Protein 6YXQ (pdb70)

Secondary structure (DSSP, 8-state):
--TTS--HHHHHHHHH-HHHHGGG--SHHHHHHHHHHTTTT----SS-HHHHHHHHHHHS-HHHHHHHHHHHHHHHHHHHHHH-SSS-HHHHHHHHHHHHHHHTT-SS--HHHHHHHHHHHSS--HHHHHHHHHHHHHHHTT--HHHHHHHHHHHHHHHHH---TTTTS---------------PPP-/----GGG-EEEEE-SSTT-EEEEESS-GGGS-----PPP-PPPSS--HHHHHHHHHHHHHHHHHHHHHHHS-HHHHHHHHHH-HHHHHHHHHHHHHSPPTTS------HHHH--HHHHHHHHHHHH---SBSSSSSB--HHHHHHHHHHTTSS-HHHHHHHHHHHTTTSHHHHH--HHHHHH-THHHHHHHHHHHHHHHHHHHHHHHHT------PPPTT--HHHHHHHHHHHHHHHHHHHHHHHH-GGGHHHHHTTTHHHHHHHHHHHHTT--HHHHHGGGT-HHHHHHHHHHHHHHHHH--HHHHHHIIIIIHHHHS--SS--HHHHHHHHHHHHTTTT-HHHHHHHHHHS-HHHHHHHHHHH-SS--THHHHHHHHHHHHHHHTS--

Sequence (578 aa):
EFMALPRLTGALRSFSNVTKQDNYNEEVADLKIKRSKLHEQVLDLGLTWKKIIKFLNEKLEKSKMQSINEDLKDILHAAKQIVGTDNGREAIESGAAFLFMTFHLKDSVGHKETKAIKQMFGPFPSSSATAACNATNRIISHFSQDDLTALVQMTEKEHGDRVFFGKNLAFSFDMHDLDHFDELPINGPALPLDQLQITHKDPKTGKLRTSPALHPEQKADRYFVLYKPPPKDNIPALVEEYLERATFVANDLDWLLALPHDKFWCQVIFDETLQKCLDSYLRYVPRKFDEGVASAPEVVDQKRLHRSVFLTFLRSTHKESKDHFISPSAFGEILYNNFLFDIPKILDLCVLFGKGNSPLLQKIGNIFTQQPSYYSDLDETLPTILQVFSNILQHCGLQEERGRLTPSDPLLELKDIVLYLCDTCTTLWAFLDIFPLACQTFQKHDFCYRLASFYEAAIPEESAIKKRRLEDSKLLGDLWQRLSHSRKKLEIFHIILNQICLLPILESSCDNIQGFIEEFLQIFSSLLQEKRFLRDYDALFPVAEDISLLQQASSVLDETRTAYILQAVESAWEGVDR

Foldseek 3Di:
DVVPDDDPVVVVCCVPPVVCPCVPVDDCVVVVVVLVPLLCVDPAALAFLVRVVVLLPVQDDPVCVVVLVVLLVLLLVLLCQQNPPPVHDRSSRRSSVVLLVLQLPPQADDPVSLVVSCVRRNDGDCVSSRSSNNSSVVSSVRDDPVSVVVVVVSSVVSVVPDDDPCPPPDDDPDDDDDDDDDDDDDDD/DADEQQADWDWDDDPDPPDIDIDHLQDQVLADPQAADAAAEQDQAPPPVRRVVNVVNVVSHLVVLVVLVVDDLSRSLSHLQRPLRNLNRLVRCLVHPDAPLPDHDDYDVSSVCSVSVLVSSLVSLLNLAQPPDDNYGHDLQVVLCSCVPSPNDAVSSLLSSQLSCCPPPQVSNLNVVSSCVSHVCVLVNLLVCLVVLLVLLQVLCVQQVFRVPPDHHHLLPDDVVLVVSLVSLLVSLSSLLSSCVRPVVSLVSNVVVVNLLSLLVSCLRRLPSVVNLVVCCVVDVVSSVSSVVSSVSSLVSSPSNVSSLCVQAVVVLVPPLPPPRVVSVVVNLVSLVSCLVSLQSLQVVCVVVNPVVSVVSVVVSHPDDDCVSCVSSVVSNVVSVVVDDD

Radius of gyration: 29.72 Å; Cα contacts (8 Å, |Δi|>4): 660; chains: 2; bounding box: 88×78×50 Å

InterPro domains:
  IPR001650 Helicase, C-terminal domain-like [PF00271] (778-856)
  IPR001650 Helicase, C-terminal domain-like [PF00271] (1610-1693)
  IPR001650 Helicase, C-terminal domain-like [PS51194] (696-914)
  IPR001650 Helicase, C-terminal domain-like [PS51194] (1544-1739)
  IPR001650 Helicase, C-terminal domain-like [SM00490] (769-857)
  IPR001650 Helicase, C-terminal domain-like [SM00490] (1604-1694)
  IPR003593 AAA+ ATPase domain [SM00382] (491-685)
  IPR003593 AAA+ ATPase domain [SM00382] (1341-1491)
  IPR004179 Sec63 domain [PF02889] (978-1284)
  IPR004179 Sec63 domain [PF02889] (1812-2175)
  IPR004179 Sec63 domain [SM00973] (978-1287)
  IPR004179 Sec63 domain [SM00973] (1812-2177)
  IPR011545 DEAD/DEAH-box helicase domain [PF00270] (478-653)
  IPR011545 DEAD/DEAH-box helicase domain [PF00270] (1328-1496)
  IPR014001 Helicase superfamily 1/2, ATP-binding domain [PS51192] (486-669)
  IPR014001 Helicase superfamily 1/2, ATP-binding domain [PS51192] (1336-1511)
  IPR014001 Helicase superfamily 1/2, ATP-binding domain [SM00487] (473-685)
  IPR014001 Helicase superfamily 1/2, ATP-binding domain [SM00487] (1323-1527)
  IPR014756 Immunoglobulin E-set [SSF81296] (2070-2180)
  IPR027417 P-loop containing nucleoside triphosphate hydrolase [G3DSA:3.40.50.300] (465-678)

Solvent-accessible surface area: 28189 Å² total

Organism: Homo sapiens (NCBI:txid9606)

B-factor: mean 96.04, std 37.26, range [41.16, 267.5]

Nearest PDB structures (foldseek):
  6yxq-assembly1_A  TM=1.005E+00  e=3.045E-27  Homo sapiens
  8tno-assembly1_A  TM=3.177E-01  e=7.608E+00  synthetic construct
  6yxq-assembly1_B  TM=1.003E+00  e=5.733E-52  Homo sapiens
  6xns-assembly1_B  TM=2.566E-01  e=1.720E-01  synthetic construct

GO terms:
  GO:0022626 cytosolic ribosome (C, IDA)
  GO:0005634 nucleus (C, IDA)
  GO:0016887 ATP hydrolysis activity (F, IDA)
  GO:0043138 3'-5' DNA helicase activity (F, IDA)
  GO:0180022 RQC-trigger complex (C, IDA)
  GO:0032790 ribosome disassembly (P, IDA)
  GO:0006307 DNA alkylation repair (P, IDA)
  GO:0072344 rescue of stalled cytosolic ribosome (P, IDA)
  GO:0005634 nucleus (C, EXP)
  GO:0016607 nuclear speck (C, EXP)
  GO:0005634 nucleus (C, TAS)
  GO:0005515 protein binding (F, IPI)
  GO:0005654 nucleoplasm (C, TAS)
  GO:0016887 ATP hydrolysis activity (F, TAS)
  GO:0005829 cytosol (C, TAS)
  GO:0072344 rescue of stalled cytosolic ribosome (P, TAS)
  GO:0005829 cytosol (C, IDA)
  GO:0016020 membrane (C, HDA)
  GO:0003723 RNA binding (F, HDA)
  GO:1990116 ribosome-associated ubiquitin-dependent protein catabolic process (P, IMP)

Structure (mmCIF, N/CA/C/O backbone):
data_6YXQ
#
_entry.id   6YXQ
#
_cell.length_a   158.108
_cell.length_b   158.108
_cell.length_c   69.365
_cell.angle_alpha   90.000
_cell.angle_beta   90.000
_cell.angle_gamma   90.000
#
_symmetry.space_group_name_H-M   'I 4'
#
loop_
_entity.id
_entity.type
_entity.pdbx_description
1 polymer 'Activating signal cointegrator 1 complex subunit 3'
2 polymer 'Activating signal cointegrator 1 complex subunit 2'
3 water water
#
loop_
_atom_site.group_PDB
_atom_site.id
_atom_site.type_symbol
_atom_site.label_atom_id
_atom_site.label_alt_id
_atom_site.label_comp_id
_atom_site.label_asym_id
_atom_site.label_entity_id
_atom_site.label_seq_id
_atom_site.pdbx_PDB_ins_code
_atom_site.Cartn_x
_atom_site.Cartn_y
_atom_site.Cartn_z
_atom_site.occupancy
_atom_site.B_iso_or_equiv
_atom_site.auth_seq_id
_atom_site.auth_comp_id
_atom_site.auth_asym_id
_atom_site.auth_atom_id
_atom_site.pdbx_PDB_model_num
ATOM 1 N N . GLU A 1 3 ? 121.48152 39.22898 66.59345 1.000 183.16728 -1 GLU A N 1
ATOM 2 C CA . GLU A 1 3 ? 120.23833 39.98060 66.71219 1.000 186.46823 -1 GLU A CA 1
ATOM 3 C C . GLU A 1 3 ? 120.16957 41.03810 65.62561 1.000 192.68553 -1 GLU A C 1
ATOM 4 O O . GLU A 1 3 ? 121.03103 41.91358 65.55069 1.000 177.92696 -1 GLU A O 1
ATOM 10 N N . PHE A 1 4 ? 119.13457 40.95470 64.78803 1.000 208.21056 0 PHE A N 1
ATOM 11 C CA . PHE A 1 4 ? 119.04712 41.85106 63.64144 1.000 208.62007 0 PHE A CA 1
ATOM 12 C C . PHE A 1 4 ? 118.31578 43.13947 63.99071 1.000 196.02381 0 PHE A C 1
ATOM 13 O O . PHE A 1 4 ? 118.54150 44.17235 63.34888 1.000 184.34543 0 PHE A O 1
ATOM 21 N N . MET A 1 5 ? 117.46628 43.10270 65.01812 1.000 183.35289 1 MET A N 1
ATOM 22 C CA . MET A 1 5 ? 116.98082 44.32789 65.64018 1.000 166.97402 1 MET A CA 1
ATOM 23 C C . MET A 1 5 ? 118.12087 45.16349 66.21154 1.000 148.30269 1 MET A C 1
ATOM 24 O O . MET A 1 5 ? 117.92571 46.34956 66.50136 1.000 144.36199 1 MET A O 1
ATOM 29 N N . ALA A 1 6 ? 119.30384 44.56857 66.38518 1.000 131.18863 2 ALA A N 1
ATOM 30 C CA . ALA A 1 6 ? 120.44396 45.30412 66.91229 1.000 120.99046 2 ALA A CA 1
ATOM 31 C C . ALA A 1 6 ? 121.23466 46.01206 65.81847 1.000 115.95799 2 ALA A C 1
ATOM 32 O O . ALA A 1 6 ? 121.90762 47.00979 66.10503 1.000 116.33872 2 ALA A O 1
ATOM 34 N N . LEU A 1 7 ? 121.15567 45.53497 64.57362 1.000 100.95430 3 LEU A N 1
ATOM 35 C CA . LEU A 1 7 ? 122.09756 45.98210 63.55481 1.000 91.88181 3 LEU A CA 1
ATOM 36 C C . LEU A 1 7 ? 121.96387 47.48283 63.31286 1.000 85.03811 3 LEU A C 1
ATOM 37 O O . LEU A 1 7 ? 120.84670 48.00382 63.20466 1.000 78.48441 3 LEU A O 1
ATOM 42 N N . PRO A 1 8 ? 123.08296 48.19791 63.19259 1.000 81.34532 4 PRO A N 1
ATOM 43 C CA . PRO A 1 8 ? 123.05797 49.66301 63.09577 1.000 75.12862 4 PRO A CA 1
ATOM 44 C C . PRO A 1 8 ? 122.62172 50.10922 61.70798 1.000 80.79567 4 PRO A C 1
ATOM 45 O O . PRO A 1 8 ? 123.28585 49.81551 60.71141 1.000 86.45495 4 PRO A O 1
ATOM 49 N N . ARG A 1 9 ? 121.49968 50.82684 61.64629 1.000 81.40928 5 ARG A N 1
ATOM 50 C CA . ARG A 1 9 ? 120.92569 51.26832 60.38284 1.000 84.21881 5 ARG A CA 1
ATOM 51 C C . ARG A 1 9 ? 120.65420 52.76610 60.41108 1.000 86.33019 5 ARG A C 1
ATOM 52 O O . ARG A 1 9 ? 120.21377 53.31959 61.42605 1.000 92.70702 5 ARG A O 1
ATOM 60 N N . LEU A 1 10 ? 120.91940 53.40867 59.27370 1.000 81.59190 6 LEU A N 1
ATOM 61 C CA . LEU A 1 10 ? 120.74854 54.85178 59.16016 1.000 74.88137 6 LEU A CA 1
ATOM 62 C C . LEU A 1 10 ? 119.31786 55.26389 59.46618 1.000 78.77500 6 LEU A C 1
ATOM 63 O O . LEU A 1 10 ? 119.08491 56.21757 60.21287 1.000 88.56308 6 LEU A O 1
ATOM 68 N N . THR A 1 11 ? 118.34236 54.56793 58.88089 1.000 71.57653 7 THR A N 1
ATOM 69 C CA . THR A 1 11 ? 116.95038 54.90070 59.15705 1.000 71.23219 7 THR A CA 1
ATOM 70 C C . THR A 1 11 ? 116.57901 54.57988 60.59742 1.000 81.73183 7 THR A C 1
ATOM 71 O O . THR A 1 11 ? 115.64436 55.17707 61.14709 1.000 84.79144 7 THR A O 1
ATOM 75 N N . GLY A 1 12 ? 117.30045 53.65186 61.22526 1.000 70.74358 8 GLY A N 1
ATOM 76 C CA . GLY A 1 12 ? 117.11552 53.44014 62.64858 1.000 64.58429 8 GLY A CA 1
ATOM 77 C C . GLY A 1 12 ? 117.53939 54.65027 63.45232 1.000 76.93737 8 GLY A C 1
ATOM 78 O O . GLY A 1 12 ? 116.81281 55.11670 64.33395 1.000 84.95780 8 GLY A O 1
ATOM 79 N N . ALA A 1 13 ? 118.72248 55.18508 63.14394 1.000 82.95617 9 ALA A N 1
ATOM 80 C CA . ALA A 1 13 ? 119.16870 56.40851 63.80218 1.000 79.35924 9 ALA A CA 1
ATOM 81 C C . ALA A 1 13 ? 118.21763 57.56269 63.51350 1.000 81.04038 9 ALA A C 1
ATOM 82 O O . ALA A 1 13 ? 117.90755 58.36113 64.40349 1.000 86.81171 9 ALA A O 1
ATOM 84 N N . LEU A 1 14 ? 117.73591 57.65493 62.27363 1.000 74.95824 10 LEU A N 1
ATOM 85 C CA . LEU A 1 14 ? 116.82061 58.72699 61.89959 1.000 68.42776 10 LEU A CA 1
ATOM 86 C C . LEU A 1 14 ? 115.53000 58.64286 62.69624 1.000 76.46121 10 LEU A C 1
ATOM 87 O O . LEU A 1 14 ? 115.00639 59.66440 63.15621 1.000 97.42263 10 LEU A O 1
ATOM 92 N N . ARG A 1 15 ? 115.00413 57.42957 62.87291 1.000 79.51703 11 ARG A N 1
ATOM 93 C CA . ARG A 1 15 ? 113.77762 57.26308 63.64233 1.000 85.88361 11 ARG A CA 1
ATOM 94 C C . ARG A 1 15 ? 114.00838 57.56891 65.11424 1.000 90.06102 11 ARG A C 1
ATOM 95 O O . ARG A 1 15 ? 113.16591 58.19904 65.76283 1.000 92.37711 11 ARG A O 1
ATOM 103 N N . SER A 1 16 ? 115.15072 57.14140 65.65427 1.000 87.52692 12 SER A N 1
ATOM 104 C CA . SER A 1 16 ? 115.43126 57.37546 67.06576 1.000 92.51388 12 SER A CA 1
ATOM 105 C C . SER A 1 16 ? 115.51312 58.86405 67.37405 1.000 102.47030 12 SER A C 1
ATOM 106 O O . SER A 1 16 ? 115.05381 59.31123 68.43076 1.000 119.31495 12 SER A O 1
ATOM 109 N N . PHE A 1 17 ? 116.08143 59.64868 66.45608 1.000 98.31594 13 PHE A N 1
ATOM 110 C CA . PHE A 1 17 ? 116.33682 61.05517 66.74300 1.000 111.01228 13 PHE A CA 1
ATOM 111 C C . PHE A 1 17 ? 115.04009 61.83026 66.94403 1.000 118.65627 13 PHE A C 1
ATOM 112 O O . PHE A 1 17 ? 114.92824 62.62602 67.88760 1.000 129.09776 13 PHE A O 1
ATOM 120 N N . SER A 1 18 ? 114.04942 61.62332 66.06897 1.000 117.93112 14 SER A N 1
ATOM 121 C CA . SER A 1 18 ? 112.79222 62.35345 66.17498 1.000 136.64333 14 SER A CA 1
ATOM 122 C C . SER A 1 18 ? 111.65325 61.51987 66.75843 1.000 151.50533 14 SER A C 1
ATOM 123 O O . SER A 1 18 ? 110.56831 62.06216 66.98626 1.000 141.91192 14 SER A O 1
ATOM 126 N N . ASN A 1 19 ? 111.87269 60.23387 67.04115 1.000 177.30323 15 ASN A N 1
ATOM 127 C CA . ASN A 1 19 ? 110.85529 59.39067 67.66385 1.000 186.50892 15 ASN A CA 1
ATOM 128 C C . ASN A 1 19 ? 111.46784 58.58831 68.81908 1.000 185.51661 15 ASN A C 1
ATOM 129 O O . ASN A 1 19 ? 111.49491 57.35419 68.82316 1.000 183.13086 15 ASN A O 1
ATOM 134 N N . VAL A 1 20 ? 111.99195 59.31390 69.81315 1.000 182.51219 16 VAL A N 1
ATOM 135 C CA . VAL A 1 20 ? 112.25123 58.70466 71.11407 1.000 180.32017 16 VAL A CA 1
ATOM 136 C C . VAL A 1 20 ? 110.98211 58.04748 71.64006 1.000 191.42058 16 VAL A C 1
ATOM 137 O O . VAL A 1 20 ? 110.95874 56.85575 71.96415 1.000 194.70865 16 VAL A O 1
ATOM 141 N N . THR A 1 21 ? 109.91171 58.83118 71.73414 1.000 193.75566 17 THR A N 1
ATOM 142 C CA . THR A 1 21 ? 108.54729 58.41720 72.02912 1.000 196.40315 17 THR A CA 1
ATOM 143 C C . THR A 1 21 ? 108.22083 56.99779 71.58770 1.000 210.00237 17 THR A C 1
ATOM 144 O O . THR A 1 21 ? 107.81734 56.15901 72.40073 1.000 208.86378 17 THR A O 1
ATOM 148 N N . LYS A 1 22 ? 108.41307 56.72118 70.29705 1.000 221.70595 18 LYS A N 1
ATOM 149 C CA . LYS A 1 22 ? 107.84647 55.53596 69.67697 1.000 223.99835 18 LYS A CA 1
ATOM 150 C C . LYS A 1 22 ? 108.69973 54.28213 69.81646 1.000 217.93179 18 LYS A C 1
ATOM 151 O O . LYS A 1 22 ? 108.17218 53.18069 69.62023 1.000 220.80111 18 LYS A O 1
ATOM 157 N N . GLN A 1 23 ? 109.98621 54.38856 70.15867 1.000 210.05673 19 GLN A N 1
ATOM 158 C CA . GLN A 1 23 ? 110.78211 53.16528 70.18153 1.000 201.44386 19 GLN A CA 1
ATOM 159 C C . GLN A 1 23 ? 110.39823 52.27094 71.35598 1.000 206.28507 19 GLN A C 1
ATOM 160 O O . GLN A 1 23 ? 110.19497 51.06497 71.17725 1.000 199.93583 19 GLN A O 1
ATOM 166 N N . ASP A 1 24 ? 110.29013 52.81990 72.56649 1.000 214.36529 20 ASP A N 1
ATOM 167 C CA . ASP A 1 24 ? 109.66645 52.01640 73.60777 1.000 220.92268 20 ASP A CA 1
ATOM 168 C C . ASP A 1 24 ? 108.14962 52.20163 73.64444 1.000 234.42553 20 ASP A C 1
ATOM 169 O O . ASP A 1 24 ? 107.50870 51.73251 74.58614 1.000 233.91336 20 ASP A O 1
ATOM 174 N N . ASN A 1 25 ? 107.56123 52.85009 72.62663 1.000 240.60247 21 ASN A N 1
ATOM 175 C CA . ASN A 1 25 ? 106.11954 52.75021 72.40462 1.000 246.97501 21 ASN A CA 1
ATOM 176 C C . ASN A 1 25 ? 105.70168 51.33115 72.06815 1.000 248.72089 21 ASN A C 1
ATOM 177 O O . ASN A 1 25 ? 104.53121 50.97347 72.26559 1.000 247.13594 21 ASN A O 1
ATOM 182 N N . TYR A 1 26 ? 106.61849 50.53834 71.50883 1.000 253.90116 22 TYR A N 1
ATOM 183 C CA . TYR A 1 26 ? 106.33499 49.17041 71.10504 1.000 257.25933 22 TYR A CA 1
ATOM 184 C C . TYR A 1 26 ? 106.89583 48.17231 72.11929 1.000 252.57729 22 TYR A C 1
ATOM 185 O O . TYR A 1 26 ? 107.20456 47.02616 71.76952 1.000 249.80494 22 TYR A O 1
ATOM 194 N N . ASN A 1 27 ? 107.01581 48.61356 73.37740 1.000 247.16273 23 ASN A N 1
ATOM 195 C CA . ASN A 1 27 ? 107.20605 47.80397 74.57621 1.000 235.96415 23 ASN A CA 1
ATOM 196 C C . ASN A 1 27 ? 106.03456 46.85540 74.77043 1.000 222.51031 23 ASN A C 1
ATOM 197 O O . ASN A 1 27 ? 105.42133 46.80804 75.84197 1.000 220.74312 23 ASN A O 1
ATOM 202 N N . GLU A 1 28 ? 105.70659 46.09709 73.73731 1.000 213.37872 24 GLU A N 1
ATOM 203 C CA . GLU A 1 28 ? 104.51082 45.27322 73.72597 1.000 202.66263 24 GLU A CA 1
ATOM 204 C C . GLU A 1 28 ? 104.92476 43.92950 73.15993 1.000 212.20874 24 GLU A C 1
ATOM 205 O O . GLU A 1 28 ? 105.48652 43.87800 72.06231 1.000 207.14203 24 GLU A O 1
ATOM 211 N N . GLU A 1 29 ? 104.69790 42.84817 73.90028 1.000 218.36005 25 GLU A N 1
ATOM 212 C CA . GLU A 1 29 ? 104.88450 41.56309 73.23581 1.000 220.62064 25 GLU A CA 1
ATOM 213 C C . GLU A 1 29 ? 103.60008 40.73570 73.31446 1.000 225.30337 25 GLU A C 1
ATOM 214 O O . GLU A 1 29 ? 102.75501 40.90911 72.43900 1.000 225.78346 25 GLU A O 1
ATOM 220 N N . VAL A 1 30 ? 103.37917 39.84334 74.28609 1.000 234.48836 26 VAL A N 1
ATOM 221 C CA . VAL A 1 30 ? 102.20475 38.99075 74.06249 1.000 236.95979 26 VAL A CA 1
ATOM 222 C C . VAL A 1 30 ? 100.89742 39.68904 74.43461 1.000 235.89295 26 VAL A C 1
ATOM 223 O O . VAL A 1 30 ? 99.82594 39.14134 74.17018 1.000 244.21292 26 VAL A O 1
ATOM 227 N N . ALA A 1 31 ? 100.92870 40.89316 75.00554 1.000 215.59268 27 ALA A N 1
ATOM 228 C CA . ALA A 1 31 ? 99.72979 41.71282 74.89981 1.000 197.69264 27 ALA A CA 1
ATOM 229 C C . ALA A 1 31 ? 99.42435 41.94741 73.42311 1.000 193.09835 27 ALA A C 1
ATOM 230 O O . ALA A 1 31 ? 98.30483 41.69424 72.94466 1.000 186.24249 27 ALA A O 1
ATOM 232 N N . ASP A 1 32 ? 100.46540 42.33939 72.67736 1.000 190.56075 28 ASP A N 1
ATOM 233 C CA . ASP A 1 32 ? 100.38334 42.60460 71.24270 1.000 184.03724 28 ASP A CA 1
ATOM 234 C C . ASP A 1 32 ? 99.77712 41.43354 70.47118 1.000 167.31412 28 ASP A C 1
ATOM 235 O O . ASP A 1 32 ? 98.77760 41.59523 69.76182 1.000 168.82914 28 ASP A O 1
ATOM 240 N N . LEU A 1 33 ? 100.37615 40.24282 70.58595 1.000 147.46420 29 LEU A N 1
ATOM 241 C CA . LEU A 1 33 ? 99.94062 39.10519 69.77654 1.000 128.58568 29 LEU A CA 1
ATOM 242 C C . LEU A 1 33 ? 98.68471 38.48077 70.32773 1.000 133.89900 29 LEU A C 1
ATOM 243 O O . LEU A 1 33 ? 97.89916 37.87014 69.58336 1.000 109.86277 29 LEU A O 1
ATOM 248 N N . LYS A 1 34 ? 98.52695 38.53954 71.64565 1.000 156.39768 30 LYS A N 1
ATOM 249 C CA . LYS A 1 34 ? 97.32898 37.96810 72.21340 1.000 159.77083 30 LYS A CA 1
ATOM 250 C C . LYS A 1 34 ? 96.06769 38.62836 71.73603 1.000 157.95931 30 LYS A C 1
ATOM 251 O O . LYS A 1 34 ? 95.06010 37.95150 71.50436 1.000 168.95533 30 LYS A O 1
ATOM 257 N N . ILE A 1 35 ? 96.04461 39.95914 71.71995 1.000 137.49108 31 ILE A N 1
ATOM 258 C CA . ILE A 1 35 ? 94.79798 40.53786 71.24220 1.000 135.28820 31 ILE A CA 1
ATOM 259 C C . ILE A 1 35 ? 94.53997 40.10111 69.79681 1.000 130.12106 31 ILE A C 1
ATOM 260 O O . ILE A 1 35 ? 93.38290 39.93317 69.39133 1.000 122.72253 31 ILE A O 1
ATOM 265 N N . LYS A 1 36 ? 95.59716 39.84851 69.01623 1.000 125.15866 32 LYS A N 1
ATOM 266 C CA . LYS A 1 36 ? 95.41059 39.28250 67.67986 1.000 121.26541 32 LYS A CA 1
ATOM 267 C C . LYS A 1 36 ? 94.72281 37.92819 67.75312 1.000 124.59228 32 LYS A C 1
ATOM 268 O O . LYS A 1 36 ? 93.77685 37.65058 67.00455 1.000 129.67128 32 LYS A O 1
ATOM 274 N N . ARG A 1 37 ? 95.21090 37.06260 68.64142 1.000 121.53768 33 ARG A N 1
ATOM 275 C CA . ARG A 1 37 ? 94.57458 35.76357 68.83918 1.000 117.87977 33 ARG A CA 1
ATOM 276 C C . ARG A 1 37 ? 93.12331 35.92363 69.28104 1.000 125.49117 33 ARG A C 1
ATOM 277 O O . ARG A 1 37 ? 92.25018 35.14158 68.88478 1.000 118.66358 33 ARG A O 1
ATOM 285 N N . SER A 1 38 ? 92.85163 36.94930 70.08875 1.000 138.88701 34 SER A N 1
ATOM 286 C CA . SER A 1 38 ? 91.50656 37.21090 70.58569 1.000 140.74659 34 SER A CA 1
ATOM 287 C C . SER A 1 38 ? 90.52343 37.44235 69.44688 1.000 140.79253 34 SER A C 1
ATOM 288 O O . SER A 1 38 ? 89.36284 37.02473 69.52317 1.000 138.97929 34 SER A O 1
ATOM 291 N N . LYS A 1 39 ? 90.96423 38.09874 68.37835 1.000 145.22240 35 LYS A N 1
ATOM 292 C CA . LYS A 1 39 ? 90.06273 38.45238 67.29421 1.000 143.63475 35 LYS A CA 1
ATOM 293 C C . LYS A 1 39 ? 90.29163 37.64964 66.02201 1.000 135.63976 35 LYS A C 1
ATOM 294 O O . LYS A 1 39 ? 89.63868 37.92969 65.01265 1.000 133.22242 35 LYS A O 1
ATOM 300 N N . LEU A 1 40 ? 91.17895 36.65582 66.03265 1.000 130.14160 36 LEU A N 1
ATOM 301 C CA . LEU A 1 40 ? 91.40831 35.89188 64.81136 1.000 133.05982 36 LEU A CA 1
ATOM 302 C C . LEU A 1 40 ? 90.31368 34.87076 64.53019 1.000 138.68637 36 LEU A C 1
ATOM 303 O O . LEU A 1 40 ? 90.42252 34.13667 63.54132 1.000 143.01724 36 LEU A O 1
ATOM 308 N N . HIS A 1 41 ? 89.26448 34.80444 65.35564 1.000 144.71344 37 HIS A N 1
ATOM 309 C CA . HIS A 1 41 ? 88.29082 33.72632 65.20224 1.000 132.88876 37 HIS A CA 1
ATOM 310 C C . HIS A 1 41 ? 87.48190 33.87907 63.91786 1.000 131.01127 37 HIS A C 1
ATOM 311 O O . HIS A 1 41 ? 87.26500 32.89826 63.19793 1.000 127.36054 37 HIS A O 1
ATOM 318 N N . GLU A 1 42 ? 87.05069 35.09747 63.59762 1.000 141.19737 38 GLU A N 1
ATOM 319 C CA . GLU A 1 42 ? 86.27434 35.35967 62.39166 1.000 144.73237 38 GLU A CA 1
ATOM 320 C C . GLU A 1 42 ? 87.11121 35.98035 61.27841 1.000 137.26140 38 GLU A C 1
ATOM 321 O O . GLU A 1 42 ? 86.56106 36.35943 60.23783 1.000 122.93719 38 GLU A O 1
ATOM 327 N N . GLN A 1 43 ? 88.42901 36.08362 61.46558 1.000 141.17021 39 GLN A N 1
ATOM 328 C CA . GLN A 1 43 ? 89.25432 36.77690 60.48416 1.000 150.72214 39 GLN A CA 1
ATOM 329 C C . GLN A 1 43 ? 89.41557 35.97276 59.20052 1.000 161.75246 39 GLN A C 1
ATOM 330 O O . GLN A 1 43 ? 89.59313 36.56136 58.12739 1.000 172.47686 39 GLN A O 1
ATOM 336 N N . VAL A 1 44 ? 89.35638 34.64583 59.27249 1.000 166.37073 40 VAL A N 1
ATOM 337 C CA . VAL A 1 44 ? 89.45118 33.82444 58.07069 1.000 164.60154 40 VAL A CA 1
ATOM 338 C C . VAL A 1 44 ? 88.03180 33.58491 57.55179 1.000 174.65230 40 VAL A C 1
ATOM 339 O O . VAL A 1 44 ? 87.20340 32.93378 58.19394 1.000 167.23011 40 VAL A O 1
ATOM 343 N N . LEU A 1 45 ? 87.72665 34.20990 56.41517 1.000 192.75762 41 LEU A N 1
ATOM 344 C CA . LEU A 1 45 ? 86.43024 34.03985 55.76808 1.000 200.73895 41 LEU A CA 1
ATOM 345 C C . LEU A 1 45 ? 86.26399 32.61929 55.25534 1.000 200.62424 41 LEU A C 1
ATOM 346 O O . LEU A 1 45 ? 85.22433 31.97967 55.46099 1.000 196.98659 41 LEU A O 1
ATOM 351 N N . ASP A 1 46 ? 87.30291 32.11244 54.60697 1.000 207.63073 42 ASP A N 1
ATOM 352 C CA . ASP A 1 46 ? 87.28052 30.91597 53.78957 1.000 210.33336 42 ASP A CA 1
ATOM 353 C C . ASP A 1 46 ? 88.72556 30.59205 53.45171 1.000 203.30888 42 ASP A C 1
ATOM 354 O O . ASP A 1 46 ? 89.61615 31.43250 53.60430 1.000 200.00611 42 ASP A O 1
ATOM 359 N N . LEU A 1 47 ? 88.95442 29.36449 53.00793 1.000 182.35348 43 LEU A N 1
ATOM 360 C CA . LEU A 1 47 ? 90.23213 29.05615 52.38833 1.000 164.63148 43 LEU A CA 1
ATOM 361 C C . LEU A 1 47 ? 89.92818 28.74449 50.93153 1.000 156.92834 43 LEU A C 1
ATOM 362 O O . LEU A 1 47 ? 88.82692 29.05402 50.46015 1.000 140.33069 43 LEU A O 1
ATOM 367 N N . GLY A 1 48 ? 90.89244 28.16477 50.21728 1.000 178.83821 44 GLY A N 1
ATOM 368 C CA . GLY A 1 48 ? 90.75034 27.77724 48.82614 1.000 190.78420 44 GLY A CA 1
ATOM 369 C C . GLY A 1 48 ? 89.36197 27.32085 48.43624 1.000 174.61159 44 GLY A C 1
ATOM 370 O O . GLY A 1 48 ? 88.72657 27.92824 47.57277 1.000 196.64718 44 GLY A O 1
ATOM 371 N N . LEU A 1 49 ? 88.85530 26.27963 49.08309 1.000 122.71780 45 LEU A N 1
ATOM 372 C CA . LEU A 1 49 ? 87.54946 25.74285 48.73513 1.000 108.10011 45 LEU A CA 1
ATOM 373 C C . LEU A 1 49 ? 86.67745 25.66025 49.97534 1.000 87.83906 45 LEU A C 1
ATOM 374 O O . LEU A 1 49 ? 87.09354 25.11167 50.99905 1.000 92.05578 45 LEU A O 1
ATOM 379 N N . THR A 1 50 ? 85.46774 26.19489 49.87055 1.000 85.24512 46 THR A N 1
ATOM 380 C CA . THR A 1 50 ? 84.50624 26.15789 50.95423 1.000 77.13001 46 THR A CA 1
ATOM 381 C C . THR A 1 50 ? 83.84750 24.78386 51.04145 1.000 80.92770 46 THR A C 1
ATOM 382 O O . THR A 1 50 ? 83.98209 23.93933 50.15405 1.000 99.33285 46 THR A O 1
ATOM 386 N N . TRP A 1 51 ? 83.10697 24.58139 52.13341 1.000 77.24864 47 TRP A N 1
ATOM 387 C CA . TRP A 1 51 ? 82.47113 23.29409 52.40423 1.000 65.68927 47 TRP A CA 1
ATOM 388 C C . TRP A 1 51 ? 81.45703 22.92015 51.32194 1.000 78.68635 47 TRP A C 1
ATOM 389 O O . TRP A 1 51 ? 81.39097 21.75902 50.88635 1.000 79.52952 47 TRP A O 1
ATOM 400 N N . LYS A 1 52 ? 80.64397 23.88830 50.88893 1.000 81.33394 48 LYS A N 1
ATOM 401 C CA . LYS A 1 52 ? 79.67079 23.62977 49.83076 1.000 74.75488 48 LYS A CA 1
ATOM 402 C C . LYS A 1 52 ? 80.36139 23.25718 48.52025 1.000 66.71286 48 LYS A C 1
ATOM 403 O O . LYS A 1 52 ? 79.92694 22.33463 47.81959 1.000 61.18905 48 LYS A O 1
ATOM 409 N N . LYS A 1 53 ? 81.43944 23.96597 48.17222 1.000 61.86728 49 LYS A N 1
ATOM 410 C CA . LYS A 1 53 ? 82.21615 23.59920 46.99340 1.000 53.67211 49 LYS A CA 1
ATOM 411 C C . LYS A 1 53 ? 82.77267 22.18735 47.12110 1.000 59.45685 49 LYS A C 1
ATOM 412 O O . LYS A 1 53 ? 82.79983 21.43289 46.14080 1.000 69.62059 49 LYS A O 1
ATOM 418 N N . ILE A 1 54 ? 83.19853 21.80529 48.32895 1.000 58.96214 50 ILE A N 1
ATOM 419 C CA . ILE A 1 54 ? 83.78983 20.48537 48.53198 1.000 57.31504 50 ILE A CA 1
ATOM 420 C C . ILE A 1 54 ? 82.75037 19.39247 48.32615 1.000 58.53683 50 ILE A C 1
ATOM 421 O O . ILE A 1 54 ? 83.01880 18.37638 47.66982 1.000 63.09489 50 ILE A O 1
ATOM 426 N N . ILE A 1 55 ? 81.54512 19.57260 48.86778 1.000 72.15884 51 ILE A N 1
ATOM 427 C CA . ILE A 1 55 ? 80.57510 18.49424 48.67561 1.000 81.03585 51 ILE A CA 1
ATOM 428 C C . ILE A 1 55 ? 80.00425 18.52797 47.25735 1.000 78.86011 51 ILE A C 1
ATOM 429 O O . ILE A 1 55 ? 79.62465 17.48056 46.71654 1.000 79.72510 51 ILE A O 1
ATOM 434 N N . LYS A 1 56 ? 79.99157 19.69613 46.60066 1.000 74.37423 52 LYS A N 1
ATOM 435 C CA . LYS A 1 56 ? 79.66191 19.71853 45.17861 1.000 58.53924 52 LYS A CA 1
ATOM 436 C C . LYS A 1 56 ? 80.65287 18.87994 44.38355 1.000 71.37104 52 LYS A C 1
ATOM 437 O O . LYS A 1 56 ? 80.25751 18.02662 43.58135 1.000 70.94044 52 LYS A O 1
ATOM 443 N N . PHE A 1 57 ? 81.95159 19.11193 44.59717 1.000 78.73455 53 PHE A N 1
ATOM 444 C CA . PHE A 1 57 ? 82.97390 18.31102 43.92941 1.000 70.42420 53 PHE A CA 1
ATOM 445 C C . PHE A 1 57 ? 82.76932 16.82734 44.20263 1.000 75.46131 53 PHE A C 1
ATOM 446 O O . PHE A 1 57 ? 82.72127 16.01441 43.27326 1.000 83.16657 53 PHE A O 1
ATOM 454 N N . LEU A 1 58 ? 82.64866 16.45694 45.47919 1.000 76.24481 5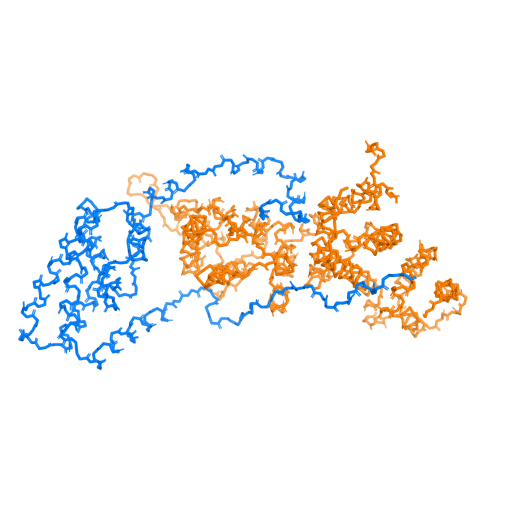4 LEU A N 1
ATOM 455 C CA . LEU A 1 58 ? 82.52730 15.04619 45.83427 1.000 70.69177 54 LEU A CA 1
ATOM 456 C C . LEU A 1 58 ? 81.33506 14.39148 45.14291 1.000 76.56277 54 LEU A C 1
ATOM 457 O O . LEU A 1 58 ? 81.44661 13.26882 44.63635 1.000 76.46830 54 LEU A O 1
ATOM 462 N N . ASN A 1 59 ? 80.18536 15.07871 45.10402 1.000 74.66261 55 ASN A N 1
ATOM 463 C CA . ASN A 1 59 ? 78.99733 14.49791 44.48207 1.000 68.79993 55 ASN A CA 1
ATOM 464 C C . ASN A 1 59 ? 79.11826 14.46471 42.96656 1.000 74.32154 55 ASN A C 1
ATOM 465 O O . ASN A 1 59 ? 78.54545 13.58548 42.31101 1.000 87.18345 55 ASN A O 1
ATOM 470 N N . GLU A 1 60 ? 79.85339 15.41266 42.39941 1.000 76.67111 56 GLU A N 1
ATOM 471 C CA . GLU A 1 60 ? 80.00382 15.51732 40.95841 1.000 69.33171 56 GLU A CA 1
ATOM 472 C C . GLU A 1 60 ? 80.96034 14.47353 40.39499 1.000 69.76910 56 GLU A C 1
ATOM 473 O O . GLU A 1 60 ? 80.84841 14.12812 39.21525 1.000 83.63678 56 GLU A O 1
ATOM 479 N N . LYS A 1 61 ? 81.87763 13.94687 41.21265 1.000 65.84990 57 LYS A N 1
ATOM 480 C CA . LYS A 1 61 ? 82.94666 13.08112 40.73242 1.000 54.95691 57 LYS A CA 1
ATOM 481 C C . LYS A 1 61 ? 82.78795 11.62529 41.12767 1.000 65.54941 57 LYS A C 1
ATOM 482 O O . LYS A 1 61 ? 83.47926 10.77381 40.55917 1.000 82.56904 57 LYS A O 1
ATOM 488 N N . LEU A 1 62 ? 81.92363 11.31568 42.08831 1.000 67.10786 58 LEU A N 1
ATOM 489 C CA . LEU A 1 62 ? 81.83785 9.98174 42.65873 1.000 56.68837 58 LEU A CA 1
ATOM 490 C C . LEU A 1 62 ? 80.42155 9.43108 42.53613 1.000 74.06519 58 LEU A C 1
ATOM 491 O O . LEU A 1 62 ? 79.44172 10.18390 42.50905 1.000 83.37065 58 LEU A O 1
ATOM 496 N N . GLU A 1 63 ? 80.31993 8.10624 42.45941 1.000 77.72930 59 GLU A N 1
ATOM 497 C CA . GLU A 1 63 ? 79.02240 7.46584 42.31350 1.000 84.96560 59 GLU A CA 1
ATOM 498 C C . GLU A 1 63 ? 78.28547 7.39982 43.64741 1.000 84.49105 59 GLU A C 1
ATOM 499 O O . GLU A 1 63 ? 78.89187 7.42057 44.72721 1.000 104.47465 59 GLU A O 1
ATOM 505 N N . LYS A 1 64 ? 76.95254 7.32799 43.55129 1.000 73.79021 60 LYS A N 1
ATOM 506 C CA . LYS A 1 64 ? 76.09491 7.27354 44.73308 1.000 77.27454 60 LYS A CA 1
ATOM 507 C C . LYS A 1 64 ? 76.52005 6.14654 45.66760 1.000 93.07793 60 LYS A C 1
ATOM 508 O O . LYS A 1 64 ? 76.46369 6.28187 46.90464 1.000 99.01920 60 LYS A O 1
ATOM 514 N N . SER A 1 65 ? 76.95959 5.03110 45.07399 1.000 103.22250 61 SER A N 1
ATOM 515 C CA . SER A 1 65 ? 77.53727 3.89127 45.77410 1.000 106.19098 61 SER A CA 1
ATOM 516 C C . SER A 1 65 ? 78.45233 4.32819 46.91169 1.000 96.45432 61 SER A C 1
ATOM 517 O O . SER A 1 65 ? 78.23538 3.98237 48.07986 1.000 94.67984 61 SER A O 1
ATOM 520 N N . LYS A 1 66 ? 79.46937 5.11793 46.57566 1.000 86.23638 62 LYS A N 1
ATOM 521 C CA . LYS A 1 66 ? 80.47440 5.53057 47.53938 1.000 91.69168 62 LYS A CA 1
ATOM 522 C C . LYS A 1 66 ? 80.11868 6.83099 48.24780 1.000 92.60033 62 LYS A C 1
ATOM 523 O O . LYS A 1 66 ? 80.62490 7.07699 49.35248 1.000 101.83036 62 LYS A O 1
ATOM 529 N N . MET A 1 67 ? 79.24605 7.65382 47.65559 1.000 85.38291 63 MET A N 1
ATOM 530 C CA . MET A 1 67 ? 78.73193 8.81148 48.38217 1.000 75.76750 63 MET A CA 1
ATOM 531 C C . MET A 1 67 ? 78.02566 8.39439 49.66696 1.000 94.84780 63 MET A C 1
ATOM 532 O O . MET A 1 67 ? 78.05904 9.13194 50.66355 1.000 101.57205 63 MET A O 1
ATOM 537 N N . GLN A 1 68 ? 77.39152 7.21634 49.66776 1.000 97.94454 64 GLN A N 1
ATOM 538 C CA . GLN A 1 68 ? 76.73910 6.72700 50.88577 1.000 100.24165 64 GLN A CA 1
ATOM 539 C C . GLN A 1 68 ? 77.69133 6.71236 52.08394 1.000 94.36582 64 GLN A C 1
ATOM 540 O O . GLN A 1 68 ? 77.35366 7.20648 53.16689 1.000 87.29978 64 GLN A O 1
ATOM 546 N N . SER A 1 69 ? 78.88584 6.14213 51.90822 1.000 102.83833 65 SER A N 1
ATOM 547 C CA . SER A 1 69 ? 79.88096 6.11861 52.98000 1.000 109.27855 65 SER A CA 1
ATOM 548 C C . SER A 1 69 ? 80.56881 7.47183 53.16996 1.000 113.05909 65 SER A C 1
ATOM 549 O O . SER A 1 69 ? 80.94211 7.84792 54.30137 1.000 122.51714 65 SER A O 1
ATOM 552 N N . ILE A 1 70 ? 80.75582 8.20964 52.07605 1.000 88.99939 66 ILE A N 1
ATOM 553 C CA . ILE A 1 70 ? 81.46086 9.47852 52.16140 1.000 61.74314 66 ILE A CA 1
ATOM 554 C C . ILE A 1 70 ? 80.66544 10.48626 52.97855 1.000 77.18901 66 ILE A C 1
ATOM 555 O O . ILE A 1 70 ? 81.24473 11.38037 53.60163 1.000 89.82451 66 ILE A O 1
ATOM 560 N N . ASN A 1 71 ? 79.33873 10.34640 53.03076 1.000 91.03234 67 ASN A N 1
ATOM 561 C CA . ASN A 1 71 ? 78.55438 11.25894 53.86272 1.000 94.36208 67 ASN A CA 1
ATOM 562 C C . ASN A 1 71 ? 78.81853 11.03012 55.35120 1.000 88.85803 67 ASN A C 1
ATOM 563 O O . ASN A 1 71 ? 78.89953 11.99006 56.12893 1.000 77.12323 67 ASN A O 1
ATOM 568 N N . GLU A 1 72 ? 78.98389 9.77224 55.76795 1.000 93.52350 68 GLU A N 1
ATOM 569 C CA . GLU A 1 72 ? 79.37522 9.51568 57.15130 1.000 87.82964 68 GLU A CA 1
ATOM 570 C C . GLU A 1 72 ? 80.77505 10.04980 57.43080 1.000 88.87849 68 GLU A C 1
ATOM 571 O O . GLU A 1 72 ? 81.03936 10.59092 58.51463 1.000 85.02567 68 GLU A O 1
ATOM 577 N N . ASP A 1 73 ? 81.68466 9.91820 56.46170 1.000 81.02420 69 ASP A N 1
ATOM 578 C CA . ASP A 1 73 ? 83.01514 10.50056 56.64969 1.000 70.80942 69 ASP A CA 1
ATOM 579 C C . ASP A 1 73 ? 82.93694 12.01565 56.83327 1.000 66.36669 69 ASP A C 1
ATOM 580 O O . ASP A 1 73 ? 83.58752 12.58381 57.72340 1.000 80.34753 69 ASP A O 1
ATOM 585 N N . LEU A 1 74 ? 82.13395 12.68465 56.00335 1.000 66.59319 70 LEU A N 1
ATOM 586 C CA . LEU A 1 74 ? 81.96136 14.12896 56.12200 1.000 57.31584 70 LEU A CA 1
ATOM 587 C C . LEU A 1 74 ? 81.31830 14.51141 57.44351 1.000 63.84919 70 LEU A C 1
ATOM 588 O O . LEU A 1 74 ? 81.59922 15.58758 57.97838 1.000 67.66667 70 LEU A O 1
ATOM 593 N N . LYS A 1 75 ? 80.43753 13.66094 57.97568 1.000 71.94287 71 LYS A N 1
ATOM 594 C CA . LYS A 1 75 ? 79.87505 13.93454 59.29540 1.000 70.21374 71 LYS A CA 1
ATOM 595 C C . LYS A 1 75 ? 80.94309 13.81692 60.37628 1.000 73.80369 71 LYS A C 1
ATOM 596 O O . LYS A 1 75 ? 80.94240 14.58612 61.34492 1.000 68.59918 71 LYS A O 1
ATOM 602 N N . ASP A 1 76 ? 81.86445 12.86014 60.22354 1.000 76.53791 72 ASP A N 1
ATOM 603 C CA . ASP A 1 76 ? 83.00019 12.78194 61.13974 1.000 65.22403 72 ASP A CA 1
ATOM 604 C C . ASP A 1 76 ? 83.81248 14.07144 61.10827 1.000 69.66770 72 ASP A C 1
ATOM 605 O O . ASP A 1 76 ? 84.21718 14.59542 62.15866 1.000 73.16660 72 ASP A O 1
ATOM 610 N N . ILE A 1 77 ? 84.05164 14.60109 59.90573 1.000 73.90946 73 ILE A N 1
ATOM 611 C CA . ILE A 1 77 ? 84.80567 15.85140 59.78145 1.000 75.74456 73 ILE A CA 1
ATOM 612 C C . ILE A 1 77 ? 84.03401 17.01535 60.40251 1.000 74.51331 73 ILE A C 1
ATOM 613 O O . ILE A 1 77 ? 84.61844 17.89105 61.05388 1.000 62.71756 73 ILE A O 1
ATOM 618 N N . LEU A 1 78 ? 82.71529 17.05587 60.19446 1.000 68.41294 74 LEU A N 1
ATOM 619 C CA . LEU A 1 78 ? 81.90150 18.11175 60.79055 1.000 72.67882 74 LEU A CA 1
ATOM 620 C C . LEU A 1 78 ? 81.95717 18.05638 62.30910 1.000 76.59568 74 LEU A C 1
ATOM 621 O O . LEU A 1 78 ? 82.03077 19.09567 62.97572 1.000 79.16790 74 LEU A O 1
ATOM 626 N N . HIS A 1 79 ? 81.91373 16.84901 62.87329 1.000 60.08515 75 HIS A N 1
ATOM 627 C CA . HIS A 1 79 ? 82.02515 16.70259 64.32021 1.000 65.13973 75 HIS A CA 1
ATOM 628 C C . HIS A 1 79 ? 83.38619 17.18768 64.81829 1.000 65.93319 75 HIS A C 1
ATOM 629 O O . HIS A 1 79 ? 83.47371 17.89783 65.83393 1.000 65.53226 75 HIS A O 1
ATOM 636 N N . ALA A 1 80 ? 84.46006 16.82449 64.10711 1.000 51.84567 76 ALA A N 1
ATOM 637 C CA . ALA A 1 80 ? 85.78918 17.29201 64.49616 1.000 62.98797 76 ALA A CA 1
ATOM 638 C C . ALA A 1 80 ? 85.86986 18.81147 64.46226 1.000 65.99587 76 ALA A C 1
ATOM 639 O O . ALA A 1 80 ? 86.45378 19.43429 65.35982 1.000 70.18586 76 ALA A O 1
ATOM 641 N N . ALA A 1 81 ? 85.29211 19.42902 63.43142 1.000 70.02384 77 ALA A N 1
ATOM 642 C CA . ALA A 1 81 ? 85.30566 20.88559 63.36832 1.000 70.51911 77 ALA A CA 1
ATOM 643 C C . ALA A 1 81 ? 84.48237 21.48374 64.50051 1.000 66.32725 77 ALA A C 1
ATOM 644 O O . ALA A 1 81 ? 84.88887 22.47701 65.10985 1.000 75.26017 77 ALA A O 1
ATOM 646 N N . LYS A 1 82 ? 83.33640 20.87782 64.81821 1.000 62.51985 78 LYS A N 1
ATOM 647 C CA . LYS A 1 82 ? 82.54679 21.34993 65.95134 1.000 70.63441 78 LYS A CA 1
ATOM 648 C C . LYS A 1 82 ? 83.39096 21.38753 67.21727 1.000 72.26408 78 LYS A C 1
ATOM 649 O O . LYS A 1 82 ? 83.39598 22.38292 67.94790 1.000 73.89560 78 LYS A O 1
ATOM 655 N N . GLN A 1 83 ? 84.13589 20.31351 67.47610 1.000 78.45710 79 GLN A N 1
ATOM 656 C CA . GLN A 1 83 ? 85.01528 20.29957 68.64316 1.000 66.01873 79 GLN A CA 1
ATOM 657 C C . GLN A 1 83 ? 86.07912 21.39335 68.55313 1.000 76.10419 79 GLN A C 1
ATOM 658 O O . GLN A 1 83 ? 86.32629 22.11180 69.52872 1.000 77.10776 79 GLN A O 1
ATOM 664 N N . ILE A 1 84 ? 86.71208 21.54795 67.38475 1.000 81.19877 80 ILE A N 1
ATOM 665 C CA . ILE A 1 84 ? 87.80211 22.51939 67.25920 1.000 74.39228 80 ILE A CA 1
ATOM 666 C C . ILE A 1 84 ? 87.26958 23.94641 67.28050 1.000 82.12636 80 ILE A C 1
ATOM 667 O O . ILE A 1 84 ? 87.76783 24.79896 68.02542 1.000 77.37073 80 ILE A O 1
ATOM 672 N N . VAL A 1 85 ? 86.27879 24.23819 66.43219 1.000 95.69617 81 VAL A N 1
ATOM 673 C CA . VAL A 1 85 ? 85.80108 25.61121 66.28699 1.000 89.58184 81 VAL A CA 1
ATOM 674 C C . VAL A 1 85 ? 84.97842 26.02985 67.50177 1.000 83.39126 81 VAL A C 1
ATOM 675 O O . VAL A 1 85 ? 85.07918 27.17042 67.96944 1.000 84.93168 81 VAL A O 1
ATOM 679 N N . GLY A 1 86 ? 84.18283 25.11903 68.04721 1.000 79.39080 82 GLY A N 1
ATOM 680 C CA . GLY A 1 86 ? 83.21476 25.47741 69.07560 1.000 67.55466 82 GLY A CA 1
ATOM 681 C C . GLY A 1 86 ? 81.88197 25.86689 68.47129 1.000 105.41211 82 GLY A C 1
ATOM 682 O O . GLY A 1 86 ? 81.79308 26.34335 67.34063 1.000 129.19329 82 GLY A O 1
ATOM 683 N N . THR A 1 87 ? 80.81362 25.64997 69.23989 1.000 115.79753 83 THR A N 1
ATOM 684 C CA . THR A 1 87 ? 79.46805 25.82916 68.70438 1.000 127.96644 83 THR A CA 1
ATOM 685 C C . THR A 1 87 ? 78.91858 27.24124 68.85434 1.000 142.27352 83 THR A C 1
ATOM 686 O O . THR A 1 87 ? 77.83800 27.52112 68.32013 1.000 138.59920 83 THR A O 1
ATOM 690 N N . ASP A 1 88 ? 79.61125 28.13208 69.56416 1.000 157.80167 84 ASP A N 1
ATOM 691 C CA . ASP A 1 88 ? 79.02453 29.44252 69.82814 1.000 169.02594 84 ASP A CA 1
ATOM 692 C C . ASP A 1 88 ? 79.22651 30.41023 68.67143 1.000 168.48779 84 ASP A C 1
ATOM 693 O O . ASP A 1 88 ? 78.45231 31.36082 68.53407 1.000 171.88364 84 ASP A O 1
ATOM 698 N N . ASN A 1 89 ? 80.23291 30.18591 67.82201 1.000 162.40242 85 ASN A N 1
ATOM 699 C CA . ASN A 1 89 ? 80.37142 31.01069 66.62532 1.000 151.95795 85 ASN A CA 1
ATOM 700 C C . ASN A 1 89 ? 79.34647 30.64773 65.55405 1.000 131.52073 85 ASN A C 1
ATOM 701 O O . ASN A 1 89 ? 79.01804 31.49038 64.71180 1.000 130.10675 85 ASN A O 1
ATOM 706 N N . GLY A 1 90 ? 78.84276 29.42066 65.55625 1.000 111.51188 86 GLY A N 1
ATOM 707 C CA . GLY A 1 90 ? 77.66980 29.07100 64.78333 1.000 98.05867 86 GLY A CA 1
ATOM 708 C C . GLY A 1 90 ? 77.93656 27.97925 63.76519 1.000 120.06768 86 GLY A C 1
ATOM 709 O O . GLY A 1 90 ? 79.04497 27.46223 63.63056 1.000 131.99835 86 GLY A O 1
ATOM 710 N N . ARG A 1 91 ? 76.87229 27.65338 63.02367 1.000 118.15340 87 ARG A N 1
ATOM 711 C CA . ARG A 1 91 ? 76.90326 26.53421 62.08438 1.000 114.53720 87 ARG A CA 1
ATOM 712 C C . ARG A 1 91 ? 77.86577 26.79430 60.93081 1.000 114.38400 87 ARG A C 1
ATOM 713 O O . ARG A 1 91 ? 78.68017 25.93090 60.58071 1.000 126.08217 87 ARG A O 1
ATOM 721 N N . GLU A 1 92 ? 77.76219 27.96659 60.30277 1.000 106.11712 88 GLU A N 1
ATOM 722 C CA . GLU A 1 92 ? 78.59699 28.25958 59.14286 1.000 101.00166 88 GLU A CA 1
ATOM 723 C C . GLU A 1 92 ? 80.06779 28.30902 59.51893 1.000 96.63213 88 GLU A C 1
ATOM 724 O O . GLU A 1 92 ? 80.93149 27.93701 58.71370 1.000 86.97020 88 GLU A O 1
ATOM 730 N N . ALA A 1 93 ? 80.36698 28.74014 60.74480 1.000 99.70455 89 ALA A N 1
ATOM 731 C CA . ALA A 1 93 ? 81.74759 28.76822 61.20810 1.000 94.97214 89 ALA A CA 1
ATOM 732 C C . ALA A 1 93 ? 82.32138 27.36157 61.33197 1.000 91.71734 89 ALA A C 1
ATOM 733 O O . ALA A 1 93 ? 83.45847 27.11085 60.91140 1.000 100.68976 89 ALA A O 1
ATOM 735 N N . ILE A 1 94 ? 81.55120 26.42049 61.88631 1.000 79.49941 90 ILE A N 1
ATOM 736 C CA . ILE A 1 94 ? 82.08054 25.06514 61.99689 1.000 77.68760 90 ILE A CA 1
ATOM 737 C C . ILE A 1 94 ? 82.10146 24.38047 60.63494 1.000 89.39355 90 ILE A C 1
ATOM 738 O O . ILE A 1 94 ? 82.94614 23.51711 60.38830 1.000 101.53430 90 ILE A O 1
ATOM 743 N N . GLU A 1 95 ? 81.22480 24.77579 59.70960 1.000 88.85614 91 GLU A N 1
ATOM 744 C CA . GLU A 1 95 ? 81.31336 24.21937 58.36149 1.000 74.58163 91 GLU A CA 1
ATOM 745 C C . GLU A 1 95 ? 82.56581 24.70796 57.63618 1.000 83.23486 91 GLU A C 1
ATOM 746 O O . GLU A 1 95 ? 83.23176 23.92495 56.94651 1.000 92.80034 91 GLU A O 1
ATOM 752 N N . SER A 1 96 ? 82.91196 25.99546 57.77631 1.000 88.96808 92 SER A N 1
ATOM 753 C CA . SER A 1 96 ? 84.16245 26.47231 57.18115 1.000 91.73684 92 SER A CA 1
ATOM 754 C C . SER A 1 96 ? 85.37462 25.87502 57.88129 1.000 91.42860 92 SER A C 1
ATOM 755 O O . SER A 1 96 ? 86.40971 25.64833 57.24148 1.000 77.05110 92 SER A O 1
ATOM 758 N N . GLY A 1 97 ? 85.25957 25.58894 59.18035 1.000 96.68912 93 GLY A N 1
ATOM 759 C CA . GLY A 1 97 ? 86.31412 24.85162 59.85518 1.000 83.57206 93 GLY A CA 1
ATOM 760 C C . GLY A 1 97 ? 86.45535 23.43356 59.33440 1.000 79.86094 93 GLY A C 1
ATOM 761 O O . GLY A 1 97 ? 87.56579 22.91673 59.20891 1.000 66.70710 93 GLY A O 1
ATOM 762 N N . ALA A 1 98 ? 85.33059 22.78616 59.01907 1.000 76.52104 94 ALA A N 1
ATOM 763 C CA . ALA A 1 98 ? 85.38201 21.45517 58.42045 1.000 60.12178 94 ALA A CA 1
ATOM 764 C C . ALA A 1 98 ? 86.02120 21.49697 57.03956 1.000 64.36893 94 ALA A C 1
ATOM 765 O O . ALA A 1 98 ? 86.79330 20.60158 56.67594 1.000 64.67474 94 ALA A O 1
ATOM 767 N N . ALA A 1 99 ? 85.70026 22.52331 56.24907 1.000 71.30466 95 ALA A N 1
ATOM 768 C CA . ALA A 1 99 ? 86.35050 22.67907 54.94983 1.000 64.64413 95 ALA A CA 1
ATOM 769 C C . ALA A 1 99 ? 87.84712 22.89018 55.11775 1.000 63.11391 95 ALA A C 1
ATOM 770 O O . ALA A 1 99 ? 88.65476 22.31935 54.37476 1.000 71.69532 95 ALA A O 1
ATOM 772 N N . PHE A 1 100 ? 88.23121 23.69835 56.10574 1.000 73.21605 96 PHE A N 1
ATOM 773 C CA . PHE A 1 100 ? 89.64187 23.91026 56.40358 1.000 70.75071 96 PHE A CA 1
ATOM 774 C C . PHE A 1 100 ? 90.32637 22.61361 56.81814 1.000 74.07449 96 PHE A C 1
ATOM 775 O O . PHE A 1 100 ? 91.46691 22.35105 56.42256 1.000 83.60862 96 PHE A O 1
ATOM 783 N N . LEU A 1 101 ? 89.64987 21.79485 57.62358 1.000 76.58385 97 LEU A N 1
ATOM 784 C CA . LEU A 1 101 ? 90.21703 20.51174 58.02544 1.000 72.40517 97 LEU A CA 1
ATOM 785 C C . LEU A 1 101 ? 90.41094 19.60318 56.82006 1.000 77.69641 97 LEU A C 1
ATOM 786 O O . LEU A 1 101 ? 91.50204 19.05656 56.61099 1.000 56.28195 97 LEU A O 1
ATOM 791 N N . PHE A 1 102 ? 89.35669 19.43516 56.01455 1.000 85.48714 98 PHE A N 1
ATOM 792 C CA . PHE A 1 102 ? 89.44826 18.58915 54.82976 1.000 79.89486 98 PHE A CA 1
ATOM 793 C C . PHE A 1 102 ? 90.60334 19.02497 53.94450 1.000 68.20769 98 PHE A C 1
ATOM 794 O O . PHE A 1 102 ? 91.41948 18.19897 53.52182 1.000 64.07221 98 PHE A O 1
ATOM 802 N N . MET A 1 103 ? 90.69965 20.32974 53.67057 1.000 73.50770 99 MET A N 1
ATOM 803 C CA . MET A 1 103 ? 91.77316 20.82376 52.81519 1.000 76.34626 99 MET A CA 1
ATOM 804 C C . MET A 1 103 ? 93.13513 20.67787 53.47908 1.000 78.05110 99 MET A C 1
ATOM 805 O O . MET A 1 103 ? 94.15278 20.56611 52.78628 1.000 80.96379 99 MET A O 1
ATOM 810 N N . THR A 1 104 ? 93.17813 20.67203 54.81115 1.000 61.03836 100 THR A N 1
ATOM 811 C CA . THR A 1 104 ? 94.44922 20.47605 55.48760 1.000 47.22320 100 THR A CA 1
ATOM 812 C C . THR A 1 104 ? 94.98194 19.06649 55.27250 1.000 63.96276 100 THR A C 1
ATOM 813 O O . THR A 1 104 ? 96.19491 18.88379 55.12559 1.000 79.05839 100 THR A O 1
ATOM 817 N N . PHE A 1 105 ? 94.10044 18.06830 55.19912 1.000 71.31038 101 PHE A N 1
ATOM 818 C CA . PHE A 1 105 ? 94.51483 16.67101 55.16602 1.000 65.29682 101 PHE A CA 1
ATOM 819 C C . PHE A 1 105 ? 94.22218 15.97931 53.84145 1.000 63.25534 101 PHE A C 1
ATOM 820 O O . PHE A 1 105 ? 94.45038 14.77123 53.73143 1.000 71.96530 101 PHE A O 1
ATOM 828 N N . HIS A 1 106 ? 93.72894 16.69912 52.83024 1.000 62.19523 102 HIS A N 1
ATOM 829 C CA . HIS A 1 106 ? 93.32035 16.01369 51.60470 1.000 64.79569 102 HIS A CA 1
ATOM 830 C C . HIS A 1 106 ? 94.50262 15.45688 50.81922 1.000 76.41917 102 HIS A C 1
ATOM 831 O O . HIS A 1 106 ? 94.30348 14.57070 49.97979 1.000 74.36523 102 HIS A O 1
ATOM 838 N N . LEU A 1 107 ? 95.72329 15.92624 51.09394 1.000 74.36823 103 LEU A N 1
ATOM 839 C CA . LEU A 1 107 ? 96.92991 15.42308 50.44269 1.000 77.38953 103 LEU A CA 1
ATOM 840 C C . LEU A 1 107 ? 97.91603 14.80429 51.42569 1.000 81.96071 103 LEU A C 1
ATOM 841 O O . LEU A 1 107 ? 99.05165 14.50033 51.03902 1.000 75.64783 103 LEU A O 1
ATOM 846 N N . LYS A 1 108 ? 97.51964 14.61845 52.68382 1.000 81.85922 104 LYS A N 1
ATOM 847 C CA . LYS A 1 108 ? 98.38592 14.07992 53.72272 1.000 66.01987 104 LYS A CA 1
ATOM 848 C C . LYS A 1 108 ? 97.64840 12.96639 54.44966 1.000 59.58632 104 LYS A C 1
ATOM 849 O O . LYS A 1 108 ? 96.45432 13.09085 54.72991 1.000 78.87648 104 LYS A O 1
ATOM 855 N N . ASP A 1 109 ? 98.35219 11.87404 54.74663 1.000 68.91793 105 ASP A N 1
ATOM 856 C CA . ASP A 1 109 ? 97.72742 10.69785 55.34187 1.000 70.47701 105 ASP A CA 1
ATOM 857 C C . ASP A 1 109 ? 98.01767 10.55088 56.82873 1.000 66.55272 105 ASP A C 1
ATOM 858 O O . ASP A 1 109 ? 97.78939 9.47481 57.38972 1.000 78.37032 105 ASP A O 1
ATOM 863 N N . SER A 1 110 ? 98.50036 11.60120 57.48178 1.000 69.66526 106 SER A N 1
ATOM 864 C CA . SER A 1 110 ? 98.78449 11.53675 58.90848 1.000 78.02333 106 SER A CA 1
ATOM 865 C C . SER A 1 110 ? 98.77676 12.94954 59.47425 1.000 79.36228 106 SER A C 1
ATOM 866 O O . SER A 1 110 ? 98.71269 13.93835 58.74084 1.000 75.22851 106 SER A O 1
ATOM 869 N N . VAL A 1 111 ? 98.83772 13.02599 60.79720 1.000 80.34354 107 VAL A N 1
ATOM 870 C CA . VAL A 1 111 ? 98.86643 14.29662 61.50925 1.000 69.12229 107 VAL A CA 1
ATOM 871 C C . VAL A 1 111 ? 100.32255 14.66514 61.75611 1.000 69.82960 107 VAL A C 1
ATOM 872 O O . VAL A 1 111 ? 101.04608 13.93730 62.44157 1.000 80.61662 107 VAL A O 1
ATOM 876 N N . GLY A 1 112 ? 100.75982 15.79465 61.19490 1.000 68.41925 108 GLY A N 1
ATOM 877 C CA . GLY A 1 112 ? 102.12357 16.24702 61.33666 1.000 68.27068 108 GLY A CA 1
ATOM 878 C C . GLY A 1 112 ? 102.21104 17.59958 62.03006 1.000 67.45770 108 GLY A C 1
ATOM 879 O O . GLY A 1 112 ? 101.19966 18.28861 62.25599 1.000 61.76105 108 GLY A O 1
ATOM 880 N N . HIS A 1 113 ? 103.45326 17.97038 62.36914 1.000 59.98538 109 HIS A N 1
ATOM 881 C CA . HIS A 1 113 ? 103.70634 19.24870 63.02805 1.000 65.91753 109 HIS A CA 1
ATOM 882 C C . HIS A 1 113 ? 103.13622 20.40715 62.22123 1.000 70.37207 109 HIS A C 1
ATOM 883 O O . HIS A 1 113 ? 102.56741 21.34910 62.78979 1.000 70.43599 109 HIS A O 1
ATOM 890 N N . LYS A 1 114 ? 103.25030 20.33382 60.89029 1.000 64.77127 110 LYS A N 1
ATOM 891 C CA . LYS A 1 114 ? 102.72892 21.39149 60.02993 1.000 75.53452 110 LYS A CA 1
ATOM 892 C C . LYS A 1 114 ? 101.22363 21.55892 60.20422 1.000 79.59141 110 LYS A C 1
ATOM 893 O O . LYS A 1 114 ? 100.72814 22.68358 60.34921 1.000 85.64038 110 LYS A O 1
ATOM 899 N N . GLU A 1 115 ? 100.48402 20.44827 60.23406 1.000 69.31774 111 GLU A N 1
ATOM 900 C CA . GLU A 1 115 ? 99.02837 20.52227 60.26391 1.000 62.40606 111 GLU A CA 1
ATOM 901 C C . GLU A 1 115 ? 98.51365 20.89608 61.64692 1.000 69.63686 111 GLU A C 1
ATOM 902 O O . GLU A 1 115 ? 97.55525 21.67330 61.76623 1.000 76.60683 111 GLU A O 1
ATOM 908 N N . THR A 1 116 ? 99.13301 20.36540 62.70398 1.000 58.95202 112 THR A N 1
ATOM 909 C CA . THR A 1 116 ? 98.75404 20.79870 64.04606 1.000 70.32209 112 THR A CA 1
ATOM 910 C C . THR A 1 116 ? 99.01118 22.28922 64.22616 1.000 81.31728 112 THR A C 1
ATOM 911 O O . THR A 1 116 ? 98.16293 23.01713 64.76031 1.000 84.92886 112 THR A O 1
ATOM 915 N N . LYS A 1 117 ? 100.17723 22.76870 63.77055 1.000 79.78535 113 LYS A N 1
ATOM 916 C CA . LYS A 1 117 ? 100.48359 24.18621 63.91279 1.000 77.87401 113 LYS A CA 1
ATOM 917 C C . LYS A 1 117 ? 99.53636 25.03648 63.08157 1.000 75.20658 113 LYS A C 1
ATOM 918 O O . LYS A 1 117 ? 99.14190 26.12582 63.50790 1.000 82.86946 113 LYS A O 1
ATOM 924 N N . ALA A 1 118 ? 99.14295 24.55187 61.90315 1.000 65.43230 114 ALA A N 1
ATOM 925 C CA . ALA A 1 118 ? 98.21701 25.31371 61.07191 1.000 60.33865 114 ALA A CA 1
ATOM 926 C C . ALA A 1 118 ? 96.85626 25.43431 61.74170 1.000 64.38298 114 ALA A C 1
ATOM 927 O O . ALA A 1 118 ? 96.27122 26.52633 61.80711 1.000 86.48103 114 ALA A O 1
ATOM 929 N N . ILE A 1 119 ? 96.33576 24.31840 62.25368 1.000 66.20949 115 ILE A N 1
ATOM 930 C CA . ILE A 1 119 ? 95.05073 24.37419 62.94220 1.000 71.66904 115 ILE A CA 1
ATOM 931 C C . ILE A 1 119 ? 95.13830 25.29346 64.15116 1.000 62.88364 115 ILE A C 1
ATOM 932 O O . ILE A 1 119 ? 94.20735 26.05583 64.43174 1.000 73.71639 115 ILE A O 1
ATOM 937 N N . LYS A 1 120 ? 96.26360 25.25537 64.87514 1.000 68.94752 116 LYS A N 1
ATOM 938 C CA . LYS A 1 120 ? 96.40257 26.12531 66.03985 1.000 77.09055 116 LYS A CA 1
ATOM 939 C C . LYS A 1 120 ? 96.43115 27.58977 65.62899 1.000 76.29463 116 LYS A C 1
ATOM 940 O O . LYS A 1 120 ? 95.78289 28.43079 66.25969 1.000 80.14643 116 LYS A O 1
ATOM 946 N N . GLN A 1 121 ? 97.17187 27.90630 64.56732 1.000 76.28402 117 GLN A N 1
ATOM 947 C CA . GLN A 1 121 ? 97.19256 29.26206 64.03119 1.000 68.62373 117 GLN A CA 1
ATOM 948 C C . GLN A 1 121 ? 95.79349 29.73779 63.66957 1.000 81.39513 117 GLN A C 1
ATOM 949 O O . GLN A 1 121 ? 95.45788 30.91068 63.86875 1.000 88.32185 117 GLN A O 1
ATOM 955 N N . MET A 1 122 ? 94.95769 28.84088 63.14365 1.000 82.46887 118 MET A N 1
ATOM 956 C CA . MET A 1 122 ? 93.63746 29.26690 62.69440 1.000 84.81524 118 MET A CA 1
ATOM 957 C C . MET A 1 122 ? 92.61809 29.37783 63.82951 1.000 73.74718 118 MET A C 1
ATOM 958 O O . MET A 1 122 ? 91.75911 30.26573 63.78348 1.000 82.83599 118 MET A O 1
ATOM 963 N N . PHE A 1 123 ? 92.66881 28.49601 64.83970 1.000 54.16497 119 PHE A N 1
ATOM 964 C CA . PHE A 1 123 ? 91.63628 28.46941 65.87382 1.000 57.92521 119 PHE A CA 1
ATOM 965 C C . PHE A 1 123 ? 92.18075 28.43037 67.29428 1.000 78.68434 119 PHE A C 1
ATOM 966 O O . PHE A 1 123 ? 91.40568 28.18274 68.22863 1.000 79.12672 119 PHE A O 1
ATOM 974 N N . GLY A 1 124 ? 93.47521 28.65706 67.48952 1.000 91.96873 120 GLY A N 1
ATOM 975 C CA . GLY A 1 124 ? 94.05491 28.59262 68.80857 1.000 96.71071 120 GLY A CA 1
ATOM 976 C C . GLY A 1 124 ? 94.30141 27.15603 69.21383 1.000 96.68499 120 GLY A C 1
ATOM 977 O O . GLY A 1 124 ? 94.31601 26.25039 68.37577 1.000 84.52550 120 GLY A O 1
ATOM 978 N N . PRO A 1 125 ? 94.49675 26.91566 70.50880 1.000 90.28586 121 PRO A N 1
ATOM 979 C CA . PRO A 1 125 ? 94.75113 25.54740 70.96837 1.000 73.77558 121 PRO A CA 1
ATOM 980 C C . PRO A 1 125 ? 93.49509 24.69538 70.89256 1.000 84.23820 121 PRO A C 1
ATOM 981 O O . PRO A 1 125 ? 92.37859 25.17120 71.11638 1.000 91.65909 121 PRO A O 1
ATOM 985 N N . PHE A 1 126 ? 93.69580 23.41725 70.57856 1.000 86.77617 122 PHE A N 1
ATOM 986 C CA . PHE A 1 126 ? 92.61099 22.50339 70.24781 1.000 78.19770 122 PHE A CA 1
ATOM 987 C C . PHE A 1 126 ? 93.00863 21.09176 70.64877 1.000 71.24717 122 PHE A C 1
ATOM 988 O O . PHE A 1 126 ? 94.19895 20.79861 70.80818 1.000 79.52897 122 PHE A O 1
ATOM 996 N N . PRO A 1 127 ? 92.03719 20.19186 70.81484 1.000 67.29570 123 PRO A N 1
ATOM 997 C CA . PRO A 1 127 ? 92.36680 18.77626 71.04542 1.000 68.21817 123 PRO A CA 1
ATOM 998 C C . PRO A 1 127 ? 92.86699 18.10484 69.77447 1.000 70.22881 123 PRO A C 1
ATOM 999 O O . PRO A 1 127 ? 92.18976 18.11175 68.74523 1.000 87.91971 123 PRO A O 1
ATOM 1003 N N . SER A 1 128 ? 94.04981 17.49258 69.86443 1.000 66.24729 124 SER A N 1
ATOM 1004 C CA . SER A 1 128 ? 94.63907 16.82069 68.71133 1.000 55.41811 124 SER A CA 1
ATOM 1005 C C . SER A 1 128 ? 93.90411 15.53520 68.33267 1.000 73.42940 124 SER A C 1
ATOM 1006 O O . SER A 1 128 ? 94.03483 15.07683 67.18829 1.000 82.55961 124 SER A O 1
ATOM 1009 N N . SER A 1 129 ? 93.15246 14.93607 69.26263 1.000 51.41431 125 SER A N 1
ATOM 1010 C CA . SER A 1 129 ? 92.32753 13.78374 68.91488 1.000 57.02653 125 SER A CA 1
ATOM 1011 C C . SER A 1 129 ? 91.39132 14.10406 67.74625 1.000 66.65677 125 SER A C 1
ATOM 1012 O O . SER A 1 129 ? 91.14978 13.25689 66.87327 1.000 72.11021 125 SER A O 1
ATOM 1015 N N . SER A 1 130 ? 90.88433 15.34064 67.69251 1.000 62.74438 126 SER A N 1
ATOM 1016 C CA . SER A 1 130 ? 89.96545 15.73272 66.62620 1.000 66.52578 126 SER A CA 1
ATOM 1017 C C . SER A 1 130 ? 90.69183 15.93027 65.30920 1.000 62.99794 126 SER A C 1
ATOM 1018 O O . SER A 1 130 ? 90.13562 15.65547 64.23797 1.000 73.50091 126 SER A O 1
ATOM 1021 N N . ALA A 1 131 ? 91.92168 16.43462 65.36912 1.000 59.40543 127 ALA A N 1
ATOM 1022 C CA . ALA A 1 131 ? 92.75887 16.46132 64.17902 1.000 55.34532 127 ALA A CA 1
ATOM 1023 C C . ALA A 1 131 ? 92.95199 15.05534 63.62457 1.000 67.11801 127 ALA A C 1
ATOM 1024 O O . ALA A 1 131 ? 92.86303 14.84091 62.40838 1.000 76.89637 127 ALA A O 1
ATOM 1026 N N . THR A 1 132 ? 93.20442 14.07998 64.50510 1.000 69.08989 128 THR A N 1
ATOM 1027 C CA . THR A 1 132 ? 93.32701 12.69390 64.05022 1.000 55.31325 128 THR A CA 1
ATOM 1028 C C . THR A 1 132 ? 92.03284 12.21682 63.40172 1.000 60.10241 128 THR A C 1
ATOM 1029 O O . THR A 1 132 ? 92.05097 11.59223 62.33448 1.000 74.68786 128 THR A O 1
ATOM 1033 N N . ALA A 1 133 ? 90.89652 12.49428 64.04372 1.000 58.10007 129 ALA A N 1
ATOM 1034 C CA . ALA A 1 133 ? 89.61321 12.04478 63.50986 1.000 53.74193 129 ALA A CA 1
ATOM 1035 C C . ALA A 1 133 ? 89.35625 12.62906 62.12640 1.000 69.21965 129 ALA A C 1
ATOM 1036 O O . ALA A 1 133 ? 88.95412 11.91333 61.19529 1.000 73.72424 129 ALA A O 1
ATOM 1038 N N . ALA A 1 134 ? 89.58348 13.93903 61.98010 1.000 67.45267 130 ALA A N 1
ATOM 1039 C CA . ALA A 1 134 ? 89.36436 14.61379 60.70497 1.000 69.84521 130 ALA A CA 1
ATOM 1040 C C . ALA A 1 134 ? 90.31435 14.10409 59.62951 1.000 67.01616 130 ALA A C 1
ATOM 1041 O O . ALA A 1 134 ? 89.91223 13.93258 58.47336 1.000 61.57398 130 ALA A O 1
ATOM 1043 N N . CYS A 1 135 ? 91.57603 13.85058 59.98636 1.000 67.62522 131 CYS A N 1
ATOM 1044 C CA . CYS A 1 135 ? 92.51288 13.30575 59.01031 1.000 63.23403 131 CYS A CA 1
ATOM 1045 C C . CYS A 1 135 ? 92.10528 11.90228 58.56932 1.000 65.17385 131 CYS A C 1
ATOM 1046 O O . CYS A 1 135 ? 92.18387 11.57116 57.37963 1.000 69.78350 131 CYS A O 1
ATOM 1049 N N . ASN A 1 136 ? 91.65904 11.06347 59.51049 1.000 61.76404 132 ASN A N 1
ATOM 1050 C CA . ASN A 1 136 ? 91.21178 9.72251 59.14414 1.000 68.70204 132 ASN A CA 1
ATOM 1051 C C . ASN A 1 136 ? 90.01338 9.78060 58.20516 1.000 63.49766 132 ASN A C 1
ATOM 1052 O O . ASN A 1 136 ? 89.97196 9.06637 57.19601 1.000 73.15358 132 ASN A O 1
ATOM 1057 N N . ALA A 1 137 ? 89.03197 10.63188 58.51476 1.000 58.83837 133 ALA A N 1
ATOM 1058 C CA . ALA A 1 137 ? 87.86324 10.74618 57.64648 1.000 52.70632 133 ALA A CA 1
ATOM 1059 C C . ALA A 1 137 ? 88.24548 11.25975 56.26162 1.000 55.40172 133 ALA A C 1
ATOM 1060 O O . ALA A 1 137 ? 87.75389 10.75661 55.24026 1.000 66.11026 133 ALA A O 1
ATOM 1062 N N . THR A 1 138 ? 89.13282 12.25294 56.20527 1.000 54.45377 134 THR A N 1
ATOM 1063 C CA . THR A 1 138 ? 89.55164 12.79675 54.91988 1.000 50.61798 134 THR A CA 1
ATOM 1064 C C . THR A 1 138 ? 90.25746 11.74890 54.07493 1.000 59.15985 134 THR A C 1
ATOM 1065 O O . THR A 1 138 ? 90.03308 11.66550 52.86107 1.000 64.13789 134 THR A O 1
ATOM 1069 N N . ASN A 1 139 ? 91.12447 10.94560 54.69394 1.000 65.73027 135 ASN A N 1
ATOM 1070 C CA . ASN A 1 139 ? 91.83431 9.93345 53.92194 1.000 65.94167 135 ASN A CA 1
ATOM 1071 C C . ASN A 1 139 ? 90.90428 8.80652 53.50180 1.000 66.94495 135 ASN A C 1
ATOM 1072 O O . ASN A 1 139 ? 91.07598 8.23205 52.41898 1.000 65.75186 135 ASN A O 1
ATOM 1077 N N . ARG A 1 140 ? 89.91167 8.48742 54.33471 1.000 69.05537 136 ARG A N 1
ATOM 1078 C CA . ARG A 1 140 ? 88.86939 7.56660 53.90772 1.000 61.91605 136 ARG A CA 1
ATOM 1079 C C . ARG A 1 140 ? 88.19059 8.07786 52.64862 1.000 61.29255 136 ARG A C 1
ATOM 1080 O O . ARG A 1 140 ? 87.99090 7.31947 51.69367 1.000 61.71122 136 ARG A O 1
ATOM 1088 N N . ILE A 1 141 ? 87.85175 9.37055 52.61926 1.000 57.15937 137 ILE A N 1
ATOM 1089 C CA . ILE A 1 141 ? 87.18607 9.93620 51.44413 1.000 56.74859 137 ILE A CA 1
ATOM 1090 C C . ILE A 1 141 ? 88.09856 9.86675 50.22152 1.000 72.96813 137 ILE A C 1
ATOM 1091 O O . ILE A 1 141 ? 87.69148 9.41190 49.14570 1.000 77.98007 137 ILE A O 1
ATOM 1096 N N . ILE A 1 142 ? 89.34674 10.32024 50.36799 1.000 66.80853 138 ILE A N 1
ATOM 1097 C CA . ILE A 1 142 ? 90.25228 10.38504 49.22128 1.000 58.75460 138 ILE A CA 1
ATOM 1098 C C . ILE A 1 142 ? 90.57195 8.98989 48.69709 1.000 75.44782 138 ILE A C 1
ATOM 1099 O O . ILE A 1 142 ? 90.88729 8.81790 47.51097 1.000 73.58631 138 ILE A O 1
ATOM 1104 N N . SER A 1 143 ? 90.48257 7.96920 49.55232 1.000 83.66237 139 SER A N 1
ATOM 1105 C CA . SER A 1 143 ? 90.71355 6.60670 49.09053 1.000 63.58845 139 SER A CA 1
ATOM 1106 C C . SER A 1 143 ? 89.72844 6.17804 48.00958 1.000 72.18038 139 SER A C 1
ATOM 1107 O O . SER A 1 143 ? 89.95526 5.14947 47.36264 1.000 83.47382 139 SER A O 1
ATOM 1110 N N . HIS A 1 144 ? 88.65170 6.93553 47.79457 1.000 70.98454 140 HIS A N 1
ATOM 1111 C CA . HIS A 1 144 ? 87.71874 6.67940 46.70687 1.000 69.42345 140 HIS A CA 1
ATOM 1112 C C . HIS A 1 144 ? 88.01881 7.50690 45.46098 1.000 73.95538 140 HIS A C 1
ATOM 1113 O O . HIS A 1 144 ? 87.41704 7.25979 44.40987 1.000 70.07468 140 HIS A O 1
ATOM 1120 N N . PHE A 1 145 ? 88.92093 8.48042 45.54630 1.000 74.04044 141 PHE A N 1
ATOM 1121 C CA . PHE A 1 145 ? 89.25605 9.26577 44.36835 1.000 73.72319 141 PHE A CA 1
ATOM 1122 C C . PHE A 1 145 ? 90.06349 8.41014 43.41022 1.000 79.84623 141 PHE A C 1
ATOM 1123 O O . PHE A 1 145 ? 90.92135 7.62467 43.82363 1.000 91.42097 141 PHE A O 1
ATOM 1131 N N . SER A 1 146 ? 89.75852 8.53804 42.12813 1.000 87.12361 142 SER A N 1
ATOM 1132 C CA . SER A 1 146 ? 90.75212 8.19348 41.13408 1.000 73.73435 142 SER A CA 1
ATOM 1133 C C . SER A 1 146 ? 91.75234 9.33191 41.02530 1.000 85.00913 142 SER A C 1
ATOM 1134 O O . SER A 1 146 ? 91.51517 10.45336 41.49189 1.000 103.72715 142 SER A O 1
ATOM 1137 N N . GLN A 1 147 ? 92.88760 9.02885 40.39861 1.000 88.40285 143 GLN A N 1
ATOM 1138 C CA . GLN A 1 147 ? 93.97311 9.99726 40.38215 1.000 108.43478 143 GLN A CA 1
ATOM 1139 C C . GLN A 1 147 ? 93.68222 11.15746 39.43135 1.000 104.98566 143 GLN A C 1
ATOM 1140 O O . GLN A 1 147 ? 94.11335 12.29519 39.68300 1.000 115.09888 143 GLN A O 1
ATOM 1146 N N . ASP A 1 148 ? 92.90320 10.90372 38.37815 1.000 102.74349 144 ASP A N 1
ATOM 1147 C CA . ASP A 1 148 ? 92.33755 11.99057 37.58822 1.000 90.36737 144 ASP A CA 1
ATOM 1148 C C . ASP A 1 148 ? 91.44392 12.88454 38.44583 1.000 85.92571 144 ASP A C 1
ATOM 1149 O O . ASP A 1 148 ? 91.51382 14.11969 38.36104 1.000 92.50522 144 ASP A O 1
ATOM 1154 N N . ASP A 1 149 ? 90.60652 12.27550 39.28932 1.000 95.99127 145 ASP A N 1
ATOM 1155 C CA . ASP A 1 149 ? 89.78276 13.04507 40.21981 1.000 91.73059 145 ASP A CA 1
ATOM 1156 C C . ASP A 1 149 ? 90.64233 13.88567 41.15909 1.000 91.51112 145 ASP A C 1
ATOM 1157 O O . ASP A 1 149 ? 90.33364 15.05510 41.42606 1.000 86.16668 145 ASP A O 1
ATOM 1162 N N . LEU A 1 150 ? 91.71893 13.30026 41.68124 1.000 85.77718 146 LEU A N 1
ATOM 1163 C CA . LEU A 1 150 ? 92.57249 14.02648 42.61085 1.000 75.70585 146 LEU A CA 1
ATOM 1164 C C . LEU A 1 150 ? 93.21287 15.22882 41.93220 1.000 74.69738 146 LEU A C 1
ATOM 1165 O O . LEU A 1 150 ? 93.27361 16.31594 42.51664 1.000 83.12291 146 LEU A O 1
ATOM 1170 N N . THR A 1 151 ? 93.69919 15.05901 40.69661 1.000 83.55739 147 THR A N 1
ATOM 1171 C CA . THR A 1 151 ? 94.27060 16.20585 39.98915 1.000 88.28853 147 THR A CA 1
ATOM 1172 C C . THR A 1 151 ? 93.20574 17.24414 39.68474 1.000 84.76895 147 THR A C 1
ATOM 1173 O O . THR A 1 151 ? 93.49391 18.44375 39.66019 1.000 84.78957 147 THR A O 1
ATOM 1177 N N . ALA A 1 152 ? 91.97255 16.80325 39.42846 1.000 72.66909 148 ALA A N 1
ATOM 1178 C CA . ALA A 1 152 ? 90.88716 17.76185 39.26343 1.000 69.60875 148 ALA A CA 1
ATOM 1179 C C . ALA A 1 152 ? 90.69848 18.59483 40.52627 1.000 72.35390 148 ALA A C 1
ATOM 1180 O O . ALA A 1 152 ? 90.52157 19.81857 40.46065 1.000 70.87820 148 ALA A O 1
ATOM 1182 N N . LEU A 1 153 ? 90.73820 17.94647 41.68839 1.000 75.55791 149 LEU A N 1
ATOM 1183 C CA . LEU A 1 153 ? 90.62166 18.68770 42.93983 1.000 75.57656 149 LEU A CA 1
ATOM 1184 C C . LEU A 1 153 ? 91.78811 19.65116 43.11307 1.000 70.51417 149 LEU A C 1
ATOM 1185 O O . LEU A 1 153 ? 91.59710 20.81080 43.49797 1.000 65.13812 149 LEU A O 1
ATOM 1190 N N . VAL A 1 154 ? 93.00451 19.18833 42.83446 1.000 68.47770 150 VAL A N 1
ATOM 1191 C CA . VAL A 1 154 ? 94.17330 20.04861 42.99734 1.000 77.06657 150 VAL A CA 1
ATOM 1192 C C . VAL A 1 154 ? 94.07664 21.25140 42.06858 1.000 73.56585 150 VAL A C 1
ATOM 1193 O O . VAL A 1 154 ? 94.33168 22.39102 42.47445 1.000 65.63386 150 VAL A O 1
ATOM 1197 N N . GLN A 1 155 ? 93.71282 21.00986 40.80371 1.000 65.08621 151 GLN A N 1
ATOM 1198 C CA . GLN A 1 155 ? 93.54258 22.09352 39.84288 1.000 62.88853 151 GLN A CA 1
ATOM 1199 C C . GLN A 1 155 ? 92.46968 23.06554 40.29934 1.000 67.79462 151 GLN A C 1
ATOM 1200 O O . GLN A 1 155 ? 92.59492 24.27414 40.09308 1.000 71.39992 151 GLN A O 1
ATOM 1206 N N . MET A 1 156 ? 91.39579 22.55359 40.90531 1.000 83.80522 152 MET A N 1
ATOM 1207 C CA . MET A 1 156 ? 90.33099 23.42615 41.38918 1.000 71.35305 152 MET A CA 1
ATOM 1208 C C . MET A 1 156 ? 90.80896 24.31168 42.53056 1.000 69.08217 152 MET A C 1
ATOM 1209 O O . MET A 1 156 ? 90.48123 25.50391 42.57248 1.000 72.54842 152 MET A O 1
ATOM 1214 N N . THR A 1 157 ? 91.56414 23.74238 43.47717 1.000 74.99599 153 THR A N 1
ATOM 1215 C CA . THR A 1 157 ? 92.14095 24.56725 44.53770 1.000 82.66544 153 THR A CA 1
ATOM 1216 C C . THR A 1 157 ? 93.08964 25.60573 43.95852 1.000 76.47470 153 THR A C 1
ATOM 1217 O O . THR A 1 157 ? 93.07216 26.77219 44.36684 1.000 87.76263 153 THR A O 1
ATOM 1221 N N . GLU A 1 158 ? 93.92335 25.19811 43.00082 1.000 74.42868 154 GLU A N 1
ATOM 1222 C CA . GLU A 1 158 ? 94.90630 26.11062 42.42952 1.000 75.15179 154 GLU A CA 1
ATOM 1223 C C . GLU A 1 158 ? 94.22613 27.23971 41.67217 1.000 85.31895 154 GLU A C 1
ATOM 1224 O O . GLU A 1 158 ? 94.63544 28.40335 41.76711 1.000 81.42903 154 GLU A O 1
ATOM 1230 N N . LYS A 1 159 ? 93.16794 26.91109 40.93475 1.000 87.06214 155 LYS A N 1
ATOM 1231 C CA . LYS A 1 159 ? 92.46786 27.89726 40.12849 1.000 74.23376 155 LYS A CA 1
ATOM 1232 C C . LYS A 1 159 ? 91.83602 28.97097 41.00380 1.000 77.00736 155 LYS A C 1
ATOM 1233 O O . LYS A 1 159 ? 91.99546 30.17112 40.74589 1.000 79.86209 155 LYS A O 1
ATOM 1239 N N . GLU A 1 160 ? 91.11536 28.56399 42.04971 1.000 63.52758 156 GLU A N 1
ATOM 1240 C CA . GLU A 1 160 ? 90.43614 29.56496 42.85947 1.000 75.87750 156 GLU A CA 1
ATOM 1241 C C . GLU A 1 160 ? 91.44050 30.43927 43.59508 1.000 87.20832 156 GLU A C 1
ATOM 1242 O O . GLU A 1 160 ? 91.22519 31.64882 43.74155 1.000 96.55807 156 GLU A O 1
ATOM 1248 N N . HIS A 1 161 ? 92.54983 29.85437 44.05523 1.000 79.14773 157 HIS A N 1
ATOM 1249 C CA . HIS A 1 161 ? 93.61215 30.68485 44.60555 1.000 77.30733 157 HIS A CA 1
ATOM 1250 C C . HIS A 1 161 ? 94.15334 31.63260 43.54477 1.000 97.05845 157 HIS A C 1
ATOM 1251 O O . HIS A 1 161 ? 94.49558 32.78411 43.84215 1.000 103.59499 157 HIS A O 1
ATOM 1258 N N . GLY A 1 162 ? 94.22014 31.17007 42.29523 1.000 94.06391 158 GLY A N 1
ATOM 1259 C CA . GLY A 1 162 ? 94.68081 32.03511 41.22293 1.000 83.15157 158 GLY A CA 1
ATOM 1260 C C . GLY A 1 162 ? 93.65066 33.07348 40.82095 1.000 78.44001 158 GLY A C 1
ATOM 1261 O O . GLY A 1 162 ? 94.00043 34.19946 40.45875 1.000 84.79261 158 GLY A O 1
ATOM 1262 N N . ASP A 1 163 ? 92.36791 32.71561 40.88058 1.000 78.53627 159 ASP A N 1
ATOM 1263 C CA . ASP A 1 163 ? 91.31907 33.65687 40.51199 1.000 72.79038 159 ASP A CA 1
ATOM 1264 C C . ASP A 1 163 ? 91.16089 34.79403 41.51471 1.000 81.61729 159 ASP A C 1
ATOM 1265 O O . ASP A 1 163 ? 90.49373 35.78028 41.19113 1.000 89.00041 159 ASP A O 1
ATOM 1270 N N . ARG A 1 164 ? 91.74298 34.68364 42.71107 1.000 86.78438 160 ARG A N 1
ATOM 1271 C CA . ARG A 1 164 ? 91.69299 35.77760 43.67547 1.000 81.56555 160 ARG A CA 1
ATOM 1272 C C . ARG A 1 164 ? 92.28353 37.04072 43.06481 1.000 81.02375 160 ARG A C 1
ATOM 1273 O O . ARG A 1 164 ? 93.29785 36.99385 42.36634 1.000 98.54531 160 ARG A O 1
ATOM 1281 N N . VAL A 1 165 ? 91.64778 38.17741 43.32682 1.000 78.70683 161 VAL A N 1
ATOM 1282 C CA . VAL A 1 165 ? 92.10893 39.46077 42.81143 1.000 88.14596 161 VAL A CA 1
ATOM 1283 C C . VAL A 1 165 ? 92.48269 40.36131 43.98148 1.000 93.32288 161 VAL A C 1
ATOM 1284 O O . VAL A 1 165 ? 91.74148 40.45516 44.96805 1.000 87.38508 161 VAL A O 1
ATOM 1288 N N . PHE A 1 166 ? 93.64390 41.00428 43.87081 1.000 88.09110 162 PHE A N 1
ATOM 1289 C CA . PHE A 1 166 ? 94.12937 41.96738 44.84623 1.000 81.76753 162 PHE A CA 1
ATOM 1290 C C . PHE A 1 166 ? 94.87099 43.05684 44.08811 1.000 93.68743 162 PHE A C 1
ATOM 1291 O O . PHE A 1 166 ? 95.25101 42.87293 42.92870 1.000 92.65349 162 PHE A O 1
ATOM 1299 N N . PHE A 1 167 ? 95.07124 44.19986 44.74823 1.000 95.76151 163 PHE A N 1
ATOM 1300 C CA . PHE A 1 167 ? 95.68290 45.34233 44.07628 1.000 89.62790 163 PHE A CA 1
ATOM 1301 C C . PHE A 1 167 ? 97.10887 45.02588 43.65103 1.000 93.40711 163 PHE A C 1
ATOM 1302 O O . PHE A 1 167 ? 97.91201 44.53090 44.44763 1.000 98.02389 163 PHE A O 1
ATOM 1310 N N . GLY A 1 168 ? 97.42945 45.35393 42.40077 1.000 97.04080 164 GLY A N 1
ATOM 1311 C CA . GLY A 1 168 ? 98.75957 45.11216 41.87235 1.000 87.22360 164 GLY A CA 1
ATOM 1312 C C . GLY A 1 168 ? 99.08226 43.65587 41.63085 1.000 80.10443 164 GLY A C 1
ATOM 1313 O O . GLY A 1 168 ? 100.25824 43.28342 41.62624 1.000 82.51816 164 GLY A O 1
ATOM 1314 N N . LYS A 1 169 ? 98.06222 42.82054 41.41668 1.000 95.01422 165 LYS A N 1
ATOM 1315 C CA . LYS A 1 169 ? 98.27687 41.38119 41.30006 1.000 92.20736 165 LYS A CA 1
ATOM 1316 C C . LYS A 1 169 ? 99.04747 41.03361 40.03363 1.000 96.76310 165 LYS A C 1
ATOM 1317 O O . LYS A 1 169 ? 100.01757 40.26820 40.07733 1.000 112.74976 165 LYS A O 1
ATOM 1323 N N . ASN A 1 170 ? 98.63509 41.58758 38.89628 1.000 96.00586 166 ASN A N 1
ATOM 1324 C CA . ASN A 1 170 ? 99.26709 41.27365 37.62098 1.000 107.26817 166 ASN A CA 1
ATOM 1325 C C . ASN A 1 170 ? 100.52938 42.08342 37.35993 1.000 110.65975 166 ASN A C 1
ATOM 1326 O O . ASN A 1 170 ? 101.12857 41.93013 36.29046 1.000 106.79052 166 ASN A O 1
ATOM 1331 N N . LEU A 1 171 ? 100.95027 42.92286 38.30264 1.000 116.48030 167 LEU A N 1
ATOM 1332 C CA . LEU A 1 171 ? 102.08998 43.80148 38.08150 1.000 111.41405 167 LEU A CA 1
ATOM 1333 C C . LEU A 1 171 ? 103.39768 43.02106 38.06241 1.000 108.25854 167 LEU A C 1
ATOM 1334 O O . LEU A 1 171 ? 103.54234 41.98387 38.71488 1.000 113.39356 167 LEU A O 1
ATOM 1339 N N . ALA A 1 172 ? 104.35730 43.53989 37.30108 1.000 108.84072 168 ALA A N 1
ATOM 1340 C CA . ALA A 1 172 ? 105.70376 42.98916 37.28606 1.000 105.80705 168 ALA A CA 1
ATOM 1341 C C . ALA A 1 172 ? 106.45371 43.42440 38.53758 1.000 98.19721 168 ALA A C 1
ATOM 1342 O O . ALA A 1 172 ? 106.40437 44.59208 38.93656 1.000 87.34252 168 ALA A O 1
ATOM 1344 N N . PHE A 1 173 ? 107.14548 42.47429 39.15985 1.000 93.51311 169 PHE A N 1
ATOM 1345 C CA . PHE A 1 173 ? 107.81680 42.71002 40.42731 1.000 74.03147 169 PHE A CA 1
ATOM 1346 C C . PHE A 1 173 ? 109.10480 41.90994 40.46424 1.000 77.52286 169 PHE A C 1
ATOM 1347 O O . PHE A 1 173 ? 109.16431 40.78776 39.95594 1.000 92.74532 169 PHE A O 1
ATOM 1355 N N . SER A 1 174 ? 110.12958 42.49115 41.07156 1.000 79.63124 170 SER A N 1
ATOM 1356 C CA . SER A 1 174 ? 111.44616 41.88256 41.14092 1.000 75.81424 170 SER A CA 1
ATOM 1357 C C . SER A 1 174 ? 111.84122 41.70014 42.59441 1.000 77.05936 170 SER A C 1
ATOM 1358 O O . SER A 1 174 ? 111.58368 42.57030 43.43291 1.000 85.17260 170 SER A O 1
ATOM 1361 N N . PHE A 1 175 ? 112.45357 40.55783 42.88810 1.000 75.09531 171 PHE A N 1
ATOM 1362 C CA . PHE A 1 175 ? 112.98100 40.27715 44.21311 1.000 79.47898 171 PHE A CA 1
ATOM 1363 C C . PHE A 1 175 ? 114.46817 40.57261 44.30555 1.000 83.58160 171 PHE A C 1
ATOM 1364 O O . PHE A 1 175 ? 115.10384 40.21333 45.30149 1.000 93.80563 171 PHE A O 1
ATOM 1372 N N . ASP A 1 176 ? 115.03454 41.21079 43.28510 1.000 86.16310 172 ASP A N 1
ATOM 1373 C CA . ASP A 1 176 ? 116.43716 41.60103 43.31329 1.000 100.28034 172 ASP A CA 1
ATOM 1374 C C . ASP A 1 176 ? 116.62609 42.77642 44.26704 1.000 106.58525 172 ASP A C 1
ATOM 1375 O O . ASP A 1 176 ? 116.00536 43.83054 44.09528 1.000 111.78746 172 ASP A O 1
ATOM 1380 N N . MET A 1 177 ? 117.47502 42.59695 45.27433 1.000 100.80074 173 MET A N 1
ATOM 1381 C CA . MET A 1 177 ? 117.72966 43.62104 46.27579 1.000 93.88504 173 MET A CA 1
ATOM 1382 C C . MET A 1 177 ? 119.17410 44.09068 46.18073 1.000 88.65748 173 MET A C 1
ATOM 1383 O O . MET A 1 177 ? 120.05112 43.35174 45.72634 1.000 92.75511 173 MET A O 1
ATOM 1388 N N . HIS A 1 178 ? 119.41410 45.32819 46.61361 1.000 78.71612 174 HIS A N 1
ATOM 1389 C CA . HIS A 1 178 ? 120.76097 45.88154 46.57155 1.000 66.20672 174 HIS A CA 1
ATOM 1390 C C . HIS A 1 178 ? 121.70105 45.04696 47.43115 1.000 72.12993 174 HIS A C 1
ATOM 1391 O O . HIS A 1 178 ? 121.40813 44.76145 48.59696 1.000 70.54930 174 HIS A O 1
ATOM 1398 N N . ASP A 1 179 ? 122.83091 44.65362 46.84825 1.000 76.69698 175 ASP A N 1
ATOM 1399 C CA . ASP A 1 179 ? 123.82660 43.81470 47.50321 1.000 80.13879 175 ASP A CA 1
ATOM 1400 C C . ASP A 1 179 ? 125.15179 44.56269 47.60055 1.000 85.10401 175 ASP A C 1
ATOM 1401 O O . ASP A 1 179 ? 125.28132 45.71346 47.16998 1.000 94.70869 175 ASP A O 1
ATOM 1406 N N . LEU A 1 180 ? 126.14187 43.89341 48.18542 1.000 74.83321 176 LEU A N 1
ATOM 1407 C CA . LEU A 1 180 ? 127.49388 44.42574 48.21148 1.000 71.20362 176 LEU A CA 1
ATOM 1408 C C . LEU A 1 180 ? 128.11098 44.27064 46.83192 1.000 80.54320 176 LEU A C 1
ATOM 1409 O O . LEU A 1 180 ? 128.01161 43.20473 46.21537 1.000 81.50275 176 LEU A O 1
ATOM 1414 N N . ASP A 1 181 ? 128.72434 45.34003 46.33874 1.000 90.43419 177 ASP A N 1
ATOM 1415 C CA . ASP A 1 181 ? 129.49966 45.23102 45.11800 1.000 92.86171 177 ASP A CA 1
ATOM 1416 C C . ASP A 1 181 ? 130.74218 44.39366 45.37472 1.000 104.98006 177 ASP A C 1
ATOM 1417 O O . ASP A 1 181 ? 131.32248 44.40739 46.46602 1.000 113.70444 177 ASP A O 1
ATOM 1422 N N . HIS A 1 182 ? 131.13434 43.63527 44.36122 1.000 109.82446 178 HIS A N 1
ATOM 1423 C CA . HIS A 1 182 ? 132.23199 42.69739 44.53129 1.000 124.91253 178 HIS A CA 1
ATOM 1424 C C . HIS A 1 182 ? 133.55634 43.42069 44.35748 1.000 121.41551 178 HIS A C 1
ATOM 1425 O O . HIS A 1 182 ? 133.84399 43.97461 43.29209 1.000 117.53142 178 HIS A O 1
ATOM 1432 N N . PHE A 1 183 ? 134.31922 43.47046 45.43735 1.000 126.83474 179 PHE A N 1
ATOM 1433 C CA . PHE A 1 183 ? 135.69283 43.89344 45.41487 1.000 121.99528 179 PHE A CA 1
ATOM 1434 C C . PHE A 1 183 ? 136.50020 42.72880 45.88839 1.000 138.47586 179 PHE A C 1
ATOM 1435 O O . PHE A 1 183 ? 136.03959 41.60110 45.96805 1.000 148.20385 179 PHE A O 1
ATOM 1443 N N . ASP A 1 184 ? 137.72731 42.99806 46.21574 1.000 144.71737 180 ASP A N 1
ATOM 1444 C CA . ASP A 1 184 ? 138.67678 41.90956 46.36220 1.000 156.18019 180 ASP A CA 1
ATOM 1445 C C . ASP A 1 184 ? 139.42001 41.94922 47.65657 1.000 151.56940 180 ASP A C 1
ATOM 1446 O O . ASP A 1 184 ? 139.70723 43.01781 48.20124 1.000 147.72228 180 ASP A O 1
ATOM 1451 N N . GLU A 1 185 ? 139.74034 40.73939 48.08926 1.000 148.32320 181 GLU A N 1
ATOM 1452 C CA . GLU A 1 185 ? 140.22141 40.52769 49.42885 1.000 149.04981 181 GLU A CA 1
ATOM 1453 C C . GLU A 1 185 ? 141.53102 41.25995 49.63644 1.000 143.48522 181 GLU A C 1
ATOM 1454 O O . GLU A 1 185 ? 142.35586 41.38290 48.72174 1.000 144.49044 181 GLU A O 1
ATOM 1460 N N . LEU A 1 186 ? 141.64009 41.84162 50.80843 1.000 138.70401 182 LEU A N 1
ATOM 1461 C CA . LEU A 1 186 ? 142.87294 42.39060 51.31322 1.000 140.80891 182 LEU A CA 1
ATOM 1462 C C . LEU A 1 186 ? 143.98104 41.42762 50.91937 1.000 159.93401 182 LEU A C 1
ATOM 1463 O O . LEU A 1 186 ? 143.90876 40.23535 51.23815 1.000 168.01878 182 LEU A O 1
ATOM 1468 N N . PRO A 1 187 ? 144.96825 41.87318 50.14898 1.000 168.40038 183 PRO A N 1
ATOM 1469 C CA . PRO A 1 187 ? 146.01249 40.94175 49.70918 1.000 173.93661 183 PRO A CA 1
ATOM 1470 C C . PRO A 1 187 ? 146.84219 40.44872 50.88197 1.000 175.14715 183 PRO A C 1
ATOM 1471 O O . PRO A 1 187 ? 146.66804 40.90712 52.01732 1.000 166.45603 183 PRO A O 1
ATOM 1475 N N . ILE A 1 188 ? 147.73413 39.50298 50.62333 1.000 180.12417 184 ILE A N 1
ATOM 1476 C CA . ILE A 1 188 ? 148.51209 38.88975 51.69164 1.000 185.59743 184 ILE A CA 1
ATOM 1477 C C . ILE A 1 188 ? 149.62385 39.84133 52.11776 1.000 181.16580 184 ILE A C 1
ATOM 1478 O O . ILE A 1 188 ? 150.36652 40.37141 51.28138 1.000 176.54358 184 ILE A O 1
ATOM 1483 N N . ASN A 1 189 ? 149.74340 40.04404 53.42818 1.000 181.25991 185 ASN A N 1
ATOM 1484 C CA . ASN A 1 189 ? 150.56879 41.08838 54.01725 1.000 184.15644 185 ASN A CA 1
ATOM 1485 C C . ASN A 1 189 ? 151.98642 40.59212 54.28593 1.000 194.27769 185 ASN A C 1
ATOM 1486 O O . ASN A 1 189 ? 152.21104 39.41300 54.57539 1.000 191.06059 185 ASN A O 1
ATOM 1491 N N . GLY A 1 190 ? 152.94353 41.51421 54.19921 1.000 196.09101 186 GLY A N 1
ATOM 1492 C CA . GLY A 1 190 ? 154.33444 41.20978 54.49023 1.000 190.45130 186 GLY A CA 1
ATOM 1493 C C . GLY A 1 190 ? 155.31188 41.69515 53.43617 1.000 184.00716 186 GLY A C 1
ATOM 1494 O O . GLY A 1 190 ? 155.73988 42.84995 53.44961 1.000 180.13128 186 GLY A O 1
ATOM 1495 N N . PRO B 2 6 ? 79.22606 61.23115 36.47526 1.000 166.40738 2 PRO B N 1
ATOM 1496 C CA . PRO B 2 6 ? 80.61111 61.63208 36.73491 1.000 168.73012 2 PRO B CA 1
ATOM 1497 C C . PRO B 2 6 ? 81.23516 60.83284 37.87364 1.000 171.26021 2 PRO B C 1
ATOM 1498 O O . PRO B 2 6 ? 80.51821 60.13084 38.58776 1.000 174.45938 2 PRO B O 1
ATOM 1502 N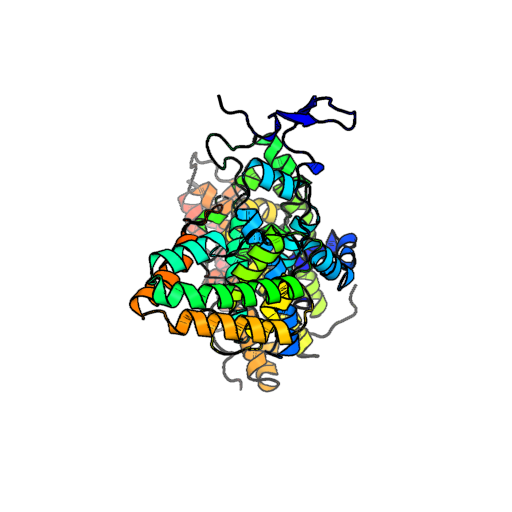 N . ALA B 2 7 ? 82.55152 60.94076 38.03761 1.000 168.24678 3 ALA B N 1
ATOM 1503 C CA . ALA B 2 7 ? 83.28120 60.24357 39.08996 1.000 156.99113 3 ALA B CA 1
ATOM 1504 C C . ALA B 2 7 ? 83.68701 61.24775 40.16125 1.000 151.20046 3 ALA B C 1
ATOM 1505 O O . ALA B 2 7 ? 84.34839 62.24850 39.86229 1.000 138.02910 3 ALA B O 1
ATOM 1507 N N . LEU B 2 8 ? 83.28591 60.97775 41.40788 1.000 150.54020 4 LEU B N 1
ATOM 1508 C CA . LEU B 2 8 ? 83.56707 61.85059 42.54034 1.000 146.47310 4 LEU B CA 1
ATOM 1509 C C . LEU B 2 8 ? 84.77199 61.33025 43.30645 1.000 143.19173 4 LEU B C 1
ATOM 1510 O O . LEU B 2 8 ? 84.78668 60.15331 43.70028 1.000 138.38779 4 LEU B O 1
ATOM 1515 N N . PRO B 2 9 ? 85.79426 62.15498 43.52615 1.000 143.85542 5 PRO B N 1
ATOM 1516 C CA . PRO B 2 9 ? 86.97131 61.68479 44.26225 1.000 132.69281 5 PRO B CA 1
ATOM 1517 C C . PRO B 2 9 ? 86.63299 61.34982 45.70579 1.000 120.61428 5 PRO B C 1
ATOM 1518 O O . PRO B 2 9 ? 85.72370 61.92383 46.31051 1.000 122.90362 5 PRO B O 1
ATOM 1522 N N . LEU B 2 10 ? 87.41467 60.41855 46.25644 1.000 110.51334 6 LEU B N 1
ATOM 1523 C CA . LEU B 2 10 ? 87.06670 59.76101 47.51194 1.000 95.97655 6 LEU B CA 1
ATOM 1524 C C . LEU B 2 10 ? 86.95114 60.74232 48.66980 1.000 109.82782 6 LEU B C 1
ATOM 1525 O O . LEU B 2 10 ? 86.06661 60.59906 49.52166 1.000 117.00129 6 LEU B O 1
ATOM 1530 N N . ASP B 2 11 ? 87.84733 61.73046 48.73458 1.000 120.51109 7 ASP B N 1
ATOM 1531 C CA . ASP B 2 11 ? 87.90673 62.59090 49.91261 1.000 123.23616 7 ASP B CA 1
ATOM 1532 C C . ASP B 2 11 ? 86.59777 63.34322 50.12050 1.000 119.45127 7 ASP B C 1
ATOM 1533 O O . ASP B 2 11 ? 86.18674 63.57543 51.26226 1.000 122.78904 7 ASP B O 1
ATOM 1538 N N . GLN B 2 12 ? 85.92089 63.71985 49.03488 1.000 114.05315 8 GLN B N 1
ATOM 1539 C CA . GLN B 2 12 ? 84.68688 64.48574 49.13140 1.000 123.30089 8 GLN B CA 1
ATOM 1540 C C . GLN B 2 12 ? 83.43215 63.65580 48.86987 1.000 124.16181 8 GLN B C 1
ATOM 1541 O O . GLN B 2 12 ? 82.32461 64.20520 48.91735 1.000 118.75973 8 GLN B O 1
ATOM 1547 N N . LEU B 2 13 ? 83.56711 62.35305 48.62447 1.000 123.33881 9 LEU B N 1
ATOM 1548 C CA . LEU B 2 13 ? 82.39958 61.51541 48.38017 1.000 130.18707 9 LEU B CA 1
ATOM 1549 C C . LEU B 2 13 ? 81.70872 61.17017 49.69441 1.000 128.69423 9 LEU B C 1
ATOM 1550 O O . LEU B 2 13 ? 82.35928 60.88745 50.70518 1.000 112.96224 9 LEU B O 1
ATOM 1555 N N . GLN B 2 14 ? 80.37990 61.17350 49.65983 1.000 140.69910 10 GLN B N 1
ATOM 1556 C CA . GLN B 2 14 ? 79.54674 60.93334 50.82517 1.000 126.49440 10 GLN B CA 1
ATOM 1557 C C . GLN B 2 14 ? 78.86104 59.57928 50.70751 1.000 125.91092 10 GLN B C 1
ATOM 1558 O O . GLN B 2 14 ? 78.40822 59.19648 49.62484 1.000 123.92850 10 GLN B O 1
ATOM 1564 N N . ILE B 2 15 ? 78.80260 58.84941 51.82125 1.000 120.80904 11 ILE B N 1
ATOM 1565 C CA . ILE B 2 15 ? 78.05081 57.60374 51.91767 1.000 116.92118 11 ILE B CA 1
ATOM 1566 C C . ILE B 2 15 ? 77.05596 57.72847 53.06286 1.000 124.19795 11 ILE B C 1
ATOM 1567 O O . ILE B 2 15 ? 77.38460 58.25291 54.13294 1.000 124.00536 11 ILE B O 1
ATOM 1572 N N . THR B 2 16 ? 75.83762 57.24977 52.83498 1.000 127.72950 12 THR B N 1
ATOM 1573 C CA . THR B 2 16 ? 74.81329 57.29141 53.86657 1.000 131.33138 12 THR B CA 1
ATOM 1574 C C . THR B 2 16 ? 75.06749 56.19605 54.89406 1.000 140.51657 12 THR B C 1
ATOM 1575 O O . THR B 2 16 ? 75.41180 55.06269 54.54561 1.000 141.26345 12 THR B O 1
ATOM 1579 N N . HIS B 2 17 ? 74.91782 56.54769 56.16855 1.000 161.01481 13 HIS B N 1
ATOM 1580 C CA . HIS B 2 17 ? 75.12985 55.59927 57.25031 1.000 164.61627 13 HIS B CA 1
ATOM 1581 C C . HIS B 2 17 ? 74.21009 55.95195 58.40915 1.000 159.01677 13 HIS B C 1
ATOM 1582 O O . HIS B 2 17 ? 73.83143 57.11271 58.58908 1.000 170.73299 13 HIS B O 1
ATOM 1589 N N . LYS B 2 18 ? 73.85249 54.93725 59.19210 1.000 138.18605 14 LYS B N 1
ATOM 1590 C CA . LYS B 2 18 ? 73.00117 55.15805 60.35269 1.000 135.97853 14 LYS B CA 1
ATOM 1591 C C . LYS B 2 18 ? 73.79193 55.81320 61.48207 1.000 150.48124 14 LYS B C 1
ATOM 1592 O O . LYS B 2 18 ? 74.95744 55.48628 61.71981 1.000 148.42812 14 LYS B O 1
ATOM 1598 N N . ASP B 2 19 ? 73.14498 56.74846 62.17886 1.000 160.24240 15 ASP B N 1
ATOM 1599 C CA . ASP B 2 19 ? 73.71624 57.49576 63.29555 1.000 175.00724 15 ASP B CA 1
ATOM 1600 C C . ASP B 2 19 ? 73.42305 56.73525 64.58936 1.000 186.97816 15 ASP B C 1
ATOM 1601 O O . ASP B 2 19 ? 72.71669 55.72181 64.53951 1.000 172.47952 15 ASP B O 1
ATOM 1606 N N . PRO B 2 20 ? 73.94269 57.15515 65.75851 1.000 216.21744 16 PRO B N 1
ATOM 1607 C CA . PRO B 2 20 ? 73.57992 56.43287 66.98821 1.000 215.16868 16 PRO B CA 1
ATOM 1608 C C . PRO B 2 20 ? 72.08642 56.32410 67.20399 1.000 211.52969 16 PRO B C 1
ATOM 1609 O O . PRO B 2 20 ? 71.61750 55.31843 67.75424 1.000 213.19355 16 PRO B O 1
ATOM 1613 N N . LYS B 2 21 ? 71.31982 57.32509 66.78048 1.000 212.96717 17 LYS B N 1
ATOM 1614 C CA . LYS B 2 21 ? 69.88931 57.31918 67.05652 1.000 206.19893 17 LYS B CA 1
ATOM 1615 C C . LYS B 2 21 ? 69.19042 56.20814 66.28939 1.000 212.44371 17 LYS B C 1
ATOM 1616 O O . LYS B 2 21 ? 69.45351 55.98504 65.10456 1.000 211.01035 17 LYS B O 1
ATOM 1622 N N . THR B 2 22 ? 68.32315 55.49561 67.00110 1.000 219.44171 18 THR B N 1
ATOM 1623 C CA . THR B 2 22 ? 67.44825 54.48658 66.41025 1.000 222.40631 18 THR B CA 1
ATOM 1624 C C . THR B 2 22 ? 66.98672 54.90136 65.01694 1.000 227.56934 18 THR B C 1
ATOM 1625 O O . THR B 2 22 ? 66.51747 56.03343 64.83048 1.000 236.84450 18 THR B O 1
ATOM 1629 N N . GLY B 2 23 ? 67.17099 54.00010 64.04846 1.000 218.24475 19 GLY B N 1
ATOM 1630 C CA . GLY B 2 23 ? 66.48994 54.05458 62.75455 1.000 214.02253 19 GLY B CA 1
ATOM 1631 C C . GLY B 2 23 ? 66.53434 55.39421 62.05628 1.000 205.26911 19 GLY B C 1
ATOM 1632 O O . GLY B 2 23 ? 65.52355 55.82419 61.47312 1.000 216.80659 19 GLY B O 1
ATOM 1633 N N . LYS B 2 24 ? 67.71152 56.04261 62.05797 1.000 185.53931 20 LYS B N 1
ATOM 1634 C CA . LYS B 2 24 ? 67.92588 57.38132 61.52336 1.000 166.77154 20 LYS B CA 1
ATOM 1635 C C . LYS B 2 24 ? 69.17681 57.39062 60.64998 1.000 141.59684 20 LYS B C 1
ATOM 1636 O O . LYS B 2 24 ? 70.26225 56.97250 61.08283 1.000 152.01429 20 LYS B O 1
ATOM 1642 N N . LEU B 2 25 ? 69.00753 57.81423 59.40463 1.000 113.38110 21 LEU B N 1
ATOM 1643 C CA . LEU B 2 25 ? 70.09770 57.79707 58.44804 1.000 116.59904 21 LEU B CA 1
ATOM 1644 C C . LEU B 2 25 ? 70.61532 59.20350 58.20166 1.000 125.58762 21 LEU B C 1
ATOM 1645 O O . LEU B 2 25 ? 69.84431 60.09973 57.85438 1.000 125.23313 21 LEU B O 1
ATOM 1650 N N . ARG B 2 26 ? 71.92712 59.38095 58.31396 1.000 145.39178 22 ARG B N 1
ATOM 1651 C CA . ARG B 2 26 ? 72.55510 60.65944 58.00825 1.000 152.79658 22 ARG B CA 1
ATOM 1652 C C . ARG B 2 26 ? 73.64884 60.43848 56.97565 1.000 149.51336 22 ARG B C 1
ATOM 1653 O O . ARG B 2 26 ? 74.43894 59.49943 57.10216 1.000 149.82687 22 ARG B O 1
ATOM 1661 N N . THR B 2 27 ? 73.68753 61.27931 55.94507 1.000 149.07683 23 THR B N 1
ATOM 1662 C CA . THR B 2 27 ? 74.78928 61.19762 54.99626 1.000 145.80031 23 THR B CA 1
ATOM 1663 C C . THR B 2 27 ? 76.06098 61.73211 55.64297 1.000 145.12140 23 THR B C 1
ATOM 1664 O O . THR B 2 27 ? 76.02920 62.69376 56.41475 1.000 156.61737 23 THR B O 1
ATOM 1668 N N . SER B 2 28 ? 77.18063 61.09503 55.33162 1.000 134.73309 24 SER B N 1
ATOM 1669 C CA . SER B 2 28 ? 78.43397 61.33381 56.03130 1.000 134.64735 24 SER B CA 1
ATOM 1670 C C . SER B 2 28 ? 79.56666 61.08992 55.04996 1.000 132.35971 24 SER B C 1
ATOM 1671 O O . SER B 2 28 ? 79.35055 60.52393 53.97087 1.000 134.88884 24 SER B O 1
ATOM 1674 N N . PRO B 2 29 ? 80.79029 61.51316 55.38101 1.000 128.06643 25 PRO B N 1
ATOM 1675 C CA . PRO B 2 29 ? 81.90455 61.30071 54.45163 1.000 119.89554 25 PRO B CA 1
ATOM 1676 C C . PRO B 2 29 ? 82.22412 59.82666 54.27713 1.000 108.92449 25 PRO B C 1
ATOM 1677 O O . PRO B 2 29 ? 81.97852 58.99965 55.15988 1.000 99.07181 25 PRO B O 1
ATOM 1681 N N . ALA B 2 30 ? 82.77854 59.50634 53.10815 1.000 103.43298 26 ALA B N 1
ATOM 1682 C CA . ALA B 2 30 ? 83.20629 58.13975 52.84120 1.000 109.19180 26 ALA B CA 1
ATOM 1683 C C . ALA B 2 30 ? 84.19278 57.66555 53.90380 1.000 127.38297 26 ALA B C 1
ATOM 1684 O O . ALA B 2 30 ? 83.90134 56.74844 54.67644 1.000 130.28439 26 ALA B O 1
ATOM 1686 N N . LEU B 2 31 ? 85.35308 58.30938 53.98471 1.000 128.25581 27 LEU B N 1
ATOM 1687 C CA . LEU B 2 31 ? 86.34809 57.94405 54.98588 1.000 114.14698 27 LEU B CA 1
ATOM 1688 C C . LEU B 2 31 ? 85.85955 58.29091 56.38998 1.000 109.60211 27 LEU B C 1
ATOM 1689 O O . LEU B 2 31 ? 85.43462 59.42030 56.64610 1.000 110.59926 27 LEU B O 1
ATOM 1694 N N . HIS B 2 32 ? 85.92404 57.32203 57.30438 1.000 106.31802 28 HIS B N 1
ATOM 1695 C CA . HIS B 2 32 ? 85.43532 57.52819 58.66206 1.000 116.89839 28 HIS B CA 1
ATOM 1696 C C . HIS B 2 32 ? 86.01518 56.44550 59.56452 1.000 125.50427 28 HIS B C 1
ATOM 1697 O O . HIS B 2 32 ? 86.21189 55.31260 59.11343 1.000 129.63201 28 HIS B O 1
ATOM 1704 N N . PRO B 2 33 ? 86.30193 56.76273 60.83578 1.000 125.11976 29 PRO B N 1
ATOM 1705 C CA . PRO B 2 33 ? 86.95240 55.78098 61.72639 1.000 124.92689 29 PRO B CA 1
ATOM 1706 C C . PRO B 2 33 ? 86.26001 54.43011 61.85728 1.000 141.13981 29 PRO B C 1
ATOM 1707 O O . PRO B 2 33 ? 86.95775 53.40600 61.87932 1.000 144.80782 29 PRO B O 1
ATOM 1711 N N . GLU B 2 34 ? 84.93155 54.37913 61.98002 1.000 161.29254 30 GLU B N 1
ATOM 1712 C CA . GLU B 2 34 ? 84.30153 53.08321 62.20841 1.000 174.24367 30 GLU B CA 1
ATOM 1713 C C . GLU B 2 34 ? 83.88165 52.38677 60.92706 1.000 175.06990 30 GLU B C 1
ATOM 1714 O O . GLU B 2 34 ? 83.46286 51.22816 60.98497 1.000 183.09814 30 GLU B O 1
ATOM 1720 N N . GLN B 2 35 ? 84.00143 53.04361 59.77661 1.000 159.11476 31 GLN B N 1
ATOM 1721 C CA . GLN B 2 35 ? 83.98307 52.28705 58.53223 1.000 142.77611 31 GLN B CA 1
ATOM 1722 C C . GLN B 2 35 ? 85.24988 51.45134 58.36363 1.000 132.86800 31 GLN B C 1
ATOM 1723 O O . GLN B 2 35 ? 85.24302 50.47921 57.59845 1.000 123.95422 31 GLN B O 1
ATOM 1729 N N . LYS B 2 36 ? 86.32949 51.80235 59.06140 1.000 128.69908 32 LYS B N 1
ATOM 1730 C CA . LYS B 2 36 ? 87.51279 50.95524 59.07884 1.000 120.65308 32 LYS B CA 1
ATOM 1731 C C . LYS B 2 36 ? 87.17388 49.60251 59.69502 1.000 123.45990 32 LYS B C 1
ATOM 1732 O O . LYS B 2 36 ? 86.28377 49.48436 60.54387 1.000 128.47876 32 LYS B O 1
ATOM 1738 N N . ALA B 2 37 ? 87.88270 48.57202 59.24567 1.000 116.67166 33 ALA B N 1
ATOM 1739 C CA . ALA B 2 37 ? 87.70001 47.24143 59.79941 1.000 108.13349 33 ALA B CA 1
ATOM 1740 C C . ALA B 2 37 ? 88.43736 47.11165 61.12894 1.000 109.38073 33 ALA B C 1
ATOM 1741 O O . ALA B 2 37 ? 89.37770 47.85339 61.42720 1.000 108.86276 33 ALA B O 1
ATOM 1743 N N . ASP B 2 38 ? 87.99519 46.15258 61.93576 1.000 121.09427 34 ASP B N 1
ATOM 1744 C CA . ASP B 2 38 ? 88.57511 45.94167 63.25272 1.000 134.80601 34 ASP B CA 1
ATOM 1745 C C . ASP B 2 38 ? 89.74097 44.96637 63.23356 1.000 132.25164 34 ASP B C 1
ATOM 1746 O O . ASP B 2 38 ? 90.12211 44.45734 64.29245 1.000 133.00592 34 ASP B O 1
ATOM 1751 N N . ARG B 2 39 ? 90.32015 44.70049 62.06642 1.000 122.66582 35 ARG B N 1
ATOM 1752 C CA . ARG B 2 39 ? 91.43442 43.76512 61.98869 1.000 115.89171 35 ARG B CA 1
ATOM 1753 C C . ARG B 2 39 ? 92.65014 44.33084 62.70983 1.000 121.38072 35 ARG B C 1
ATOM 1754 O O . ARG B 2 39 ? 93.16427 45.39437 62.34752 1.000 130.92955 35 ARG B O 1
ATOM 1762 N N . TYR B 2 40 ? 93.11017 43.61096 63.72282 1.000 109.76448 36 TYR B N 1
ATOM 1763 C CA . TYR B 2 40 ? 94.33145 43.96968 64.41896 1.000 103.28956 36 TYR B CA 1
ATOM 1764 C C . TYR B 2 40 ? 95.54615 43.64968 63.55410 1.000 116.89831 36 TYR B C 1
ATOM 1765 O O . TYR B 2 40 ? 95.54467 42.69745 62.76951 1.000 120.87443 36 TYR B O 1
ATOM 1774 N N . PHE B 2 41 ? 96.59152 44.45836 63.70559 1.000 119.61292 37 PHE B N 1
ATOM 1775 C CA . PHE B 2 41 ? 97.86032 44.26311 63.01575 1.000 103.37857 37 PHE B CA 1
ATOM 1776 C C . PHE B 2 41 ? 98.96796 44.13391 64.04993 1.000 92.97791 37 PHE B C 1
ATOM 1777 O O . PHE B 2 41 ? 99.12042 45.01045 64.90838 1.000 94.17912 37 PHE B O 1
ATOM 1785 N N . VAL B 2 42 ? 99.74467 43.05513 63.96757 1.000 83.55203 38 VAL B N 1
ATOM 1786 C CA . VAL B 2 42 ? 100.88480 42.89151 64.85925 1.000 95.58333 38 VAL B CA 1
ATOM 1787 C C . VAL B 2 42 ? 102.15140 43.39321 64.17719 1.000 99.23798 38 VAL B C 1
ATOM 1788 O O . VAL B 2 42 ? 102.23757 43.50971 62.95129 1.000 86.67636 38 VAL B O 1
ATOM 1792 N N . LEU B 2 43 ? 103.15365 43.68735 64.99739 1.000 93.38926 39 LEU B N 1
ATOM 1793 C CA . LEU B 2 43 ? 104.42660 44.18143 64.51062 1.000 81.30874 39 LEU B CA 1
ATOM 1794 C C . LEU B 2 43 ? 105.25350 43.04400 63.92393 1.000 93.07623 39 LEU B C 1
ATOM 1795 O O . LEU B 2 43 ? 105.01912 41.86145 64.19140 1.000 96.99179 39 LEU B O 1
ATOM 1800 N N . TYR B 2 44 ? 106.24361 43.42508 63.12324 1.000 97.28228 40 TYR B N 1
ATOM 1801 C CA . TYR B 2 44 ? 107.11741 42.48645 62.43616 1.000 83.87548 40 TYR B CA 1
ATOM 1802 C C . TYR B 2 44 ? 108.43956 42.37137 63.18737 1.000 89.03669 40 TYR B C 1
ATOM 1803 O O . TYR B 2 44 ? 109.02690 43.38399 63.58423 1.000 89.88285 40 TYR B O 1
ATOM 1812 N N . LYS B 2 45 ? 108.89480 41.13604 63.39042 1.000 79.24068 41 LYS B N 1
ATOM 1813 C CA . LYS B 2 45 ? 110.21815 40.86747 63.91067 1.000 79.10767 41 LYS B CA 1
ATOM 1814 C C . LYS B 2 45 ? 110.97837 39.98385 62.92798 1.000 91.96619 41 LYS B C 1
ATOM 1815 O O . LYS B 2 45 ? 110.40307 39.04243 62.37197 1.000 102.15857 41 LYS B O 1
ATOM 1821 N N . PRO B 2 46 ? 112.25286 40.26628 62.68053 1.000 88.24409 42 PRO B N 1
ATOM 1822 C CA . PRO B 2 46 ? 113.01022 39.50125 61.68182 1.000 82.47731 42 PRO B CA 1
ATOM 1823 C C . PRO B 2 46 ? 113.36162 38.11687 62.19822 1.000 87.23763 42 PRO B C 1
ATOM 1824 O O . PRO B 2 46 ? 113.29376 37.86048 63.41024 1.000 92.36043 42 PRO B O 1
ATOM 1828 N N . PRO B 2 47 ? 113.74175 37.19933 61.30967 1.000 85.85550 43 PRO B N 1
ATOM 1829 C CA . PRO B 2 47 ? 114.02147 35.80660 61.72118 1.000 97.57727 43 PRO B CA 1
ATOM 1830 C C . PRO B 2 47 ? 115.25486 35.70882 62.60105 1.000 103.25413 43 PRO B C 1
ATOM 1831 O O . PRO B 2 47 ? 116.09410 36.62103 62.61161 1.000 112.50989 43 PRO B O 1
ATOM 1835 N N . PRO B 2 48 ? 115.41529 34.60821 63.33888 1.000 101.61123 44 PRO B N 1
ATO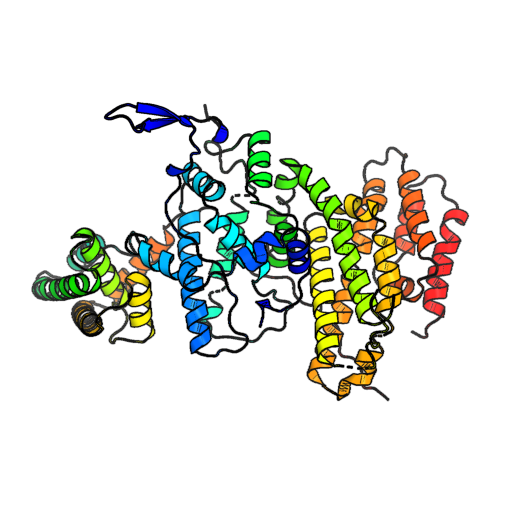M 1836 C CA . PRO B 2 48 ? 116.63732 34.42584 64.13216 1.000 112.00862 44 PRO B CA 1
ATOM 1837 C C . PRO B 2 48 ? 117.85584 34.37499 63.22259 1.000 112.90765 44 PRO B C 1
ATOM 1838 O O . PRO B 2 48 ? 117.74714 34.20216 62.00293 1.000 98.10986 44 PRO B O 1
ATOM 1842 N N . LYS B 2 49 ? 119.04206 34.52370 63.82560 1.000 117.14051 45 LYS B N 1
ATOM 1843 C CA . LYS B 2 49 ? 120.24533 34.59010 62.99830 1.000 129.66756 45 LYS B CA 1
ATOM 1844 C C . LYS B 2 49 ? 120.72014 33.20310 62.56114 1.000 127.11697 45 LYS B C 1
ATOM 1845 O O . LYS B 2 49 ? 121.30404 33.06481 61.48507 1.000 129.32051 45 LYS B O 1
ATOM 1851 N N . ASP B 2 50 ? 120.47258 32.16199 63.34880 1.000 114.14729 46 ASP B N 1
ATOM 1852 C CA . ASP B 2 50 ? 120.64359 30.81310 62.83538 1.000 117.82091 46 ASP B CA 1
ATOM 1853 C C . ASP B 2 50 ? 119.36890 30.01572 63.07079 1.000 123.80982 46 ASP B C 1
ATOM 1854 O O . ASP B 2 50 ? 118.58287 30.30556 63.97846 1.000 129.89775 46 ASP B O 1
ATOM 1859 N N . ASN B 2 51 ? 119.16298 29.01451 62.20786 1.000 125.30368 47 ASN B N 1
ATOM 1860 C CA . ASN B 2 51 ? 117.91112 28.26425 62.14602 1.000 129.43775 47 ASN B CA 1
ATOM 1861 C C . ASN B 2 51 ? 117.65692 27.46326 63.41770 1.000 125.55220 47 ASN B C 1
ATOM 1862 O O . ASN B 2 51 ? 117.64827 26.22790 63.39417 1.000 132.84449 47 ASN B O 1
ATOM 1867 N N . ILE B 2 52 ? 117.45434 28.15394 64.53291 1.000 109.29238 48 ILE B N 1
ATOM 1868 C CA . ILE B 2 52 ? 117.08627 27.52454 65.79637 1.000 104.76933 48 ILE B CA 1
ATOM 1869 C C . ILE B 2 52 ? 115.58298 27.19933 65.72892 1.000 121.80084 48 ILE B C 1
ATOM 1870 O O . ILE B 2 52 ? 114.78157 28.14130 65.67586 1.000 134.53772 48 ILE B O 1
ATOM 1875 N N . PRO B 2 53 ? 115.19476 25.92457 65.71315 1.000 115.60181 49 PRO B N 1
ATOM 1876 C CA . PRO B 2 53 ? 113.77644 25.58329 65.46053 1.000 100.73463 49 PRO B CA 1
ATOM 1877 C C . PRO B 2 53 ? 112.76221 26.37293 66.27535 1.000 91.57228 49 PRO B C 1
ATOM 1878 O O . PRO B 2 53 ? 111.76428 26.84612 65.71479 1.000 65.13717 49 PRO B O 1
ATOM 1882 N N . ALA B 2 54 ? 112.98727 26.52471 67.58602 1.000 90.44726 50 ALA B N 1
ATOM 1883 C CA . ALA B 2 54 ? 112.01000 27.20421 68.43423 1.000 85.05532 50 ALA B CA 1
ATOM 1884 C C . ALA B 2 54 ? 111.85316 28.67115 68.04655 1.000 99.92965 50 ALA B C 1
ATOM 1885 O O . ALA B 2 54 ? 110.73143 29.18912 67.99592 1.000 98.62570 50 ALA B O 1
ATOM 1887 N N . LEU B 2 55 ? 112.96804 29.35765 67.77345 1.000 104.71802 51 LEU B N 1
ATOM 1888 C CA . LEU B 2 55 ? 112.90858 30.75860 67.35796 1.000 90.54252 51 LEU B CA 1
ATOM 1889 C C . LEU B 2 55 ? 112.26274 30.90703 65.97924 1.000 88.99452 51 LEU B C 1
ATOM 1890 O O . LEU B 2 55 ? 111.50626 31.86323 65.73204 1.000 76.69165 51 LEU B O 1
ATOM 1895 N N . VAL B 2 56 ? 112.55850 29.97049 65.07048 1.000 82.65855 52 VAL B N 1
ATOM 1896 C CA . VAL B 2 56 ? 112.02546 30.03346 63.71448 1.000 82.52968 52 VAL B CA 1
ATOM 1897 C C . VAL B 2 56 ? 110.50122 30.01153 63.73409 1.000 100.00748 52 VAL B C 1
ATOM 1898 O O . VAL B 2 56 ? 109.84603 30.72885 62.96841 1.000 95.92276 52 VAL B O 1
ATOM 1902 N N . GLU B 2 57 ? 109.90482 29.20746 64.62116 1.000 117.53925 53 GLU B N 1
ATOM 1903 C CA . GLU B 2 57 ? 108.44752 29.08049 64.61525 1.000 120.29206 53 GLU B CA 1
ATOM 1904 C C . GLU B 2 57 ? 107.77761 30.27793 65.28210 1.000 107.32333 53 GLU B C 1
ATOM 1905 O O . GLU B 2 57 ? 106.65164 30.64696 64.91640 1.000 110.27410 53 GLU B O 1
ATOM 1911 N N . GLU B 2 58 ? 108.45119 30.90045 66.25840 1.000 85.15619 54 GLU B N 1
ATOM 1912 C CA . GLU B 2 58 ? 107.95723 32.17392 66.77455 1.000 86.90702 54 GLU B CA 1
ATOM 1913 C C . GLU B 2 58 ? 107.88583 33.21113 65.65770 1.000 97.61779 54 GLU B C 1
ATOM 1914 O O . GLU B 2 58 ? 106.84556 33.87488 65.44995 1.000 109.03350 54 GLU B O 1
ATOM 1920 N N . TYR B 2 59 ? 108.99893 33.36635 64.92938 1.000 99.29232 55 TYR B N 1
ATOM 1921 C CA . TYR B 2 59 ? 108.99448 34.25700 63.77673 1.000 86.81548 55 TYR B CA 1
ATOM 1922 C C . TYR B 2 59 ? 107.89162 33.87533 62.79895 1.000 87.94517 55 TYR B C 1
ATOM 1923 O O . TYR B 2 59 ? 107.21581 34.75079 62.25309 1.000 87.63628 55 TYR B O 1
ATOM 1932 N N . LEU B 2 60 ? 107.70079 32.57309 62.56236 1.000 92.28940 56 LEU B N 1
ATOM 1933 C CA . LEU B 2 60 ? 106.72752 32.12290 61.57033 1.000 87.15554 56 LEU B CA 1
ATOM 1934 C C . LEU B 2 60 ? 105.30864 32.49745 61.97662 1.000 80.24498 56 LEU B C 1
ATOM 1935 O O . LEU B 2 60 ? 104.51952 32.96438 61.15164 1.000 72.89723 56 LEU B O 1
ATOM 1940 N N . GLU B 2 61 ? 104.96518 32.29249 63.24718 1.000 77.73245 57 GLU B N 1
ATOM 1941 C CA . GLU B 2 61 ? 103.65527 32.69126 63.75398 1.000 90.04888 57 GLU B CA 1
ATOM 1942 C C . GLU B 2 61 ? 103.39701 34.17378 63.49390 1.000 101.52592 57 GLU B C 1
ATOM 1943 O O . GLU B 2 61 ? 102.40137 34.55753 62.84633 1.000 116.02569 57 GLU B O 1
ATOM 1949 N N . ARG B 2 62 ? 104.30847 35.02277 63.98795 1.000 94.83740 58 ARG B N 1
ATOM 1950 C CA . ARG B 2 62 ? 104.14265 36.46545 63.80488 1.000 87.85715 58 ARG B CA 1
ATOM 1951 C C . ARG B 2 62 ? 104.04123 36.83067 62.32033 1.000 86.58576 58 ARG B C 1
ATOM 1952 O O . ARG B 2 62 ? 103.15758 37.59965 61.89710 1.000 82.12891 58 ARG B O 1
ATOM 1960 N N . ALA B 2 63 ? 104.92925 36.26423 61.50836 1.000 76.34797 59 ALA B N 1
ATOM 1961 C CA . ALA B 2 63 ? 104.97699 36.62455 60.10599 1.000 76.27731 59 ALA B CA 1
ATOM 1962 C C . ALA B 2 63 ? 103.71304 36.20174 59.37005 1.000 87.09999 59 ALA B C 1
ATOM 1963 O O . ALA B 2 63 ? 103.28182 36.90629 58.45253 1.000 100.92014 59 ALA B O 1
ATOM 1965 N N . THR B 2 64 ? 103.09393 35.06792 59.74370 1.000 78.28442 60 THR B N 1
ATOM 1966 C CA . THR B 2 64 ? 101.87448 34.66084 59.03365 1.000 87.47251 60 THR B CA 1
ATOM 1967 C C . THR B 2 64 ? 100.70804 35.55101 59.40509 1.000 92.95864 60 THR B C 1
ATOM 1968 O O . THR B 2 64 ? 99.86251 35.85345 58.54869 1.000 111.02080 60 THR B O 1
ATOM 1972 N N . PHE B 2 65 ? 100.63747 35.98191 60.67030 1.000 73.66677 61 PHE B N 1
ATOM 1973 C CA . PHE B 2 65 ? 99.66005 37.02096 60.98938 1.000 70.53780 61 PHE B CA 1
ATOM 1974 C C . PHE B 2 65 ? 99.81404 38.22250 60.05481 1.000 87.91223 61 PHE B C 1
ATOM 1975 O O . PHE B 2 65 ? 98.84328 38.66776 59.41477 1.000 93.08799 61 PHE B O 1
ATOM 1983 N N . VAL B 2 66 ? 101.04568 38.74092 59.94587 1.000 92.56748 62 VAL B N 1
ATOM 1984 C CA . VAL B 2 66 ? 101.27553 39.93853 59.13182 1.000 87.50716 62 VAL B CA 1
ATOM 1985 C C . VAL B 2 66 ? 100.89398 39.68792 57.67255 1.000 80.66498 62 VAL B C 1
ATOM 1986 O O . VAL B 2 66 ? 100.20664 40.50387 57.04172 1.000 69.39201 62 VAL B O 1
ATOM 1990 N N . ALA B 2 67 ? 101.33825 38.55823 57.11289 1.000 75.85629 63 ALA B N 1
ATOM 1991 C CA . ALA B 2 67 ? 101.14299 38.31674 55.68798 1.000 65.47615 63 ALA B CA 1
ATOM 1992 C C . ALA B 2 67 ? 99.67567 38.09260 55.35459 1.000 86.96246 63 ALA B C 1
ATOM 1993 O O . ALA B 2 67 ? 99.19825 38.54939 54.30921 1.000 88.98438 63 ALA B O 1
ATOM 1995 N N . ASN B 2 68 ? 98.94200 37.38286 56.21639 1.000 92.61867 64 ASN B N 1
ATOM 1996 C CA . ASN B 2 68 ? 97.51796 37.19651 55.96296 1.000 94.34471 64 ASN B CA 1
ATOM 1997 C C . ASN B 2 68 ? 96.78247 38.52848 56.01626 1.000 82.43980 64 ASN B C 1
ATOM 1998 O O . ASN B 2 68 ? 95.94565 38.82717 55.14546 1.000 77.9080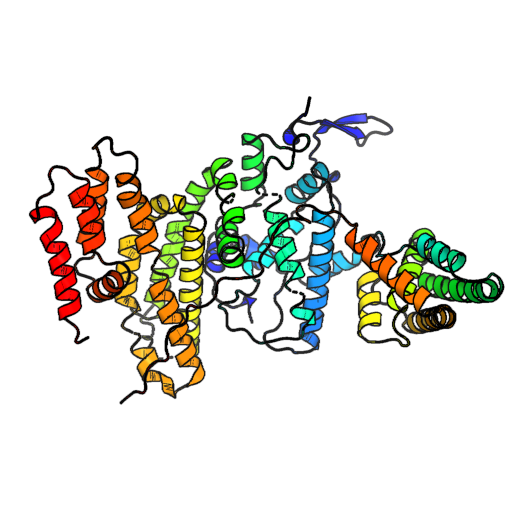9 64 ASN B O 1
ATOM 2003 N N . ASP B 2 69 ? 97.10039 39.35633 57.01903 1.000 74.90542 65 ASP B N 1
ATOM 2004 C CA . ASP B 2 69 ? 96.47378 40.66965 57.08888 1.000 83.73467 65 ASP B CA 1
ATOM 2005 C C . ASP B 2 69 ? 96.78026 41.49703 55.84371 1.000 95.26920 65 ASP B C 1
ATOM 2006 O O . ASP B 2 69 ? 95.90206 42.18976 55.31776 1.000 110.58914 65 ASP B O 1
ATOM 2011 N N . LEU B 2 70 ? 98.01121 41.41799 55.33794 1.000 83.76395 66 LEU B N 1
ATOM 2012 C CA . LEU B 2 70 ? 98.37071 42.23418 54.18117 1.000 71.61740 66 LEU B CA 1
ATOM 2013 C C . LEU B 2 70 ? 97.71994 41.71058 52.90481 1.000 76.03740 66 LEU B C 1
ATOM 2014 O O . LEU B 2 70 ? 97.32778 42.49707 52.03394 1.000 92.78838 66 LEU B O 1
ATOM 2019 N N . ASP B 2 71 ? 97.60407 40.38787 52.77081 1.000 79.18714 67 ASP B N 1
ATOM 2020 C CA . ASP B 2 71 ? 96.86745 39.81634 51.64882 1.000 83.23214 67 ASP B CA 1
ATOM 2021 C C . ASP B 2 71 ? 95.43817 40.33998 51.62819 1.000 81.02591 67 ASP B C 1
ATOM 2022 O O . ASP B 2 71 ? 94.92695 40.77167 50.58367 1.000 83.61385 67 ASP B O 1
ATOM 2027 N N . TRP B 2 72 ? 94.78560 40.33216 52.79350 1.000 77.72545 68 TRP B N 1
ATOM 2028 C CA . TRP B 2 72 ? 93.41040 40.82065 52.87699 1.000 89.97606 68 TRP B CA 1
ATOM 2029 C C . TRP B 2 72 ? 93.33147 42.31374 52.57827 1.000 90.67200 68 TRP B C 1
ATOM 2030 O O . TRP B 2 72 ? 92.39481 42.78097 51.91315 1.000 99.91207 68 TRP B O 1
ATOM 2041 N N . LEU B 2 73 ? 94.30589 43.07546 53.07871 1.000 81.94603 69 LEU B N 1
ATOM 2042 C CA . LEU B 2 73 ? 94.36153 44.51080 52.83156 1.000 79.85917 69 LEU B CA 1
ATOM 2043 C C . LEU B 2 73 ? 94.46831 44.81929 51.34354 1.000 79.91683 69 LEU B C 1
ATOM 2044 O O . LEU B 2 73 ? 93.83562 45.76026 50.84829 1.000 89.25886 69 LEU B O 1
ATOM 2049 N N . LEU B 2 74 ? 95.28426 44.05130 50.61810 1.000 62.07251 70 LEU B N 1
ATOM 2050 C CA . LEU B 2 74 ? 95.35965 44.22751 49.17245 1.000 63.56043 70 LEU B CA 1
ATOM 2051 C C . LEU B 2 74 ? 94.06762 43.79428 48.49051 1.000 83.43564 70 LEU B C 1
ATOM 2052 O O . LEU B 2 74 ? 93.70113 44.34888 47.44698 1.000 68.97480 70 LEU B O 1
ATOM 2057 N N . ALA B 2 75 ? 93.37120 42.80281 49.05821 1.000 95.33742 71 ALA B N 1
ATOM 2058 C CA . ALA B 2 75 ? 92.08966 42.38758 48.49141 1.000 92.69813 71 ALA B CA 1
ATOM 2059 C C . ALA B 2 75 ? 91.03464 43.48093 48.61177 1.000 89.03496 71 ALA B C 1
ATOM 2060 O O . ALA B 2 75 ? 90.17820 43.61504 47.73127 1.000 89.20875 71 ALA B O 1
ATOM 2062 N N . LEU B 2 76 ? 91.07934 44.26042 49.69329 1.000 93.18926 72 LEU B N 1
ATOM 2063 C CA . LEU B 2 76 ? 90.08576 45.29297 50.00087 1.000 81.51109 72 LEU B CA 1
ATOM 2064 C C . LEU B 2 76 ? 89.81267 46.24691 48.83697 1.000 83.02492 72 LEU B C 1
ATOM 2065 O O . LEU B 2 76 ? 90.63807 46.37917 47.92445 1.000 86.20111 72 LEU B O 1
ATOM 2070 N N . PRO B 2 77 ? 88.66257 46.91359 48.82533 1.000 83.07479 73 PRO B N 1
ATOM 2071 C CA . PRO B 2 77 ? 88.37574 47.89395 47.77380 1.000 87.71653 73 PRO B CA 1
ATOM 2072 C C . PRO B 2 77 ? 89.04039 49.23182 48.06651 1.000 97.58281 73 PRO B C 1
ATOM 2073 O O . PRO B 2 77 ? 89.57357 49.47271 49.14884 1.000 112.48290 73 PRO B O 1
ATOM 2077 N N . HIS B 2 78 ? 88.99359 50.11114 47.06308 1.000 85.75025 74 HIS B N 1
ATOM 2078 C CA . HIS B 2 78 ? 89.68000 51.39191 47.18125 1.000 82.04455 74 HIS B CA 1
ATOM 2079 C C . HIS B 2 78 ? 89.17884 52.17873 48.38477 1.000 97.25941 74 HIS B C 1
ATOM 2080 O O . HIS B 2 78 ? 89.97935 52.71757 49.15773 1.000 106.97931 74 HIS B O 1
ATOM 2087 N N . ASP B 2 79 ? 87.86022 52.23406 48.57847 1.000 103.51407 75 ASP B N 1
ATOM 2088 C CA . ASP B 2 79 ? 87.31746 53.04255 49.66465 1.000 108.55440 75 ASP B CA 1
ATOM 2089 C C . ASP B 2 79 ? 87.68483 52.45498 51.02215 1.000 103.40660 75 ASP B C 1
ATOM 2090 O O . ASP B 2 79 ? 88.14001 53.17542 51.91836 1.000 94.29488 75 ASP B O 1
ATOM 2095 N N . LYS B 2 80 ? 87.51762 51.14164 51.18610 1.000 101.99771 76 LYS B N 1
ATOM 2096 C CA . LYS B 2 80 ? 87.75049 50.52653 52.48821 1.000 111.02831 76 LYS B CA 1
ATOM 2097 C C . LYS B 2 80 ? 89.23315 50.33676 52.78775 1.000 99.11234 76 LYS B C 1
ATOM 2098 O O . LYS B 2 80 ? 89.63450 50.40711 53.95738 1.000 92.59859 76 LYS B O 1
ATOM 2104 N N . PHE B 2 81 ? 90.05917 50.12019 51.75936 1.000 103.23004 77 PHE B N 1
ATOM 2105 C CA . PHE B 2 81 ? 91.50325 50.03884 51.97231 1.000 102.91329 77 PHE B CA 1
ATOM 2106 C C . PHE B 2 81 ? 92.04996 51.35985 52.48784 1.000 91.71904 77 PHE B C 1
ATOM 2107 O O . PHE B 2 81 ? 92.86415 51.39222 53.41906 1.000 92.50725 77 PHE B O 1
ATOM 2115 N N . TRP B 2 82 ? 91.61875 52.46497 51.88123 1.000 94.06973 78 TRP B N 1
ATOM 2116 C CA . TRP B 2 82 ? 92.10366 53.77096 52.30795 1.000 88.05172 78 TRP B CA 1
ATOM 2117 C C . TRP B 2 82 ? 91.59270 54.12013 53.70053 1.000 90.88423 78 TRP B C 1
ATOM 2118 O O . TRP B 2 82 ? 92.33213 54.69297 54.51091 1.000 93.51907 78 TRP B O 1
ATOM 2129 N N . CYS B 2 83 ? 90.33651 53.77582 54.00094 1.000 92.33221 79 CYS B N 1
ATOM 2130 C CA . CYS B 2 83 ? 89.83732 53.92293 55.36495 1.000 95.79097 79 CYS B CA 1
ATOM 2131 C C . CYS B 2 83 ? 90.73744 53.19138 56.34853 1.000 97.75363 79 CYS B C 1
ATOM 2132 O O . CYS B 2 83 ? 91.14436 53.74867 57.37844 1.000 102.14430 79 CYS B O 1
ATOM 2135 N N . GLN B 2 84 ? 91.05687 51.93260 56.04148 1.000 90.27361 80 GLN B N 1
ATOM 2136 C CA . GLN B 2 84 ? 91.88939 51.14220 56.93798 1.000 93.41584 80 GLN B CA 1
ATOM 2137 C C . GLN B 2 84 ? 93.24968 51.79867 57.14191 1.000 96.86958 80 GLN B C 1
ATOM 2138 O O . GLN B 2 84 ? 93.69070 51.98678 58.28172 1.000 94.45976 80 GLN B O 1
ATOM 2144 N N . VAL B 2 85 ? 93.91267 52.19488 56.04715 1.000 100.05613 81 VAL B N 1
ATOM 2145 C CA . VAL B 2 85 ? 95.27471 52.72441 56.16448 1.000 93.71968 81 VAL B CA 1
ATOM 2146 C C . VAL B 2 85 ? 95.28123 54.05335 56.90773 1.000 92.60972 81 VAL B C 1
ATOM 2147 O O . VAL B 2 85 ? 96.23256 54.37055 57.63484 1.000 79.68266 81 VAL B O 1
ATOM 2151 N N . ILE B 2 86 ? 94.22678 54.84950 56.74956 1.000 97.27726 82 ILE B N 1
ATOM 2152 C CA . ILE B 2 86 ? 94.22276 56.14681 57.40507 1.000 90.70791 82 ILE B CA 1
ATOM 2153 C C . ILE B 2 86 ? 93.91395 56.00130 58.88912 1.000 94.98550 82 ILE B C 1
ATOM 2154 O O . ILE B 2 86 ? 94.53435 56.66613 59.72573 1.000 96.08767 82 ILE B O 1
ATOM 2159 N N . PHE B 2 87 ? 92.98435 55.11166 59.25306 1.000 88.60929 83 PHE B N 1
ATOM 2160 C CA . PHE B 2 87 ? 92.43412 55.14626 60.60139 1.000 92.95977 83 PHE B CA 1
ATOM 2161 C C . PHE B 2 87 ? 92.95643 54.05534 61.52530 1.000 95.07603 83 PHE B C 1
ATOM 2162 O O . PHE B 2 87 ? 92.77509 54.17353 62.74357 1.000 93.88587 83 PHE B O 1
ATOM 2170 N N . ASP B 2 88 ? 93.60396 53.01179 60.99901 1.000 88.50916 84 ASP B N 1
ATOM 2171 C CA . ASP B 2 88 ? 94.15610 51.93981 61.81820 1.000 82.55674 84 ASP B CA 1
ATOM 2172 C C . ASP B 2 88 ? 95.62385 52.24029 62.08049 1.000 88.31649 84 ASP B C 1
ATOM 2173 O O . ASP B 2 88 ? 96.46038 52.10677 61.18210 1.000 96.57315 84 ASP B O 1
ATOM 2178 N N . GLU B 2 89 ? 95.93988 52.61975 63.31871 1.000 102.24734 85 GLU B N 1
ATOM 2179 C CA . GLU B 2 89 ? 97.32736 52.91582 63.64460 1.000 109.61341 85 GLU B CA 1
ATOM 2180 C C . GLU B 2 89 ? 98.18528 51.65616 63.62991 1.000 114.43726 85 GLU B C 1
ATOM 2181 O O . GLU B 2 89 ? 99.36231 51.72338 63.26156 1.000 128.45203 85 GLU B O 1
ATOM 2187 N N . THR B 2 90 ? 97.61325 50.49995 63.98646 1.000 102.82942 86 THR B N 1
ATOM 2188 C CA . THR B 2 90 ? 98.39261 49.26320 64.00002 1.000 96.39773 86 THR B CA 1
ATOM 2189 C C . THR B 2 90 ? 98.96677 48.95759 62.62336 1.000 86.22339 86 THR B C 1
ATOM 2190 O O . THR B 2 90 ? 100.10624 48.49186 62.50937 1.000 93.96002 86 THR B O 1
ATOM 2194 N N . LEU B 2 91 ? 98.19724 49.23041 61.56694 1.000 72.33584 87 LEU B N 1
ATOM 2195 C CA . LEU B 2 91 ? 98.65974 48.96567 60.20739 1.000 82.02826 87 LEU B CA 1
ATOM 2196 C C . LEU B 2 91 ? 99.94428 49.72533 59.89362 1.000 97.67116 87 LEU B C 1
ATOM 2197 O O . LEU B 2 91 ? 100.95004 49.12942 59.47757 1.000 100.72143 87 LEU B O 1
ATOM 2202 N N . GLN B 2 92 ? 99.92110 51.05054 60.06557 1.000 103.37216 88 GLN B N 1
ATOM 2203 C CA . GLN B 2 92 ? 101.09669 51.84816 59.74232 1.000 109.64533 88 GLN B CA 1
ATOM 2204 C C . GLN B 2 92 ? 102.28445 51.44891 60.60774 1.000 99.38806 88 GLN B C 1
ATOM 2205 O O . GLN B 2 92 ? 103.41942 51.39041 60.12262 1.000 102.32129 88 GLN B O 1
ATOM 2211 N N . LYS B 2 93 ? 102.04674 51.16697 61.88947 1.000 83.19291 89 LYS B N 1
ATOM 2212 C CA . LYS B 2 93 ? 103.14756 50.77130 62.76031 1.000 89.08684 89 LYS B CA 1
ATOM 2213 C C . LYS B 2 93 ? 103.70517 49.41481 62.35696 1.000 95.92662 89 LYS B C 1
ATOM 2214 O O . LYS B 2 93 ? 104.91379 49.17984 62.45855 1.000 113.46505 89 LYS B O 1
ATOM 2220 N N . CYS B 2 94 ? 102.84518 48.52306 61.85847 1.000 81.31519 90 CYS B N 1
ATOM 2221 C CA . CYS B 2 94 ? 103.31900 47.24284 61.34224 1.000 69.39058 90 CYS B CA 1
ATOM 2222 C C . CYS B 2 94 ? 104.21936 47.44114 60.12766 1.000 77.51345 90 CYS B C 1
ATOM 2223 O O . CYS B 2 94 ? 105.28507 46.81232 60.01673 1.000 84.81998 90 CYS B O 1
ATOM 2226 N N . LEU B 2 95 ? 103.81027 48.31848 59.20655 1.000 73.16709 91 LEU B N 1
ATOM 2227 C CA . LEU B 2 95 ? 104.62788 48.55671 58.02025 1.000 70.95905 91 LEU B CA 1
ATOM 2228 C C . LEU B 2 95 ? 105.94749 49.23403 58.38238 1.000 79.74492 91 LEU B C 1
ATOM 2229 O O . LEU B 2 95 ? 107.00338 48.89198 57.82860 1.000 69.86410 91 LEU B O 1
ATOM 2234 N N . ASP B 2 96 ? 105.90624 50.19682 59.30900 1.000 78.98968 92 ASP B N 1
ATOM 2235 C CA . ASP B 2 96 ? 107.13628 50.79028 59.82347 1.000 79.60013 92 ASP B CA 1
ATOM 2236 C C . ASP B 2 96 ? 108.04461 49.72642 60.42620 1.000 82.87310 92 ASP B C 1
ATOM 2237 O O . ASP B 2 96 ? 109.26261 49.75698 60.22253 1.000 94.96836 92 ASP B O 1
ATOM 2242 N N . SER B 2 97 ? 107.46678 48.77732 61.17084 1.000 82.15462 93 SER B N 1
ATOM 2243 C CA . SER B 2 97 ? 108.25046 47.69855 61.76706 1.000 76.62930 93 SER B CA 1
ATOM 2244 C C . SER B 2 97 ? 108.97175 46.89916 60.69793 1.000 69.11458 93 SER B C 1
ATOM 2245 O O . SER B 2 97 ? 110.17930 46.63397 60.80420 1.000 82.49466 93 SER B O 1
ATOM 2248 N N . TYR B 2 98 ? 108.23325 46.48417 59.66583 1.000 58.10639 94 TYR B N 1
ATOM 2249 C CA . TYR B 2 98 ? 108.85256 45.70389 58.59957 1.000 57.21336 94 TYR B CA 1
ATOM 2250 C C . TYR B 2 98 ? 109.97181 46.49452 57.93418 1.000 71.76308 94 TYR B C 1
ATOM 2251 O O . TYR B 2 98 ? 111.09815 46.00745 57.81213 1.000 69.09982 94 TYR B O 1
ATOM 2260 N N . LEU B 2 99 ? 109.68811 47.73063 57.51589 1.000 73.95706 95 LEU B N 1
ATOM 2261 C CA . LEU B 2 99 ? 110.71037 48.52085 56.83271 1.000 67.24951 95 LEU B CA 1
ATOM 2262 C C . LEU B 2 99 ? 111.94677 48.71307 57.70756 1.000 72.35588 95 LEU B C 1
ATOM 2263 O O . LEU B 2 99 ? 113.08299 48.61472 57.22629 1.000 66.48316 95 LEU B O 1
ATOM 2268 N N . ARG B 2 100 ? 111.74660 48.96910 59.00087 1.000 71.29249 96 ARG B N 1
ATOM 2269 C CA . ARG B 2 100 ? 112.87103 49.23679 59.88692 1.000 63.83685 96 ARG B CA 1
ATOM 2270 C C . ARG B 2 100 ? 113.72246 47.99508 60.10685 1.000 81.67576 96 ARG B C 1
ATOM 2271 O O . ARG B 2 100 ? 114.95375 48.09270 60.16726 1.000 87.16646 96 ARG B O 1
ATOM 2279 N N . TYR B 2 101 ? 113.09635 46.81574 60.22729 1.000 84.05375 97 TYR B N 1
ATOM 2280 C CA . TYR B 2 101 ? 113.82056 45.65238 60.72328 1.000 71.79159 97 TYR B CA 1
ATOM 2281 C C . TYR B 2 101 ? 114.08360 44.55896 59.69489 1.000 68.84395 97 TYR B C 1
ATOM 2282 O O . TYR B 2 101 ? 114.89405 43.66945 59.97677 1.000 72.49879 97 TYR B O 1
ATOM 2291 N N . VAL B 2 102 ? 113.46258 44.60240 58.51850 1.000 70.11551 98 VAL B N 1
ATOM 2292 C CA . VAL B 2 102 ? 113.63347 43.50300 57.56241 1.000 64.14784 98 VAL B CA 1
ATOM 2293 C C . VAL B 2 102 ? 115.09361 43.42652 57.13781 1.000 72.28164 98 VAL B C 1
ATOM 2294 O O . VAL B 2 102 ? 115.72018 44.47079 56.87527 1.000 82.86120 98 VAL B O 1
ATOM 2298 N N . PRO B 2 103 ? 115.69689 42.24278 57.09505 1.000 81.51445 99 PRO B N 1
ATOM 2299 C CA . PRO B 2 103 ? 117.10906 42.15577 56.70815 1.000 87.70257 99 PRO B CA 1
ATOM 2300 C C . PRO B 2 103 ? 117.31809 42.60602 55.27081 1.000 78.10498 99 PRO B C 1
ATOM 2301 O O . PRO B 2 103 ? 116.56095 42.24187 54.36806 1.000 76.56810 99 PRO B O 1
ATOM 2305 N N . ARG B 2 104 ? 118.34484 43.42716 55.07421 1.000 75.79940 100 ARG B N 1
ATOM 2306 C CA . ARG B 2 104 ? 118.79192 43.80521 53.74536 1.000 67.92830 100 ARG B CA 1
ATOM 2307 C C . ARG B 2 104 ? 119.70064 42.71830 53.18442 1.000 68.95369 100 ARG B C 1
ATOM 2308 O O . ARG B 2 104 ? 120.34950 41.97122 53.92469 1.000 70.23075 100 ARG B O 1
ATOM 2316 N N . LYS B 2 105 ? 119.73808 42.62979 51.85364 1.000 65.47696 101 LYS B N 1
ATOM 2317 C CA . LYS B 2 105 ? 120.54056 41.58574 51.22754 1.000 75.52830 101 LYS B CA 1
ATOM 2318 C C . LYS B 2 105 ? 122.01261 41.73914 51.58217 1.000 77.43531 101 LYS B C 1
ATOM 2319 O O . LYS B 2 105 ? 122.67899 40.75750 51.93289 1.000 98.19204 101 LYS B O 1
ATOM 2325 N N . PHE B 2 106 ? 122.53459 42.96475 51.52361 1.000 74.87773 102 PHE B N 1
ATOM 2326 C CA . PHE B 2 106 ? 123.95529 43.15692 51.78017 1.000 79.13545 102 PHE B CA 1
ATOM 2327 C C . PHE B 2 106 ? 124.34024 42.82951 53.21414 1.000 74.22107 102 PHE B C 1
ATOM 2328 O O . PHE B 2 106 ? 125.53617 42.77113 53.51236 1.000 76.73316 102 PHE B O 1
ATOM 2336 N N . ASP B 2 107 ? 123.37021 42.61254 54.09868 1.000 76.03520 103 ASP B N 1
ATOM 2337 C CA . ASP B 2 107 ? 123.68660 42.21863 55.46119 1.000 84.50490 103 ASP B CA 1
ATOM 2338 C C . ASP B 2 107 ? 124.29184 40.81708 55.49014 1.000 78.94202 103 ASP B C 1
ATOM 2339 O O . ASP B 2 107 ? 124.16304 40.02978 54.54523 1.000 68.10890 103 ASP B O 1
ATOM 2344 N N . GLU B 2 108 ? 124.97062 40.51764 56.59950 1.000 85.06225 104 GLU B N 1
ATOM 2345 C CA . GLU B 2 108 ? 125.51993 39.19030 56.84044 1.000 80.62936 104 GLU B CA 1
ATOM 2346 C C . GLU B 2 108 ? 124.38549 38.18261 56.92364 1.000 96.96159 104 GLU B C 1
ATOM 2347 O O . GLU B 2 108 ? 123.59290 38.20495 57.87110 1.000 99.49590 104 GLU B O 1
ATOM 2353 N N . GLY B 2 109 ? 124.29345 37.30403 55.93822 1.000 108.85748 105 GLY B N 1
ATOM 2354 C CA . GLY B 2 109 ? 123.11957 36.46894 55.75633 1.000 121.71103 105 GLY B CA 1
ATOM 2355 C C . GLY B 2 109 ? 123.45504 34.99279 55.80589 1.000 140.09932 105 GLY B C 1
ATOM 2356 O O . GLY B 2 109 ? 124.37535 34.53155 55.12719 1.000 141.14255 105 GLY B O 1
ATOM 2357 N N . VAL B 2 110 ? 122.69940 34.26332 56.59861 1.000 153.99086 106 VAL B N 1
ATOM 2358 C CA . VAL B 2 110 ? 122.72556 32.80868 56.61538 1.000 155.19565 106 VAL B CA 1
ATOM 2359 C C . VAL B 2 110 ? 121.67039 32.30758 55.65468 1.000 165.96695 106 VAL B C 1
ATOM 2360 O O . VAL B 2 110 ? 120.61934 32.93194 55.46809 1.000 159.68281 106 VAL B O 1
ATOM 2364 N N . ALA B 2 111 ? 121.92443 31.14684 55.07230 1.000 180.32233 107 ALA B N 1
ATOM 2365 C CA . ALA B 2 111 ? 120.84228 30.41290 54.44058 1.000 185.67378 107 ALA B CA 1
ATOM 2366 C C . ALA B 2 111 ? 119.97537 29.78378 55.52331 1.000 180.77883 107 ALA B C 1
ATOM 2367 O O . ALA B 2 111 ? 120.47907 29.27016 56.52699 1.000 181.66337 107 ALA B O 1
ATOM 2369 N N . SER B 2 112 ? 118.66200 29.84044 55.33235 1.000 162.90892 108 SER B N 1
ATOM 2370 C CA . SER B 2 112 ? 117.73563 29.29376 56.31201 1.000 146.26475 108 SER B CA 1
ATOM 2371 C C . SER B 2 112 ? 116.69872 28.43866 55.59373 1.000 119.22399 108 SER B C 1
ATOM 2372 O O . SER B 2 112 ? 116.69837 28.32673 54.36316 1.000 94.97875 108 SER B O 1
ATOM 2375 N N . ALA B 2 113 ? 115.81786 27.83109 56.38302 1.000 115.87410 109 ALA B N 1
ATOM 2376 C CA . ALA B 2 113 ? 114.88939 26.84321 55.85775 1.000 108.11769 109 ALA B CA 1
ATOM 2377 C C . ALA B 2 113 ? 114.00614 27.46950 54.78291 1.000 118.57595 109 ALA B C 1
ATOM 2378 O O . ALA B 2 113 ? 113.66855 28.65493 54.87304 1.000 106.93557 109 ALA B O 1
ATOM 2380 N N . PRO B 2 114 ? 113.62416 26.71241 53.75032 1.000 140.92242 110 PRO B N 1
ATOM 2381 C CA . PRO B 2 114 ? 112.82086 27.30968 52.67007 1.000 149.74436 110 PRO B CA 1
ATOM 2382 C C . PRO B 2 114 ? 111.51606 27.92339 53.14689 1.000 145.06186 110 PRO B C 1
ATOM 2383 O O . PRO B 2 114 ? 110.98253 28.81152 52.47042 1.000 147.31297 110 PRO B O 1
ATOM 2387 N N . GLU B 2 115 ? 110.99333 27.49098 54.29773 1.000 139.86069 111 GLU B N 1
ATOM 2388 C CA . GLU B 2 115 ? 109.77392 28.08878 54.83408 1.000 138.95443 111 GLU B CA 1
ATOM 2389 C C . GLU B 2 115 ? 109.98031 29.56656 55.14394 1.000 134.58228 111 GLU B C 1
ATOM 2390 O O . GLU B 2 115 ? 109.16191 30.41252 54.76284 1.000 133.39791 111 GLU B O 1
ATOM 2396 N N . VAL B 2 116 ? 111.07916 29.90042 55.82672 1.000 126.90982 112 VAL B N 1
ATOM 2397 C CA . VAL B 2 116 ? 111.31773 31.30318 56.14518 1.000 109.19918 112 VAL B CA 1
ATOM 2398 C C . VAL B 2 116 ? 111.59362 32.10251 54.87224 1.000 100.80440 112 VAL B C 1
ATOM 2399 O O . VAL B 2 116 ? 111.18010 33.25786 54.75455 1.000 109.91383 112 VAL B O 1
ATOM 2403 N N . VAL B 2 117 ? 112.24022 31.49253 53.88253 1.000 80.90198 113 VAL B N 1
ATOM 2404 C CA . VAL B 2 117 ? 112.56272 32.19892 52.64620 1.000 60.55086 113 VAL B CA 1
ATOM 2405 C C . VAL B 2 117 ? 111.29393 32.50776 51.86557 1.000 82.89853 113 VAL B C 1
ATOM 2406 O O . VAL B 2 117 ? 111.09251 33.63329 51.39103 1.000 105.42668 113 VAL B O 1
ATOM 2410 N N . ASP B 2 118 ? 110.41959 31.50773 51.72505 1.000 98.66125 114 ASP B N 1
ATOM 2411 C CA . ASP B 2 118 ? 109.16321 31.69821 51.00807 1.000 107.11337 114 ASP B CA 1
ATOM 2412 C C . ASP B 2 118 ? 108.30132 32.75878 51.68216 1.000 96.92349 114 ASP B C 1
ATOM 2413 O O . ASP B 2 118 ? 107.73793 33.63870 51.01582 1.000 93.84713 114 ASP B O 1
ATOM 2426 N N . GLN B 2 120 ? 109.32281 35.17934 53.70705 1.000 101.22647 116 GLN B N 1
ATOM 2427 C CA . GLN B 2 120 ? 109.96591 36.47630 53.53930 1.000 90.89572 116 GLN B CA 1
ATOM 2428 C C . GLN B 2 120 ? 109.67708 37.06135 52.16151 1.000 92.97761 116 GLN B C 1
ATOM 2429 O O . GLN B 2 120 ? 109.43380 38.26670 52.02872 1.000 103.69130 116 GLN B O 1
ATOM 2435 N N . LYS B 2 121 ? 109.69390 36.22063 51.12484 1.000 86.77289 117 LYS B N 1
ATOM 2436 C CA . LYS B 2 121 ? 109.34766 36.68011 49.78007 1.000 91.76816 117 LYS B CA 1
ATOM 2437 C C . LYS B 2 121 ? 107.90651 37.18039 49.71750 1.000 90.99025 117 LYS B C 1
ATOM 2438 O O . LYS B 2 121 ? 107.61670 38.22556 49.10940 1.000 84.18958 117 LYS B O 1
ATOM 2444 N N . ARG B 2 122 ? 106.98314 36.41594 50.30895 1.000 97.34270 118 ARG B N 1
ATOM 2445 C CA . ARG B 2 122 ? 105.58998 36.84719 50.38039 1.000 103.50531 118 ARG B CA 1
ATOM 2446 C C . ARG B 2 122 ? 105.48775 38.24051 50.98931 1.000 96.65777 118 ARG B C 1
ATOM 2447 O O . ARG B 2 122 ? 104.84267 39.13944 50.42797 1.000 91.46450 118 ARG B O 1
ATOM 2455 N N . LEU B 2 123 ? 106.13976 38.43276 52.14101 1.000 89.06147 119 LEU B N 1
ATOM 2456 C CA . LEU B 2 123 ? 106.07705 39.71670 52.83543 1.000 70.77414 119 LEU B CA 1
ATOM 2457 C C . LEU B 2 123 ? 106.67030 40.83507 51.99108 1.000 79.11749 119 LEU B C 1
ATOM 2458 O O . LEU B 2 123 ? 106.10900 41.93509 51.92358 1.000 87.66003 119 LEU B O 1
ATOM 2463 N N . HIS B 2 124 ? 107.81185 40.57001 51.35014 1.000 69.92655 120 HIS B N 1
ATOM 2464 C CA . HIS B 2 124 ? 108.46475 41.56109 50.50129 1.000 54.33803 120 HIS B CA 1
ATOM 2465 C C . HIS B 2 124 ? 107.51737 42.06020 49.41247 1.000 63.68246 120 HIS B C 1
ATOM 2466 O O . HIS B 2 124 ? 107.27838 43.27271 49.27458 1.000 81.01205 120 HIS B O 1
ATOM 2473 N N . ARG B 2 125 ? 106.94347 41.13010 48.64728 1.000 72.18283 121 ARG B N 1
ATOM 2474 C CA . ARG B 2 125 ? 106.05001 41.51908 47.55939 1.000 76.32688 121 ARG B CA 1
ATOM 2475 C C . ARG B 2 125 ? 104.83563 42.27084 48.08830 1.000 70.34673 121 ARG B C 1
ATOM 2476 O O . ARG B 2 125 ? 104.43318 43.30465 47.53506 1.000 74.45188 121 ARG B O 1
ATOM 2484 N N . SER B 2 126 ? 104.23853 41.76985 49.16823 1.000 73.71313 122 SER B N 1
ATOM 2485 C CA . SER B 2 126 ? 103.00600 42.37912 49.64838 1.000 91.55156 122 SER B CA 1
ATOM 2486 C C . SER B 2 126 ? 103.24988 43.79224 50.15915 1.000 92.37128 122 SER B C 1
ATOM 2487 O O . SER B 2 126 ? 102.44262 44.69744 49.90824 1.000 108.20432 122 SER B O 1
ATOM 2490 N N . VAL B 2 127 ? 104.36029 44.00222 50.87029 1.000 76.96330 123 VAL B N 1
ATOM 2491 C CA . VAL B 2 127 ? 104.67528 45.33161 51.38296 1.000 71.62364 123 VAL B CA 1
ATOM 2492 C C . VAL B 2 127 ? 104.91649 46.30482 50.23788 1.000 69.43865 123 VAL B C 1
ATOM 2493 O O . VAL B 2 127 ? 104.42912 47.44715 50.25757 1.000 73.06460 123 VAL B O 1
ATOM 2497 N N . PHE B 2 128 ? 105.67482 45.87878 49.22270 1.000 58.22791 124 PHE B N 1
ATOM 2498 C CA . PHE B 2 128 ? 105.87672 46.76609 48.08279 1.000 64.63007 124 PHE B CA 1
ATOM 2499 C C . PHE B 2 128 ? 104.55168 47.14019 47.42961 1.000 80.44838 124 PHE B C 1
ATOM 2500 O O . PHE B 2 128 ? 104.34374 48.30197 47.05512 1.000 90.60637 124 PHE B O 1
ATOM 2508 N N . LEU B 2 129 ? 103.63576 46.17453 47.28895 1.000 87.58908 125 LEU B N 1
ATOM 2509 C CA . LEU B 2 129 ? 102.37153 46.48156 46.61893 1.000 87.70481 125 LEU B CA 1
ATOM 2510 C C . LEU B 2 129 ? 101.50457 47.41605 47.45773 1.000 86.85889 125 LEU B C 1
ATOM 2511 O O . LEU B 2 129 ? 100.83314 48.30441 46.91460 1.000 87.36818 125 LEU B O 1
ATOM 2516 N N . THR B 2 130 ? 101.50506 47.23182 48.77976 1.000 75.47445 126 THR B N 1
ATOM 2517 C CA . THR B 2 130 ? 100.79399 48.15572 49.65986 1.000 76.22436 126 THR B CA 1
ATOM 2518 C C . THR B 2 130 ? 101.32051 49.57965 49.50577 1.000 80.58689 126 THR B C 1
ATOM 2519 O O . THR B 2 130 ? 100.54596 50.54445 49.38507 1.000 89.66494 126 THR B O 1
ATOM 2523 N N . PHE B 2 131 ? 102.64424 49.73436 49.50788 1.000 73.33934 127 PHE B N 1
ATOM 2524 C CA . PHE B 2 131 ? 103.18302 51.08125 49.37796 1.000 70.62035 127 PHE B CA 1
ATOM 2525 C C . PHE B 2 131 ? 102.90435 51.66438 47.99946 1.000 71.82032 127 PHE B C 1
ATOM 2526 O O . PHE B 2 131 ? 102.69250 52.87479 47.87888 1.000 81.81480 127 PHE B O 1
ATOM 2534 N N . LEU B 2 132 ? 102.85904 50.82611 46.96132 1.000 68.99340 128 LEU B N 1
ATOM 2535 C CA . LEU B 2 132 ? 102.42038 51.29984 45.64998 1.000 71.63484 128 LEU B CA 1
ATOM 2536 C C . LEU B 2 132 ? 100.99676 51.83770 45.70999 1.000 82.65669 128 LEU B C 1
ATOM 2537 O O . LEU B 2 132 ? 100.69564 52.91257 45.16710 1.000 87.54999 128 LEU B O 1
ATOM 2542 N N . ARG B 2 133 ? 100.09559 51.07780 46.33547 1.000 73.92282 129 ARG B N 1
ATOM 2543 C CA . ARG B 2 133 ? 98.70887 51.52005 46.42206 1.000 78.62668 129 ARG B CA 1
ATOM 2544 C C . ARG B 2 133 ? 98.61053 52.87550 47.09818 1.000 82.74284 129 ARG B C 1
ATOM 2545 O O . ARG B 2 133 ? 97.86635 53.75234 46.64258 1.000 84.66089 129 ARG B O 1
ATOM 2561 N N . SER B 2 135 ? 101.00701 55.16520 47.38790 1.000 82.36487 131 SER B N 1
ATOM 2562 C CA . SER B 2 135 ? 101.67122 56.19681 46.60139 1.000 73.98113 131 SER B CA 1
ATOM 2563 C C . SER B 2 135 ? 100.80592 56.65459 45.43709 1.000 76.56905 131 SER B C 1
ATOM 2564 O O . SER B 2 135 ? 100.92763 57.80095 44.99305 1.000 74.91183 131 SER B O 1
ATOM 2567 N N . THR B 2 136 ? 99.93908 55.78023 44.92609 1.000 90.06540 132 THR B N 1
ATOM 2568 C CA . THR B 2 136 ? 99.05961 56.15568 43.82278 1.000 96.63155 132 THR B CA 1
ATOM 2569 C C . THR B 2 136 ? 97.85345 56.93104 44.33877 1.000 92.32590 132 THR B C 1
ATOM 2570 O O . THR B 2 136 ? 97.17064 56.48515 45.26552 1.000 104.78947 132 THR B O 1
ATOM 2574 N N . HIS B 2 137 ? 97.58181 58.08620 43.73268 1.000 94.17200 133 HIS B N 1
ATOM 2575 C CA . HIS B 2 137 ? 96.38390 58.85466 44.05391 1.000 98.99243 133 HIS B CA 1
ATOM 2576 C C . HIS B 2 137 ? 95.26502 58.64589 43.04393 1.000 100.92232 133 HIS B C 1
ATOM 2577 O O . HIS B 2 137 ? 94.16373 59.17097 43.23804 1.000 102.62747 133 HIS B O 1
ATOM 2584 N N . LYS B 2 138 ? 95.51928 57.88554 41.97864 1.000 103.29203 134 LYS B N 1
ATOM 2585 C CA . LYS B 2 138 ? 94.54018 57.61360 40.92964 1.000 101.77101 134 LYS B CA 1
ATOM 2586 C C . LYS B 2 138 ? 94.55391 56.10499 40.65590 1.000 105.43240 134 LYS B C 1
ATOM 2587 O O . LYS B 2 138 ? 95.09901 55.66282 39.64279 1.000 103.94080 134 LYS B O 1
ATOM 2593 N N . GLU B 2 139 ? 93.96797 55.31755 41.56928 1.000 103.13148 135 GLU B N 1
ATOM 2594 C CA . GLU B 2 139 ? 93.94676 53.86780 41.38140 1.000 89.96650 135 GLU B CA 1
ATOM 2595 C C . GLU B 2 139 ? 93.28830 53.49777 40.05630 1.000 103.52378 135 GLU B C 1
ATOM 2596 O O . GLU B 2 139 ? 93.78660 52.62345 39.33610 1.000 109.03553 135 GLU B O 1
ATOM 2602 N N . SER B 2 140 ? 92.17184 54.15256 39.72077 1.000 115.75071 136 SER B N 1
ATOM 2603 C CA . SER B 2 140 ? 91.61546 54.15953 38.36753 1.000 126.07901 136 SER B CA 1
ATOM 2604 C C . SER B 2 140 ? 90.46755 55.16645 38.31213 1.000 128.93502 136 SER B C 1
ATOM 2605 O O . SER B 2 140 ? 90.16681 55.85196 39.29503 1.000 126.76469 136 SER B O 1
ATOM 2608 N N . LYS B 2 141 ? 89.79574 55.20255 37.15055 1.000 137.10230 137 LYS B N 1
ATOM 2609 C CA . LYS B 2 141 ? 88.92418 56.32093 36.77707 1.000 139.51208 137 LYS B CA 1
ATOM 2610 C C . LYS B 2 141 ? 87.88129 56.63194 37.84594 1.000 127.32475 137 LYS B C 1
ATOM 2611 O O . LYS B 2 141 ? 87.60474 57.80348 38.13152 1.000 121.85127 137 LYS B O 1
ATOM 2617 N N . ASP B 2 142 ? 87.27741 55.60423 38.43509 1.000 126.60612 138 ASP B N 1
ATOM 2618 C CA . ASP B 2 142 ? 86.27934 55.85354 39.46570 1.000 137.30146 138 ASP B CA 1
ATOM 2619 C C . ASP B 2 142 ? 86.91319 56.08477 40.82894 1.000 124.04787 138 ASP B C 1
ATOM 2620 O O . ASP B 2 142 ? 86.36352 56.83238 41.64489 1.000 125.81089 138 ASP B O 1
ATOM 2625 N N . HIS B 2 143 ? 88.06168 55.47327 41.08674 1.000 108.43874 139 HIS B N 1
ATOM 2626 C CA . HIS B 2 143 ? 88.65140 55.43054 42.41952 1.000 114.47555 139 HIS B CA 1
ATOM 2627 C C . HIS B 2 143 ? 89.92287 56.27291 42.42836 1.000 113.42202 139 HIS B C 1
ATOM 2628 O O . HIS B 2 143 ? 91.00108 55.80696 42.05815 1.000 118.68820 139 HIS B O 1
ATOM 2635 N N . PHE B 2 144 ? 89.78812 57.51949 42.87213 1.000 100.82271 140 PHE B N 1
ATOM 2636 C CA . PHE B 2 144 ? 90.90025 58.45288 42.86669 1.000 98.56175 140 PHE B CA 1
ATOM 2637 C C . PHE B 2 144 ? 90.70711 59.45109 43.99718 1.000 102.93336 140 PHE B C 1
ATOM 2638 O O . PHE B 2 144 ? 89.62727 59.54907 44.58269 1.000 104.95739 140 PHE B O 1
ATOM 2646 N N . ILE B 2 145 ? 91.77379 60.18078 44.31801 1.000 96.55965 141 ILE B N 1
ATOM 2647 C CA . ILE B 2 145 ? 91.76355 61.12927 45.42592 1.000 90.33300 141 ILE B CA 1
ATOM 2648 C C . ILE B 2 145 ? 92.28801 62.47242 44.94063 1.000 98.23122 141 ILE B C 1
ATOM 2649 O O . ILE B 2 145 ? 93.21107 62.52647 44.12069 1.000 101.58068 141 ILE B O 1
ATOM 2654 N N . SER B 2 146 ? 91.69699 63.55259 45.45151 1.000 98.85930 142 SER B N 1
ATOM 2655 C CA . SER B 2 146 ? 92.13580 64.89890 45.10202 1.000 97.40458 142 SER B CA 1
ATOM 2656 C C . SER B 2 146 ? 93.61141 65.07392 45.45129 1.000 108.04296 142 SER B C 1
ATOM 2657 O O . SER B 2 146 ? 94.01864 64.76474 46.57574 1.000 107.61022 142 SER B O 1
ATOM 2660 N N . PRO B 2 147 ? 94.42826 65.59828 44.53766 1.000 116.49757 143 PRO B N 1
ATOM 2661 C CA . PRO B 2 147 ? 95.87135 65.74064 44.82761 1.000 115.70429 143 PRO B CA 1
ATOM 2662 C C . PRO B 2 147 ? 96.18103 66.45210 46.14041 1.000 129.58184 143 PRO B C 1
ATOM 2663 O O . PRO B 2 147 ? 96.98831 65.94219 46.92882 1.000 121.77397 143 PRO B O 1
ATOM 2667 N N . SER B 2 148 ? 95.55764 67.61115 46.40479 1.000 151.77450 144 SER B N 1
ATOM 2668 C CA . SER B 2 148 ? 95.85237 68.37359 47.62300 1.000 152.71710 144 SER B CA 1
ATOM 2669 C C . SER B 2 148 ? 95.44591 67.61981 48.87891 1.000 145.48447 144 SER B C 1
ATOM 2670 O O . SER B 2 148 ? 96.17614 67.61319 49.87610 1.000 155.75622 144 SER B O 1
ATOM 2673 N N . ALA B 2 149 ? 94.27400 66.99284 48.84824 1.000 126.20935 145 ALA B N 1
ATOM 2674 C CA . ALA B 2 149 ? 93.83218 66.17967 49.97261 1.000 111.68227 145 ALA B CA 1
ATOM 2675 C C . ALA B 2 149 ? 94.68834 64.92357 50.13128 1.000 105.79575 145 ALA B C 1
ATOM 2676 O O . ALA B 2 149 ? 94.94346 64.46431 51.25982 1.000 103.64338 145 ALA B O 1
ATOM 2678 N N . PHE B 2 150 ? 95.14598 64.36391 49.01224 1.000 103.00676 146 PHE B N 1
ATOM 2679 C CA . PHE B 2 150 ? 95.90895 63.12171 49.04405 1.000 91.00979 146 PHE B CA 1
ATOM 2680 C C . PHE B 2 150 ? 97.23050 63.30903 49.78413 1.000 95.33210 146 PHE B C 1
ATOM 2681 O O . PHE B 2 150 ? 97.57129 62.52261 50.67669 1.000 89.12752 146 PHE B O 1
ATOM 2689 N N . GLY B 2 151 ? 97.98001 64.36063 49.44251 1.000 100.25180 147 GLY B N 1
ATOM 2690 C CA . GLY B 2 151 ? 99.25519 64.59242 50.10537 1.000 97.46482 147 GLY B CA 1
ATOM 2691 C C . GLY B 2 151 ? 99.09954 64.93301 51.57504 1.000 91.00720 147 GLY B C 1
ATOM 2692 O O . GLY B 2 151 ? 99.94756 64.57196 52.40321 1.000 84.21312 147 GLY B O 1
ATOM 2693 N N . GLU B 2 152 ? 98.02590 65.64983 51.91584 1.000 88.34680 148 GLU B N 1
ATOM 2694 C CA . GLU B 2 152 ? 97.70104 65.87410 53.31795 1.000 82.31023 148 GLU B CA 1
ATOM 2695 C C . GLU B 2 152 ? 97.54368 64.54653 54.04174 1.000 90.80957 148 GLU B C 1
ATOM 2696 O O . GLU B 2 152 ? 98.16345 64.32527 55.08948 1.000 97.13866 148 GLU B O 1
ATOM 2702 N N . ILE B 2 153 ? 96.75549 63.62781 53.46617 1.000 85.76878 149 ILE B N 1
ATOM 2703 C CA . ILE B 2 153 ? 96.58790 62.30120 54.06518 1.000 79.23775 149 ILE B CA 1
ATOM 2704 C C . ILE B 2 153 ? 97.94180 61.62440 54.25419 1.000 92.96854 149 ILE B C 1
ATOM 2705 O O . ILE B 2 153 ? 98.25715 61.09589 55.33501 1.000 88.76661 149 ILE B O 1
ATOM 2710 N N . LEU B 2 154 ? 98.75599 61.63223 53.19135 1.000 98.88035 150 LEU B N 1
ATOM 2711 C CA . LEU B 2 154 ? 100.04491 60.94203 53.18369 1.000 90.85951 150 LEU B CA 1
ATOM 2712 C C . LEU B 2 154 ? 100.96704 61.41966 54.28417 1.000 94.60201 150 LEU B C 1
ATOM 2713 O O . LEU B 2 154 ? 101.29906 60.64801 55.19824 1.000 93.51957 150 LEU B O 1
ATOM 2718 N N . TYR B 2 155 ? 101.43259 62.67867 54.16907 1.000 107.86366 151 TYR B N 1
ATOM 2719 C CA . TYR B 2 155 ? 102.19916 63.25806 55.25677 1.000 115.77969 151 TYR B CA 1
ATOM 2720 C C . TYR B 2 155 ? 101.54753 62.98196 56.57405 1.000 96.46736 151 TYR B C 1
ATOM 2721 O O . TYR B 2 155 ? 102.22159 62.84166 57.56345 1.000 91.97421 151 TYR B O 1
ATOM 2730 N N . ASN B 2 156 ? 100.27237 62.95201 56.67210 1.000 106.07959 152 ASN B N 1
ATOM 2731 C CA . ASN B 2 156 ? 99.91376 63.35391 58.03163 1.000 114.51342 152 ASN B CA 1
ATOM 2732 C C . ASN B 2 156 ? 99.25848 62.26742 58.83943 1.000 113.26720 152 ASN B C 1
ATOM 2733 O O . ASN B 2 156 ? 98.94233 62.48215 59.98958 1.000 116.63193 152 ASN B O 1
ATOM 2738 N N . ASN B 2 157 ? 98.98883 61.12232 58.26306 1.000 115.06315 153 ASN B N 1
ATOM 2739 C CA . ASN B 2 157 ? 98.84353 59.90734 59.03403 1.000 102.98072 153 ASN B CA 1
ATOM 2740 C C . ASN B 2 157 ? 100.14425 59.12957 59.05993 1.000 105.31545 153 ASN B C 1
ATOM 2741 O O . ASN B 2 157 ? 100.10538 57.90518 59.09592 1.000 106.11393 153 ASN B O 1
ATOM 2746 N N . PHE B 2 158 ? 101.29771 59.82596 59.01472 1.000 105.85662 154 PHE B N 1
ATOM 2747 C CA . PHE B 2 158 ? 102.63707 59.20999 59.08929 1.000 87.00138 154 PHE B CA 1
ATOM 2748 C C . PHE B 2 158 ? 102.79251 58.04606 58.10948 1.000 85.68184 154 PHE B C 1
ATOM 2749 O O . PHE B 2 158 ? 103.61913 57.14776 58.30619 1.000 89.02768 154 PHE B O 1
ATOM 2757 N N . LEU B 2 159 ? 102.01479 58.07782 57.02346 1.000 93.24226 155 LEU B N 1
ATOM 2758 C CA . LEU B 2 159 ? 102.06218 57.00814 56.02958 1.000 77.69211 155 LEU B CA 1
ATOM 2759 C C . LEU B 2 159 ? 103.41436 56.95727 55.33708 1.000 72.67411 155 LEU B C 1
ATOM 2760 O O . LEU B 2 159 ? 103.87940 55.88184 54.94433 1.000 74.06479 155 LEU B O 1
ATOM 2765 N N . PHE B 2 160 ? 104.05344 58.11147 55.16353 1.000 76.54132 156 PHE B N 1
ATOM 2766 C CA . PHE B 2 160 ? 105.37583 58.19247 54.55461 1.000 70.72654 156 PHE B CA 1
ATOM 2767 C C . PHE B 2 160 ? 106.25024 59.07138 55.43659 1.000 69.67632 156 PHE B C 1
ATOM 2768 O O . PHE B 2 160 ? 105.98290 60.26575 55.59059 1.000 77.25182 156 PHE B O 1
ATOM 2776 N N . ASP B 2 161 ? 107.26551 58.47209 56.04247 1.000 69.61490 157 ASP B N 1
ATOM 2777 C CA . ASP B 2 161 ? 108.34187 59.21114 56.66895 1.000 67.01324 157 ASP B CA 1
ATOM 2778 C C . ASP B 2 161 ? 109.41256 59.50150 55.62738 1.000 84.63095 157 ASP B C 1
ATOM 2779 O O . ASP B 2 161 ? 109.31193 59.10398 54.46543 1.000 88.96429 157 ASP B O 1
ATOM 2784 N N . ILE B 2 162 ? 110.46525 60.18791 56.04946 1.000 87.73781 158 ILE B N 1
ATOM 2785 C CA . ILE B 2 162 ? 111.69283 60.21166 55.26338 1.000 76.56086 158 ILE B CA 1
ATOM 2786 C C . ILE B 2 162 ? 112.43275 58.89475 55.49417 1.000 77.91105 158 ILE B C 1
ATOM 2787 O O . ILE B 2 162 ? 112.88030 58.27771 54.51598 1.000 87.80903 158 ILE B O 1
ATOM 2792 N N . PRO B 2 163 ? 112.58474 58.40730 56.73954 1.000 72.27034 159 PRO B N 1
ATOM 2793 C CA . PRO B 2 163 ? 113.19260 57.07630 56.91001 1.000 72.86870 159 PRO B CA 1
ATOM 2794 C C . PRO B 2 163 ? 112.49955 55.98374 56.11726 1.000 76.08259 159 PRO B C 1
ATOM 2795 O O . PRO B 2 163 ? 113.17731 55.14904 55.50729 1.000 77.10734 159 PRO B O 1
ATOM 2799 N N . LYS B 2 164 ? 111.16515 55.97021 56.09371 1.000 82.91657 160 LYS B N 1
ATOM 2800 C CA . LYS B 2 164 ? 110.46369 54.93174 55.34508 1.000 74.42143 160 LYS B CA 1
ATOM 2801 C C . LYS B 2 164 ? 110.75587 55.02912 53.85580 1.000 75.55218 160 LYS B C 1
ATOM 2802 O O . LYS B 2 164 ? 110.80724 54.00951 53.16683 1.000 91.64521 160 LYS B O 1
ATOM 2808 N N . ILE B 2 165 ? 110.95096 56.24163 53.33621 1.000 71.70071 161 ILE B N 1
ATOM 2809 C CA . ILE B 2 165 ? 111.27738 56.37704 51.91944 1.000 68.23432 161 ILE B CA 1
ATOM 2810 C C . ILE B 2 165 ? 112.66500 55.81305 51.63409 1.000 68.10860 161 ILE B C 1
ATOM 2811 O O . ILE B 2 165 ? 112.87125 55.07682 50.65468 1.000 62.02300 161 ILE B O 1
ATOM 2816 N N . LEU B 2 166 ? 113.63706 56.15203 52.48387 1.000 64.89047 162 LEU B N 1
ATOM 2817 C CA . LEU B 2 166 ? 114.98217 55.60689 52.33509 1.000 65.76055 162 LEU B CA 1
ATOM 2818 C C . LEU B 2 166 ? 114.96237 54.08626 52.40944 1.000 60.98092 162 LEU B C 1
ATOM 2819 O O . LEU B 2 166 ? 115.58776 53.40210 51.58436 1.000 75.11538 162 LEU B O 1
ATOM 2824 N N . ASP B 2 167 ? 114.24922 53.54488 53.39954 1.000 61.30209 163 ASP B N 1
ATOM 2825 C CA . ASP B 2 167 ? 114.08788 52.10110 53.50631 1.000 60.28792 163 ASP B CA 1
ATOM 2826 C C . ASP B 2 167 ? 113.47787 51.53147 52.23393 1.000 66.90718 163 ASP B C 1
ATOM 2827 O O . ASP B 2 167 ? 113.95623 50.52558 51.70102 1.000 68.03489 163 ASP B O 1
ATOM 2832 N N . LEU B 2 168 ? 112.41642 52.16797 51.73308 1.000 67.24668 164 LEU B N 1
ATOM 2833 C CA . LEU B 2 168 ? 111.74349 51.67015 50.54143 1.000 76.28178 164 LEU B CA 1
ATOM 2834 C C . LEU B 2 168 ? 112.71459 51.55536 49.38256 1.000 78.76250 164 LEU B C 1
ATOM 2835 O O . LEU B 2 168 ? 112.72493 50.54670 48.66830 1.000 90.10255 164 LEU B O 1
ATOM 2840 N N . CYS B 2 169 ? 113.54246 52.58486 49.18328 1.000 69.70816 165 CYS B N 1
ATOM 2841 C CA . CYS B 2 169 ? 114.48822 52.58091 48.06486 1.000 72.45809 165 CYS B CA 1
ATOM 2842 C C . CYS B 2 169 ? 115.54166 51.50478 48.21882 1.000 63.32895 165 CYS B C 1
ATOM 2843 O O . CYS B 2 169 ? 115.77744 50.73176 47.28008 1.000 70.87422 165 CYS B O 1
ATOM 2846 N N . VAL B 2 170 ? 116.20309 51.45158 49.38120 1.000 66.19947 166 VAL B N 1
ATOM 2847 C CA . VAL B 2 170 ? 117.25994 50.45172 49.50721 1.000 63.14742 166 VAL B CA 1
ATOM 2848 C C . VAL B 2 170 ? 116.67804 49.04733 49.42941 1.000 66.74583 166 VAL B C 1
ATOM 2849 O O . VAL B 2 170 ? 117.36541 48.10337 49.01553 1.000 76.51456 166 VAL B O 1
ATOM 2853 N N . LEU B 2 171 ? 115.39981 48.88291 49.78348 1.000 69.59501 167 LEU B N 1
ATOM 2854 C CA . LEU B 2 171 ? 114.80771 47.55203 49.78959 1.000 49.43416 167 LEU B CA 1
ATOM 2855 C C . LEU B 2 171 ? 114.30729 47.12789 48.41050 1.000 62.16035 167 LEU B C 1
ATOM 2856 O O . LEU B 2 171 ? 114.48513 45.96758 48.02317 1.000 72.13797 167 LEU B O 1
ATOM 2861 N N . PHE B 2 172 ? 113.69026 48.03463 47.64485 1.000 56.99002 168 PHE B N 1
ATOM 2862 C CA . PHE B 2 172 ? 113.03571 47.64756 46.39673 1.000 65.10619 168 PHE B CA 1
ATOM 2863 C C . PHE B 2 172 ? 113.62248 48.33666 45.16837 1.000 74.87947 168 PHE B C 1
ATOM 2864 O O . PHE B 2 172 ? 113.00087 48.30473 44.10136 1.000 97.40632 168 PHE B O 1
ATOM 2872 N N . GLY B 2 173 ? 114.79975 48.94773 45.26982 1.000 69.27833 169 GLY B N 1
ATOM 2873 C CA . GLY B 2 173 ? 115.23573 49.79267 44.18089 1.000 64.21068 169 GLY B CA 1
ATOM 2874 C C . GLY B 2 173 ? 116.03742 49.09838 43.10790 1.000 75.89253 169 GLY B C 1
ATOM 2875 O O . GLY B 2 173 ? 116.06717 49.56224 41.96477 1.000 99.26632 169 GLY B O 1
ATOM 2876 N N . LYS B 2 174 ? 116.70509 47.99730 43.45510 1.000 65.92734 170 LYS B N 1
ATOM 2877 C CA . LYS B 2 174 ? 117.50340 47.29297 42.45857 1.000 61.53154 170 LYS B CA 1
ATOM 2878 C C . LYS B 2 174 ? 116.61827 46.70898 41.36591 1.000 72.56894 170 LYS B C 1
ATOM 2879 O O . LYS B 2 174 ? 116.86714 46.91546 40.17246 1.000 80.30887 170 LYS B O 1
ATOM 2885 N N . GLY B 2 175 ? 115.56729 45.99696 41.75400 1.000 68.39992 171 GLY B N 1
ATOM 2886 C CA . GLY B 2 175 ? 114.71268 45.35772 40.78047 1.000 84.63199 171 GLY B CA 1
ATOM 2887 C C . GLY B 2 175 ? 113.61483 46.24634 40.23204 1.000 88.65816 171 GLY B C 1
ATOM 2888 O O . GLY B 2 175 ? 113.49106 46.40946 39.01379 1.000 93.91713 171 GLY B O 1
ATOM 2889 N N . ASN B 2 176 ? 112.81784 46.83057 41.11909 1.000 86.41945 172 ASN B N 1
ATOM 2890 C CA . ASN B 2 176 ? 111.62557 47.58872 40.73545 1.000 90.75122 172 ASN B CA 1
ATOM 2891 C C . ASN B 2 176 ? 111.88351 49.08898 40.68212 1.000 82.12805 172 ASN B C 1
ATOM 2892 O O . ASN B 2 176 ? 111.10007 49.87179 41.22134 1.000 69.01982 172 ASN B O 1
ATOM 2897 N N . SER B 2 177 ? 112.96551 49.52152 40.02042 1.000 79.97591 173 SER B N 1
ATOM 2898 C CA . SER B 2 177 ? 113.32330 50.93580 40.03574 1.000 82.20055 173 SER B CA 1
ATOM 2899 C C . SER B 2 177 ? 112.27666 51.79577 39.32488 1.000 85.98061 173 SER B C 1
ATOM 2900 O O . SER B 2 177 ? 111.70432 52.69078 39.96233 1.000 85.06528 173 SER B O 1
ATOM 2903 N N . PRO B 2 178 ? 111.96983 51.56418 38.03837 1.000 91.77649 174 PRO B N 1
ATOM 2904 C CA . PRO B 2 178 ? 111.07040 52.49606 37.31272 1.000 97.23000 174 PRO B CA 1
ATOM 2905 C C . PRO B 2 178 ? 109.73832 52.72321 37.99455 1.000 88.49882 174 PRO B C 1
ATOM 2906 O O . PRO B 2 178 ? 109.18694 53.82161 37.88955 1.000 92.54947 174 PRO B O 1
ATOM 2910 N N . LEU B 2 179 ? 109.19813 51.70653 38.67107 1.000 81.72055 175 LEU B N 1
ATOM 2911 C CA . LEU B 2 179 ? 107.94483 51.87798 39.39625 1.000 73.31425 175 LEU B CA 1
ATOM 2912 C C . LEU B 2 179 ? 108.15022 52.71080 40.65508 1.000 77.69650 175 LEU B C 1
ATOM 2913 O O . LEU B 2 179 ? 107.36690 53.62883 40.94330 1.000 81.06301 175 LEU B O 1
ATOM 2918 N N . LEU B 2 180 ? 109.20869 52.41224 41.41299 1.000 76.36681 176 LEU B N 1
ATOM 2919 C CA . LEU B 2 180 ? 109.44307 53.14247 42.65018 1.000 66.46935 176 LEU B CA 1
ATOM 2920 C C . LEU B 2 180 ? 109.83164 54.58700 42.37488 1.000 68.56491 176 LEU B C 1
ATOM 2921 O O . LEU B 2 180 ? 109.49257 55.47699 43.16423 1.000 74.99082 176 LEU B O 1
ATOM 2926 N N . GLN B 2 181 ? 110.52515 54.84197 41.26299 1.000 55.22477 177 GLN B N 1
ATOM 2927 C CA . GLN B 2 181 ? 110.70648 56.21715 40.81336 1.000 65.06669 177 GLN B CA 1
ATOM 2928 C C . GLN B 2 181 ? 109.36557 56.93160 40.74140 1.000 66.81157 177 GLN B C 1
ATOM 2929 O O . GLN B 2 181 ? 109.19194 58.01330 41.31642 1.000 75.12631 177 GLN B O 1
ATOM 2935 N N . LYS B 2 182 ? 108.40215 56.32588 40.03627 1.000 65.22873 178 LYS B N 1
ATOM 2936 C CA . LYS B 2 182 ? 107.07990 56.92477 39.89293 1.000 72.26543 178 LYS B CA 1
ATOM 2937 C C . LYS B 2 182 ? 106.45889 57.18941 41.25346 1.000 68.15136 178 LYS B C 1
ATOM 2938 O O . LYS B 2 182 ? 105.97104 58.29273 41.51930 1.000 66.68213 178 LYS B O 1
ATOM 2952 N N . ILE B 2 184 ? 107.85369 57.53978 44.38795 1.000 81.18163 180 ILE B N 1
ATOM 2953 C CA . ILE B 2 184 ? 108.51612 58.55606 45.19968 1.000 63.43092 180 ILE B CA 1
ATOM 2954 C C . ILE B 2 184 ? 108.30682 59.93195 44.58672 1.000 69.02590 180 ILE B C 1
ATOM 2955 O O . ILE B 2 184 ? 107.98459 60.90329 45.28653 1.000 78.74706 180 ILE B O 1
ATOM 2960 N N . GLY B 2 185 ? 108.48547 60.03517 43.26793 1.000 62.65311 181 GLY B N 1
ATOM 2961 C CA . GLY B 2 185 ? 108.24178 61.29873 42.60050 1.000 72.19491 181 GLY B CA 1
ATOM 2962 C C . GLY B 2 185 ? 106.82133 61.78235 42.79229 1.000 76.62309 181 GLY B C 1
ATOM 2963 O O . GLY B 2 185 ? 106.58371 62.97743 42.96561 1.000 87.42520 181 GLY B O 1
ATOM 2964 N N . ASN B 2 186 ? 105.86027 60.85618 42.81150 1.000 81.90222 182 ASN B N 1
ATOM 2965 C CA . ASN B 2 186 ? 104.47213 61.25949 42.98605 1.000 80.33139 182 ASN B CA 1
ATOM 2966 C C . ASN B 2 186 ? 104.21683 61.76975 44.39358 1.000 79.77861 182 ASN B C 1
ATOM 2967 O O . ASN B 2 186 ? 103.51668 62.76899 44.57051 1.000 93.18085 182 ASN B O 1
ATOM 2972 N N . ILE B 2 187 ? 104.76116 61.10439 45.41171 1.000 78.67567 183 ILE B N 1
ATOM 2973 C CA . ILE B 2 187 ? 104.48347 61.58566 46.76268 1.000 87.20906 183 ILE B CA 1
ATOM 2974 C C . ILE B 2 187 ? 105.17254 62.92602 47.00162 1.000 84.46883 183 ILE B C 1
ATOM 2975 O O . ILE B 2 187 ? 104.59098 63.83152 47.61196 1.000 82.49087 183 ILE B O 1
ATOM 2980 N N . PHE B 2 188 ? 106.38388 63.10820 46.46558 1.000 78.38125 184 PHE B N 1
ATOM 2981 C CA . PHE B 2 188 ? 107.03739 64.41014 46.59028 1.000 71.75406 184 PHE B CA 1
ATOM 2982 C C . PHE B 2 188 ? 106.30977 65.49004 45.79382 1.000 78.50673 184 PHE B C 1
ATOM 2983 O O . PHE B 2 188 ? 106.29578 66.65802 46.20186 1.000 80.06966 184 PHE B O 1
ATOM 2991 N N . THR B 2 189 ? 105.70857 65.12699 44.65896 1.000 77.41291 185 THR B N 1
ATOM 2992 C CA . THR B 2 189 ? 104.95445 66.09679 43.87495 1.000 75.33503 185 THR B CA 1
ATOM 2993 C C . THR B 2 189 ? 103.67398 66.50073 44.59370 1.000 83.03628 185 THR B C 1
ATOM 2994 O O . THR B 2 189 ? 103.36100 67.69425 44.70731 1.000 76.24028 185 THR B O 1
ATOM 2998 N N . GLN B 2 190 ? 102.92361 65.51275 45.09452 1.000 68.62793 186 GLN B N 1
ATOM 2999 C CA . GLN B 2 190 ? 101.63097 65.79957 45.69905 1.000 71.31539 186 GLN B CA 1
ATOM 3000 C C . GLN B 2 190 ? 101.77798 66.43933 47.07226 1.000 86.26771 186 GLN B C 1
ATOM 3001 O O . GLN B 2 190 ? 100.92572 67.24190 47.46919 1.000 114.39447 186 GLN B O 1
ATOM 3007 N N . GLN B 2 191 ? 102.84310 66.12302 47.80704 1.000 82.78583 187 GLN B N 1
ATOM 3008 C CA . GLN B 2 191 ? 103.10546 66.74546 49.10181 1.000 89.37369 187 GLN B CA 1
ATOM 3009 C C . GLN B 2 191 ? 104.57038 67.15916 49.13312 1.000 87.87294 187 GLN B C 1
ATOM 3010 O O . GLN B 2 191 ? 105.45552 66.34659 49.43355 1.000 83.96850 187 GLN B O 1
ATOM 3016 N N . PRO B 2 192 ? 104.87019 68.41957 48.81291 1.000 75.95428 188 PRO B N 1
ATOM 3017 C CA . PRO B 2 192 ? 106.27299 68.84169 48.74651 1.000 74.46684 188 PRO B CA 1
ATOM 3018 C C . PRO B 2 192 ? 106.91811 69.07858 50.09811 1.000 79.72122 188 PRO B C 1
ATOM 3019 O O . PRO B 2 192 ? 108.12702 69.34126 50.14253 1.000 84.76210 188 PRO B O 1
ATOM 3023 N N . SER B 2 193 ? 106.17116 68.98821 51.19871 1.000 81.82709 189 SER B N 1
ATOM 3024 C CA . SER B 2 193 ? 106.77862 69.23363 52.50011 1.000 83.65041 189 SER B CA 1
ATOM 3025 C C . SER B 2 193 ? 107.74639 68.13445 52.90559 1.000 78.04635 189 SER B C 1
ATOM 3026 O O . SER B 2 193 ? 108.46658 68.30226 53.89549 1.000 83.54799 189 SER B O 1
ATOM 3029 N N . TYR B 2 194 ? 107.78993 67.02965 52.15864 1.000 69.39184 190 TYR B N 1
ATOM 3030 C CA . TYR B 2 194 ? 108.80644 66.01270 52.40083 1.000 75.27599 190 TYR B CA 1
ATOM 3031 C C . TYR B 2 194 ? 110.20449 66.55480 52.12203 1.000 87.09333 190 TYR B C 1
ATOM 3032 O O . TYR B 2 194 ? 111.15757 66.22398 52.84101 1.000 101.32438 190 TYR B O 1
ATOM 3041 N N . TYR B 2 195 ? 110.34176 67.39810 51.09127 1.000 68.62924 191 TYR B N 1
ATOM 3042 C CA . TYR B 2 195 ? 111.57954 68.14287 50.87441 1.000 70.95064 191 TYR B CA 1
ATOM 3043 C C . TYR B 2 195 ? 112.05819 68.78802 52.17188 1.000 80.09994 191 TYR B C 1
ATOM 3044 O O . TYR B 2 195 ? 113.17989 68.54257 52.63780 1.000 78.35596 191 TYR B O 1
ATOM 3053 N N . SER B 2 196 ? 111.19440 69.60757 52.77906 1.000 78.72685 192 SER B N 1
ATOM 3054 C CA . SER B 2 196 ? 111.49868 70.19697 54.07943 1.000 80.30862 192 SER B CA 1
ATOM 3055 C C . SER B 2 196 ? 111.85510 69.12594 55.09721 1.000 74.91150 192 SER B C 1
ATOM 3056 O O . SER B 2 196 ? 112.85465 69.24681 55.81551 1.000 72.26615 192 SER B O 1
ATOM 3059 N N . ASP B 2 197 ? 111.04482 68.06624 55.16933 1.000 77.34746 193 ASP B N 1
ATOM 3060 C CA . ASP B 2 197 ? 111.38263 66.93570 56.02471 1.000 79.95240 193 ASP B CA 1
ATOM 3061 C C . ASP B 2 197 ? 112.81973 66.50370 55.77278 1.000 72.41537 193 ASP B C 1
ATOM 3062 O O . ASP B 2 197 ? 113.65962 66.50138 56.68402 1.000 72.11171 193 ASP B O 1
ATOM 3067 N N . LEU B 2 198 ? 113.12627 66.20518 54.50767 1.000 69.52959 194 LEU B N 1
ATOM 3068 C CA . LEU B 2 198 ? 114.49042 65.87885 54.11327 1.000 74.29828 194 LEU B CA 1
ATOM 3069 C C . LEU B 2 198 ? 115.46616 66.92443 54.62660 1.000 78.34425 194 LEU B C 1
ATOM 3070 O O . LEU B 2 198 ? 116.47219 66.59519 55.26678 1.000 83.42856 194 LEU B O 1
ATOM 3075 N N . ASP B 2 199 ? 115.16145 68.19846 54.37189 1.000 72.00231 195 ASP B N 1
ATOM 3076 C CA . ASP B 2 199 ? 115.97298 69.28881 54.89219 1.000 68.73771 195 ASP B CA 1
ATOM 3077 C C . ASP B 2 199 ? 116.26195 69.08921 56.37559 1.000 71.71555 195 ASP B C 1
ATOM 3078 O O . ASP B 2 199 ? 117.41978 68.94059 56.78430 1.000 84.13280 195 ASP B O 1
ATOM 3083 N N . GLU B 2 200 ? 115.20689 69.01852 57.19100 1.000 61.94870 196 GLU B N 1
ATOM 3084 C CA . GLU B 2 200 ? 115.40340 68.92888 58.63229 1.000 66.06850 196 GLU B CA 1
ATOM 3085 C C . GLU B 2 200 ? 116.14598 67.66058 59.02345 1.000 69.98325 196 GLU B C 1
ATOM 3086 O O . GLU B 2 200 ? 116.79945 67.63022 60.07503 1.000 63.02128 196 GLU B O 1
ATOM 3092 N N . THR B 2 201 ? 116.08044 66.62554 58.18507 1.000 66.67165 197 THR B N 1
ATOM 3093 C CA . THR B 2 201 ? 116.73939 65.36798 58.49823 1.000 63.34752 197 THR B CA 1
ATOM 3094 C C . THR B 2 201 ? 118.22485 65.40578 58.16760 1.000 69.47072 197 THR B C 1
ATOM 3095 O O . THR B 2 201 ? 119.00882 64.65790 58.76623 1.000 67.50522 197 THR B O 1
ATOM 3099 N N . LEU B 2 202 ? 118.63444 66.27901 57.24747 1.000 71.11214 198 LEU B N 1
ATOM 3100 C CA . LEU B 2 202 ? 120.03367 66.28532 56.82864 1.000 72.61601 198 LEU B CA 1
ATOM 3101 C C . LEU B 2 202 ? 121.01106 66.53706 57.96898 1.000 75.39516 198 LEU B C 1
ATOM 3102 O O . LEU B 2 202 ? 122.03669 65.83670 58.01937 1.000 82.20022 198 LEU B O 1
ATOM 3107 N N . PRO B 2 203 ? 120.78570 67.48299 58.89057 1.000 70.82658 199 PRO B N 1
ATOM 3108 C CA . PRO B 2 203 ? 121.72736 67.61896 60.01300 1.000 71.70080 199 PRO B CA 1
ATOM 3109 C C . PRO B 2 203 ? 121.93799 66.32729 60.78741 1.000 76.87813 199 PRO B C 1
ATOM 3110 O O . PRO B 2 203 ? 123.07460 66.03995 61.18944 1.000 74.13892 199 PRO B O 1
ATOM 3114 N N . THR B 2 204 ? 120.88518 65.52886 60.99343 1.000 72.86950 200 THR B N 1
ATOM 3115 C CA . THR B 2 204 ? 121.06638 64.25243 61.67805 1.000 74.58608 200 THR B CA 1
ATOM 3116 C C . THR B 2 204 ? 121.91055 63.30864 60.83340 1.000 68.45722 200 THR B C 1
ATOM 3117 O O . THR B 2 204 ? 122.83711 62.66231 61.33958 1.000 75.13573 200 THR B O 1
ATOM 3121 N N . ILE B 2 205 ? 121.62070 63.24556 59.53013 1.000 64.02776 201 ILE B N 1
ATOM 3122 C CA . ILE B 2 205 ? 122.36919 62.37526 58.62103 1.000 71.28648 201 ILE B CA 1
ATOM 3123 C C . ILE B 2 205 ? 123.86038 62.66063 58.72259 1.000 75.33297 201 ILE B C 1
ATOM 3124 O O . ILE B 2 205 ? 124.66896 61.76920 59.01016 1.000 82.13856 201 ILE B O 1
ATOM 3129 N N . LEU B 2 206 ? 124.23970 63.91944 58.48589 1.000 73.97252 202 LEU B N 1
ATOM 3130 C CA . LEU B 2 206 ? 125.63740 64.31606 58.61325 1.000 66.13817 202 LEU B CA 1
ATOM 3131 C C . LEU B 2 206 ? 126.17939 63.97213 59.98760 1.000 75.19225 202 LEU B C 1
ATOM 3132 O O . LEU B 2 206 ? 127.32406 63.51800 60.11383 1.000 71.59343 202 LEU B O 1
ATOM 3137 N N . GLN B 2 207 ? 125.36344 64.17681 61.03033 1.000 73.74138 203 GLN B N 1
ATOM 3138 C CA . GLN B 2 207 ? 125.79069 63.83977 62.38299 1.000 72.20080 203 GLN B CA 1
ATOM 3139 C C . GLN B 2 207 ? 126.25889 62.39493 62.45232 1.000 61.19011 203 GLN B C 1
ATOM 3140 O O . GLN B 2 207 ? 127.31557 62.10011 63.03355 1.000 61.27152 203 GLN B O 1
ATOM 3146 N N . VAL B 2 208 ? 125.50512 61.49246 61.81349 1.000 57.22130 204 VAL B N 1
ATOM 3147 C CA . VAL B 2 208 ? 125.92173 60.09716 61.70093 1.000 66.02010 204 VAL B CA 1
ATOM 3148 C C . VAL B 2 208 ? 127.40264 60.01459 61.35158 1.000 70.10522 204 VAL B C 1
ATOM 3149 O O . VAL B 2 208 ? 128.21008 59.46516 62.11122 1.000 74.48409 204 VAL B O 1
ATOM 3153 N N . PHE B 2 209 ? 127.79282 60.64566 60.24192 1.000 66.75387 205 PHE B N 1
ATOM 3154 C CA . PHE B 2 209 ? 129.17801 60.57517 59.78314 1.000 62.94550 205 PHE B CA 1
ATOM 3155 C C . PHE B 2 209 ? 130.15004 61.03143 60.86373 1.000 72.51700 205 PHE B C 1
ATOM 3156 O O . PHE B 2 209 ? 131.09130 60.30309 61.20616 1.000 82.30967 205 PHE B O 1
ATOM 3164 N N . SER B 2 210 ? 129.90793 62.20485 61.46190 1.000 66.82710 206 SER B N 1
ATOM 3165 C CA . SER B 2 210 ? 130.84553 62.67585 62.47843 1.000 75.73873 206 SER B CA 1
ATOM 3166 C C . SER B 2 210 ? 130.92261 61.69113 63.63549 1.000 79.05355 206 SER B C 1
ATOM 3167 O O . SER B 2 210 ? 132.01760 61.38962 64.13083 1.000 96.17370 206 SER B O 1
ATOM 3170 N N . ASN B 2 211 ? 129.77526 61.13344 64.03573 1.000 65.65293 207 ASN B N 1
ATOM 3171 C CA . ASN B 2 211 ? 129.76864 60.12871 65.09137 1.000 65.25047 207 ASN B CA 1
ATOM 3172 C C . ASN B 2 211 ? 130.73009 59.00092 64.76315 1.000 77.94602 207 ASN B C 1
ATOM 3173 O O . ASN B 2 211 ? 131.57647 58.62938 65.58594 1.000 93.58357 207 ASN B O 1
ATOM 3178 N N . ILE B 2 212 ? 130.64601 58.48430 63.53400 1.000 76.17699 208 ILE B N 1
ATOM 3179 C CA . ILE B 2 212 ? 131.56860 57.44193 63.09527 1.000 69.74247 208 ILE B CA 1
ATOM 3180 C C . ILE B 2 212 ? 133.00317 57.89648 63.32418 1.000 73.47001 208 ILE B C 1
ATOM 3181 O O . ILE B 2 212 ? 133.78408 57.22994 64.01714 1.000 75.28754 208 ILE B O 1
ATOM 3186 N N . LEU B 2 213 ? 133.34442 59.08064 62.80457 1.000 73.89776 209 LEU B N 1
ATOM 3187 C CA . LEU B 2 213 ? 134.66311 59.65023 63.05505 1.000 70.38409 209 LEU B CA 1
ATOM 3188 C C . LEU B 2 213 ? 134.94520 59.70286 64.54684 1.000 77.30536 209 LEU B C 1
ATOM 3189 O O . LEU B 2 213 ? 135.95069 59.16312 65.02517 1.000 91.36171 209 LEU B O 1
ATOM 3194 N N . GLN B 2 214 ? 134.02709 60.30330 65.30559 1.000 68.79702 210 GLN B N 1
ATOM 3195 C CA . GLN B 2 214 ? 134.23713 60.44971 66.73544 1.000 77.22254 210 GLN B CA 1
ATOM 3196 C C . GLN B 2 214 ? 134.34691 59.10350 67.43717 1.000 81.85185 210 GLN B C 1
ATOM 3197 O O . GLN B 2 214 ? 134.99365 59.01477 68.48605 1.000 82.43949 210 GLN B O 1
ATOM 3203 N N . HIS B 2 215 ? 133.75627 58.04758 66.87442 1.000 85.27628 211 HIS B N 1
ATOM 3204 C CA . HIS B 2 215 ? 133.86490 56.74644 67.52018 1.000 88.97402 211 HIS B CA 1
ATOM 3205 C C . HIS B 2 215 ? 135.21237 56.09176 67.24601 1.000 93.61006 211 HIS B C 1
ATOM 3206 O O . HIS B 2 215 ? 135.67918 55.28480 68.05865 1.000 94.98900 211 HIS B O 1
ATOM 3213 N N . CYS B 2 216 ? 135.85307 56.42770 66.12548 1.000 96.31582 212 CYS B N 1
ATOM 3214 C CA . CYS B 2 216 ? 137.18339 55.91767 65.82170 1.000 90.56333 212 CYS B CA 1
ATOM 3215 C C . CYS B 2 216 ? 138.29060 56.85462 66.27801 1.000 94.38724 212 CYS B C 1
ATOM 3216 O O . CYS B 2 216 ? 139.46275 56.57765 66.00907 1.000 105.79282 212 CYS B O 1
ATOM 3219 N N . GLY B 2 217 ? 137.95182 57.94449 66.96252 1.000 87.72461 213 GLY B N 1
ATOM 3220 C CA . GLY B 2 217 ? 138.93973 58.92736 67.35712 1.000 93.51752 213 GLY B CA 1
ATOM 3221 C C . GLY B 2 217 ? 139.65396 59.55553 66.17602 1.000 90.05946 213 GLY B C 1
ATOM 3222 O O . GLY B 2 217 ? 140.88207 59.69270 66.17858 1.000 91.54864 213 GLY B O 1
ATOM 3223 N N . LEU B 2 218 ? 138.89532 59.94859 65.15699 1.000 75.12946 214 LEU B N 1
ATOM 3224 C CA . LEU B 2 218 ? 139.47779 60.49833 63.94416 1.000 82.68045 214 LEU B CA 1
ATOM 3225 C C . LEU B 2 218 ? 139.15691 61.97053 63.73958 1.000 103.77684 214 LEU B C 1
ATOM 3226 O O . LEU B 2 218 ? 140.06614 62.75751 63.46085 1.000 119.17569 214 LEU B O 1
ATOM 3231 N N . GLN B 2 219 ? 137.89262 62.36122 63.89345 1.000 113.02414 215 GLN B N 1
ATOM 3232 C CA . GLN B 2 219 ? 137.42479 63.74088 63.69355 1.000 123.23448 215 GLN B CA 1
ATOM 3233 C C . GLN B 2 219 ? 138.03203 64.42769 62.46458 1.000 129.79688 215 GLN B C 1
ATOM 3234 O O . GLN B 2 219 ? 138.39006 63.77948 61.47991 1.000 129.72634 215 GLN B O 1
ATOM 3240 N N . GLU B 2 231 ? 131.45466 65.36096 72.58518 1.000 171.63944 227 GLU B N 1
ATOM 3241 C CA . GLU B 2 231 ? 132.50743 65.36993 73.59183 1.000 180.72216 227 GLU B CA 1
ATOM 3242 C C . GLU B 2 231 ? 132.81013 63.94530 74.06263 1.000 196.93550 227 GLU B C 1
ATOM 3243 O O . GLU B 2 231 ? 132.50498 63.58038 75.19603 1.000 186.03546 227 GLU B O 1
ATOM 3249 N N . GLU B 2 232 ? 133.40598 63.14446 73.17908 1.000 211.27402 228 GLU B N 1
ATOM 3250 C CA . GLU B 2 232 ? 133.75072 61.74880 73.45755 1.000 212.58907 228 GLU B CA 1
ATOM 3251 C C . GLU B 2 232 ? 135.25276 61.68425 73.69820 1.000 205.48398 228 GLU B C 1
ATOM 3252 O O . GLU B 2 232 ? 136.04113 61.66531 72.74476 1.000 199.31428 228 GLU B O 1
ATOM 3258 N N . ARG B 2 233 ? 135.62875 61.67872 74.98835 1.000 204.08719 229 ARG B N 1
ATOM 3259 C CA . ARG B 2 233 ? 136.99927 61.43510 75.45746 1.000 191.49595 229 ARG B CA 1
ATOM 3260 C C . ARG B 2 233 ? 137.64991 60.35759 74.60554 1.000 178.61823 229 ARG B C 1
ATOM 3261 O O . ARG B 2 233 ? 137.09147 59.26863 74.48023 1.000 187.92991 229 ARG B O 1
ATOM 3269 N N . GLY B 2 234 ? 138.84650 60.65134 74.08030 1.000 144.97773 230 GLY B N 1
ATOM 3270 C CA . GLY B 2 234 ? 139.67429 59.77430 73.26741 1.000 132.64389 230 GLY B CA 1
ATOM 3271 C C . GLY B 2 234 ? 139.28816 58.31196 73.19772 1.000 141.21215 230 GLY B C 1
ATOM 3272 O O . GLY B 2 234 ? 139.60076 57.51849 74.09060 1.000 148.97055 230 GLY B O 1
ATOM 3273 N N . ARG B 2 235 ? 138.56084 57.95710 72.14660 1.000 131.45847 231 ARG B N 1
ATOM 3274 C CA . ARG B 2 235 ? 138.28452 56.56469 71.82807 1.000 123.83896 231 ARG B CA 1
ATOM 3275 C C . ARG B 2 235 ? 139.40468 55.99488 70.96738 1.000 119.38112 231 ARG B C 1
ATOM 3276 O O . ARG B 2 235 ? 140.16981 56.72583 70.33357 1.000 112.64164 231 ARG B O 1
ATOM 3284 N N . LEU B 2 236 ? 139.47220 54.67100 70.92666 1.000 117.75552 232 LEU B N 1
ATOM 3285 C CA . LEU B 2 236 ? 140.58225 53.99648 70.27579 1.000 100.61249 232 LEU B CA 1
ATOM 3286 C C . LEU B 2 236 ? 140.44312 54.01611 68.76065 1.000 97.69307 232 LEU B C 1
ATOM 3287 O O . LEU B 2 236 ? 139.35459 53.81920 68.21581 1.000 97.33821 232 LEU B O 1
ATOM 3292 N N . THR B 2 237 ? 141.56787 54.24056 68.08228 1.000 94.64938 233 THR B N 1
ATOM 3293 C CA . THR B 2 237 ? 141.59896 54.16792 66.63458 1.000 93.58570 233 THR B CA 1
ATOM 3294 C C . THR B 2 237 ? 141.27198 52.74537 66.18074 1.000 95.35013 233 THR B C 1
ATOM 3295 O O . THR B 2 237 ? 141.36433 51.79848 66.96602 1.000 101.81168 233 THR B O 1
ATOM 3299 N N . PRO B 2 238 ? 140.85915 52.57431 64.92051 1.000 82.10379 234 PRO B N 1
ATOM 3300 C CA . PRO B 2 238 ? 140.51125 51.22454 64.44232 1.000 79.16267 234 PRO B CA 1
ATOM 3301 C C . PRO B 2 238 ? 141.60573 50.18874 64.63898 1.000 93.07768 234 PRO B C 1
ATOM 3302 O O . PRO B 2 238 ? 141.29886 48.99539 64.75300 1.000 93.23562 234 PRO B O 1
ATOM 3306 N N . SER B 2 239 ? 142.87384 50.60245 64.69072 1.000 102.45898 235 SER B N 1
ATOM 3307 C CA . SER B 2 239 ? 143.95054 49.63705 64.88253 1.000 93.39560 235 SER B CA 1
ATOM 3308 C C . SER B 2 239 ? 143.91597 49.02595 66.27558 1.000 94.68837 235 SER B C 1
ATOM 3309 O O . SER B 2 239 ? 144.34146 47.87994 66.46156 1.000 109.06611 235 SER B O 1
ATOM 3312 N N . ASP B 2 240 ? 143.39806 49.75929 67.25932 1.000 97.35000 236 ASP B N 1
ATOM 3313 C CA . ASP B 2 240 ? 143.39985 49.31182 68.64811 1.000 104.91782 236 ASP B CA 1
ATOM 3314 C C . ASP B 2 240 ? 142.04714 48.77436 69.09300 1.000 105.60264 236 ASP B C 1
ATOM 3315 O O . ASP B 2 240 ? 141.98287 47.71247 69.71493 1.000 116.74772 236 ASP B O 1
ATOM 3328 N N . PRO B 2 242 ? 138.40744 47.15989 69.95308 1.000 113.20945 238 PRO B N 1
ATOM 3329 C CA . PRO B 2 242 ? 137.97053 45.75993 69.88637 1.000 100.68379 238 PRO B CA 1
ATOM 3330 C C . PRO B 2 242 ? 137.35253 45.43876 68.53564 1.000 97.53317 238 PRO B C 1
ATOM 3331 O O . PRO B 2 242 ? 136.75264 46.29518 67.88233 1.000 101.71102 238 PRO B O 1
ATOM 3335 N N . LEU B 2 243 ? 137.49559 44.17417 68.13743 1.000 105.50523 239 LEU B N 1
ATOM 3336 C CA . LEU B 2 243 ? 137.23068 43.78039 66.75814 1.000 103.03288 239 LEU B CA 1
ATOM 3337 C C . LEU B 2 243 ? 135.78807 44.05472 66.35932 1.000 105.29333 239 LEU B C 1
ATOM 3338 O O . LEU B 2 243 ? 135.52661 44.67562 65.32136 1.000 113.97565 239 LEU B O 1
ATOM 3343 N N . LEU B 2 244 ? 134.83501 43.60255 67.17012 1.000 108.22361 240 LEU B N 1
ATOM 3344 C CA . LEU B 2 244 ? 133.43595 43.68257 66.77445 1.000 113.53508 240 LEU B CA 1
ATOM 3345 C C . LEU B 2 244 ? 132.82249 45.05753 67.01137 1.000 111.17861 240 LEU B C 1
ATOM 3346 O O . LEU B 2 244 ? 131.71970 45.31427 66.51657 1.000 114.79182 240 LEU B O 1
ATOM 3351 N N . GLU B 2 245 ? 133.49929 45.94208 67.74869 1.000 101.38175 241 GLU B N 1
ATOM 3352 C CA . GLU B 2 245 ? 133.15620 47.35874 67.68148 1.000 94.32499 241 GLU B CA 1
ATOM 3353 C C . GLU B 2 245 ? 133.49103 47.92419 66.30397 1.000 90.34991 241 GLU B C 1
ATOM 3354 O O . GLU B 2 245 ? 132.69459 48.66644 65.71260 1.000 83.70476 241 GLU B O 1
ATOM 3360 N N . LEU B 2 246 ? 134.66950 47.57129 65.78077 1.000 83.65857 242 LEU B N 1
ATOM 3361 C CA . LEU B 2 246 ? 135.04410 47.93835 64.41866 1.000 82.24844 242 LEU B CA 1
ATOM 3362 C C . LEU B 2 246 ? 134.07872 47.34322 63.40534 1.000 81.67881 242 LEU B C 1
ATOM 3363 O O . LEU B 2 246 ? 133.71547 47.99501 62.41224 1.000 85.69330 242 LEU B O 1
ATOM 3368 N N . LYS B 2 247 ? 133.67641 46.09125 63.63043 1.000 73.32599 243 LYS B N 1
ATOM 3369 C CA . LYS B 2 247 ? 132.69167 45.45339 62.76724 1.000 83.52076 243 LYS B CA 1
ATOM 3370 C C . LYS B 2 247 ? 131.40836 46.27136 62.72996 1.000 87.04885 243 LYS B C 1
ATOM 3371 O O . LYS B 2 247 ? 130.84803 46.52215 61.65727 1.000 84.08867 243 LYS B O 1
ATOM 3377 N N . ASP B 2 248 ? 130.94694 46.72505 63.89956 1.000 88.03821 244 ASP B N 1
ATOM 3378 C CA . ASP B 2 248 ? 129.72371 47.51539 63.95521 1.000 80.30890 244 ASP B CA 1
ATOM 3379 C C . ASP B 2 248 ? 129.90040 48.84467 63.24392 1.000 83.76695 244 ASP B C 1
ATOM 3380 O O . ASP B 2 248 ? 128.99239 49.30726 62.54397 1.000 77.90586 244 ASP B O 1
ATOM 3385 N N . ILE B 2 249 ? 131.06337 49.47482 63.40985 1.000 80.39666 245 ILE B N 1
ATOM 3386 C CA . ILE B 2 249 ? 131.30028 50.75792 62.75448 1.000 69.10196 245 ILE B CA 1
ATOM 3387 C C . ILE B 2 249 ? 131.19292 50.61435 61.24274 1.000 73.82449 245 ILE B C 1
ATOM 3388 O O . ILE B 2 249 ? 130.48508 51.38163 60.58002 1.000 73.07259 245 ILE B O 1
ATOM 3393 N N . VAL B 2 250 ? 131.88965 49.62946 60.67074 1.000 77.10331 246 VAL B N 1
ATOM 3394 C CA . VAL B 2 250 ? 131.85595 49.53273 59.21232 1.000 70.10145 246 VAL B CA 1
ATOM 3395 C C . VAL B 2 250 ? 130.51860 48.97693 58.72286 1.000 72.38764 246 VAL B C 1
ATOM 3396 O O . VAL B 2 250 ? 130.09506 49.29182 57.60695 1.000 78.57830 246 VAL B O 1
ATOM 3400 N N . LEU B 2 251 ? 129.80827 48.19190 59.54163 1.000 69.88148 247 LEU B N 1
ATOM 3401 C CA . LEU B 2 251 ? 128.46279 47.76505 59.16133 1.000 76.79579 247 LEU B CA 1
ATOM 3402 C C . LEU B 2 251 ? 127.51007 48.95201 59.10785 1.000 71.44170 247 LEU B C 1
ATOM 3403 O O . LEU B 2 251 ? 126.72557 49.09179 58.16111 1.000 86.73309 247 LEU B O 1
ATOM 3408 N N . TYR B 2 252 ? 127.57155 49.81224 60.12240 1.000 66.76115 248 TYR B N 1
ATOM 3409 C CA . TYR B 2 252 ? 126.79224 51.04253 60.14202 1.000 71.70939 248 TYR B CA 1
ATOM 3410 C C . TYR B 2 252 ? 127.12983 51.92541 58.94712 1.000 70.89209 248 TYR B C 1
ATOM 3411 O O . TYR B 2 252 ? 126.23578 52.45325 58.27500 1.000 73.34142 248 TYR B O 1
ATOM 3420 N N . LEU B 2 253 ? 128.42342 52.09118 58.66429 1.000 74.35884 249 LEU B N 1
ATOM 3421 C CA . LEU B 2 253 ? 128.83545 52.92830 57.54411 1.000 64.88636 249 LEU B CA 1
ATOM 3422 C C . LEU B 2 253 ? 128.33465 52.36421 56.22054 1.000 69.66823 249 LEU B C 1
ATOM 3423 O O . LEU B 2 253 ? 127.83229 53.11049 55.37159 1.000 82.11054 249 LEU B O 1
ATOM 3428 N N . CYS B 2 254 ? 128.46431 51.04548 56.02952 1.000 65.18831 250 CYS B N 1
ATOM 3429 C CA . CYS B 2 254 ? 128.00390 50.39415 54.80545 1.000 71.87946 250 CYS B CA 1
ATOM 3430 C C . CYS B 2 254 ? 126.49875 50.54894 54.62589 1.000 68.50798 250 CYS B C 1
ATOM 3431 O O . CYS B 2 254 ? 126.02445 50.88209 53.52998 1.000 61.36029 250 CYS B O 1
ATOM 3434 N N . ASP B 2 255 ? 125.72790 50.29074 55.69106 1.000 58.42279 251 ASP B N 1
ATOM 3435 C CA . ASP B 2 255 ? 124.28294 50.47808 55.60705 1.000 74.27245 251 ASP B CA 1
ATOM 3436 C C . ASP B 2 255 ? 123.94615 51.91588 55.25364 1.000 72.01857 251 ASP B C 1
ATOM 3437 O O . ASP B 2 255 ? 123.08423 52.16616 54.40088 1.000 59.40242 251 ASP B O 1
ATOM 3442 N N . THR B 2 256 ? 124.64233 52.87110 55.88015 1.000 67.78893 252 THR B N 1
ATOM 3443 C CA . THR B 2 256 ? 124.33728 54.28395 55.68672 1.000 68.30847 252 THR B CA 1
ATOM 3444 C C . THR B 2 256 ? 124.61230 54.71843 54.25164 1.000 67.34435 252 THR B C 1
ATOM 3445 O O . THR B 2 256 ? 123.77800 55.38283 53.61689 1.000 66.33003 252 THR B O 1
ATOM 3449 N N . CYS B 2 257 ? 125.78658 54.35010 53.72280 1.000 56.40452 253 CYS B N 1
ATOM 3450 C CA . CYS B 2 257 ? 126.13924 54.72748 52.35543 1.000 49.85504 253 CYS B CA 1
ATOM 3451 C C . CYS B 2 257 ? 125.24226 54.05011 51.33588 1.000 59.60594 253 CYS B C 1
ATOM 3452 O O . CYS B 2 257 ? 124.80778 54.69000 50.37141 1.000 78.54624 253 CYS B O 1
ATOM 3455 N N . THR B 2 258 ? 124.95940 52.75853 51.52243 1.000 56.57630 254 THR B N 1
ATOM 3456 C CA . THR B 2 258 ? 124.07386 52.06848 50.59673 1.000 57.99697 254 THR B CA 1
ATOM 3457 C C . THR B 2 258 ? 122.68196 52.68831 50.59736 1.000 68.94337 254 THR B C 1
ATOM 3458 O O . THR B 2 258 ? 122.09164 52.89610 49.53068 1.000 65.62035 254 THR B O 1
ATOM 3462 N N . THR B 2 259 ? 122.14844 53.01393 51.78025 1.000 62.81102 255 THR B N 1
ATOM 3463 C CA . THR B 2 259 ? 120.80707 53.58683 51.85551 1.000 51.13267 255 THR B CA 1
ATOM 3464 C C . THR B 2 259 ? 120.75291 54.96339 51.20370 1.000 68.18706 255 THR B C 1
ATOM 3465 O O . THR B 2 259 ? 119.85314 55.24483 50.40097 1.000 75.92164 255 THR B O 1
ATOM 3469 N N . LEU B 2 260 ? 121.70509 55.83975 51.54078 1.000 69.17197 256 LEU B N 1
ATOM 3470 C CA . LEU B 2 260 ? 121.74331 57.15789 50.91528 1.000 66.44343 256 LEU B CA 1
ATOM 3471 C C . LEU B 2 260 ? 121.88504 57.05034 49.39950 1.000 71.38909 256 LEU B C 1
ATOM 3472 O O . LEU B 2 260 ? 121.17572 57.73497 48.64506 1.000 77.34835 256 LEU B O 1
ATOM 3477 N N . TRP B 2 261 ? 122.78797 56.18635 48.93135 1.000 64.97526 257 TRP B N 1
ATOM 3478 C CA . TRP B 2 261 ? 122.99577 56.06346 47.49826 1.000 64.79678 257 TRP B CA 1
ATOM 3479 C C . TRP B 2 261 ? 121.75470 55.52184 46.80293 1.000 70.95973 257 TRP B C 1
ATOM 3480 O O . TRP B 2 261 ? 121.38313 56.00808 45.73138 1.000 64.64523 257 TRP B O 1
ATOM 3491 N N . ALA B 2 262 ? 121.10718 54.50820 47.38354 1.000 72.01325 258 ALA B N 1
ATOM 3492 C CA . ALA B 2 262 ? 119.89663 53.96873 46.77419 1.000 67.00143 258 ALA B CA 1
ATOM 3493 C C . ALA B 2 262 ? 118.80305 55.02171 46.71838 1.000 61.26510 258 ALA B C 1
ATOM 3494 O O . ALA B 2 262 ? 118.08048 55.13125 45.71907 1.000 70.30575 258 ALA B O 1
ATOM 3496 N N . PHE B 2 263 ? 118.67312 55.81664 47.77973 1.000 66.11788 259 PHE B N 1
ATOM 3497 C CA . PHE B 2 263 ? 117.67167 56.87189 47.76834 1.000 65.50299 259 PHE B CA 1
ATOM 3498 C C . PHE B 2 263 ? 117.93081 57.85556 46.64045 1.000 65.24619 259 PHE B C 1
ATOM 3499 O O . PHE B 2 263 ? 117.00102 58.25108 45.93165 1.000 62.59760 259 PHE B O 1
ATOM 3507 N N . LEU B 2 264 ? 119.18824 58.26095 46.45377 1.000 77.52766 260 LEU B N 1
ATOM 3508 C CA . LEU B 2 264 ? 119.47170 59.22986 45.39825 1.000 69.06633 260 LEU B CA 1
ATOM 3509 C C . LEU B 2 264 ? 119.42652 58.60231 44.01521 1.000 68.10495 260 LEU B C 1
ATOM 3510 O O . LEU B 2 264 ? 119.23351 59.32078 43.02722 1.000 75.20068 260 LEU B O 1
ATOM 3515 N N . ASP B 2 265 ? 119.60266 57.28288 43.92783 1.000 68.26322 261 ASP B N 1
ATOM 3516 C CA . ASP B 2 265 ? 119.45607 56.58830 42.65393 1.000 64.54297 261 ASP B CA 1
ATOM 3517 C C . ASP B 2 265 ? 117.99519 56.54222 42.23580 1.000 67.43423 261 ASP B C 1
ATOM 3518 O O . ASP B 2 265 ? 117.67669 56.67785 41.04907 1.000 84.73184 261 ASP B O 1
ATOM 3523 N N . ILE B 2 266 ? 117.09175 56.37557 43.20131 1.000 66.42736 262 ILE B N 1
ATOM 3524 C CA . ILE B 2 266 ? 115.66905 56.38803 42.87403 1.000 69.10012 262 ILE B CA 1
ATOM 3525 C C . ILE B 2 266 ? 115.17488 57.80779 42.62910 1.000 57.97705 262 ILE B C 1
ATOM 3526 O O . ILE B 2 266 ? 114.42891 58.05533 41.67570 1.000 76.53010 262 ILE B O 1
ATOM 3531 N N . PHE B 2 267 ? 115.58610 58.76209 43.46774 1.000 52.43214 263 PHE B N 1
ATOM 3532 C CA . PHE B 2 267 ? 115.02111 60.11379 43.48746 1.000 58.81666 263 PHE B CA 1
ATOM 3533 C C . PHE B 2 267 ? 116.12723 61.16219 43.47914 1.000 66.11573 263 PHE B C 1
ATOM 3534 O O . PHE B 2 267 ? 116.37892 61.81949 44.49720 1.000 74.01346 263 PHE B O 1
ATOM 3542 N N . PRO B 2 268 ? 116.78938 61.36971 42.33625 1.000 67.55279 264 PRO B N 1
ATOM 3543 C CA . PRO B 2 268 ? 117.89371 62.34266 42.28787 1.000 64.30572 264 PRO B CA 1
ATOM 3544 C C . PRO B 2 268 ? 117.47514 63.79460 42.48346 1.000 69.42599 264 PRO B C 1
ATOM 3545 O O . PRO B 2 268 ? 118.35584 64.63425 42.70834 1.000 78.71905 264 PRO B O 1
ATOM 3549 N N . LEU B 2 269 ? 116.18352 64.12890 42.40052 1.000 61.85657 265 LEU B N 1
ATOM 3550 C CA . LEU B 2 269 ? 115.75117 65.49904 42.67538 1.000 72.08764 265 LEU B CA 1
ATOM 3551 C C . LEU B 2 269 ? 116.08090 65.94658 44.09618 1.000 83.85607 265 LEU B C 1
ATOM 3552 O O . LEU B 2 269 ? 116.02259 67.14896 44.38236 1.000 82.74208 265 LEU B O 1
ATOM 3557 N N . ALA B 2 270 ? 116.42098 65.01359 44.98735 1.000 77.52180 266 ALA B N 1
ATOM 3558 C CA . ALA B 2 270 ? 116.72520 65.35795 46.36694 1.000 65.61299 266 ALA B CA 1
ATOM 3559 C C . ALA B 2 270 ? 118.08986 66.01475 46.51088 1.000 76.29189 266 ALA B C 1
ATOM 3560 O O . ALA B 2 270 ? 118.34692 66.66154 47.53514 1.000 85.51554 266 ALA B O 1
ATOM 3562 N N . CYS B 2 271 ? 118.94044 65.89920 45.48146 1.000 75.75463 267 CYS B N 1
ATOM 3563 C CA . CYS B 2 271 ? 120.36863 66.19190 45.61430 1.000 67.73453 267 CYS B CA 1
ATOM 3564 C C . CYS B 2 271 ? 120.62432 67.63114 46.03275 1.000 71.08800 267 CYS B C 1
ATOM 3565 O O . CYS B 2 271 ? 121.51781 67.89841 46.84682 1.000 74.35091 267 CYS B O 1
ATOM 3568 N N . GLN B 2 272 ? 119.87680 68.57722 45.46296 1.000 67.80899 268 GLN B N 1
ATOM 3569 C CA . GLN B 2 272 ? 120.08528 69.96966 45.83399 1.000 68.48425 268 GLN B CA 1
ATOM 3570 C C . GLN B 2 272 ? 119.81270 70.17841 47.31466 1.000 70.13737 268 GLN B C 1
ATOM 3571 O O . GLN B 2 272 ? 120.58643 70.85404 48.00485 1.000 78.25370 268 GLN B O 1
ATOM 3577 N N . THR B 2 273 ? 118.73731 69.57610 47.82942 1.000 66.78047 269 THR B N 1
ATOM 3578 C CA . THR B 2 273 ? 118.51096 69.59888 49.27046 1.000 67.06778 269 THR B CA 1
ATOM 3579 C C . THR B 2 273 ? 119.75172 69.13070 50.01848 1.000 67.53060 269 THR B C 1
ATOM 3580 O O . THR B 2 273 ? 120.16360 69.75584 51.00194 1.000 67.01836 269 THR B O 1
ATOM 3584 N N . PHE B 2 274 ? 120.38949 68.05987 49.53095 1.000 63.28152 270 PHE B N 1
ATOM 3585 C CA . PHE B 2 274 ? 121.63545 67.59083 50.13034 1.000 52.98162 270 PHE B CA 1
ATOM 3586 C C . PHE B 2 274 ? 122.72807 68.64584 50.01798 1.000 53.97636 270 PHE B C 1
ATOM 3587 O O . PHE B 2 274 ? 123.40954 68.96290 51.00048 1.000 57.88015 270 PHE B O 1
ATOM 3595 N N . GLN B 2 275 ? 122.91159 69.20809 48.82384 1.000 63.34604 271 GLN B N 1
ATOM 3596 C CA . GLN B 2 275 ? 124.04722 70.10001 48.63698 1.000 59.76391 271 GLN B CA 1
ATOM 3597 C C . GLN B 2 275 ? 123.85607 71.42339 49.36384 1.000 66.64883 271 GLN B C 1
ATOM 3598 O O . GLN B 2 275 ? 124.84367 72.08728 49.69020 1.000 71.08393 271 GLN B O 1
ATOM 3604 N N . LYS B 2 276 ? 122.61038 71.80637 49.64586 1.000 76.91901 272 LYS B N 1
ATOM 3605 C CA . LYS B 2 276 ? 122.36373 72.96577 50.49355 1.000 69.67985 272 LYS B CA 1
ATOM 3606 C C . LYS B 2 276 ? 123.07247 72.83010 51.83532 1.000 68.39010 272 LYS B C 1
ATOM 3607 O O . LYS B 2 276 ? 123.40631 73.83843 52.47007 1.000 70.45531 272 LYS B O 1
ATOM 3613 N N . HIS B 2 277 ? 123.33938 71.59685 52.26766 1.000 65.00687 273 HIS B N 1
ATOM 3614 C CA . HIS B 2 277 ? 124.02594 71.33986 53.52592 1.000 61.29861 273 HIS B CA 1
ATOM 3615 C C . HIS B 2 277 ? 125.49379 70.98378 53.31968 1.000 68.42188 273 HIS B C 1
ATOM 3616 O O . HIS B 2 277 ? 126.08371 70.28887 54.15355 1.000 79.81328 273 HIS B O 1
ATOM 3623 N N . ASP B 2 278 ? 126.08900 71.44420 52.21722 1.000 63.02817 274 ASP B N 1
ATOM 3624 C CA . ASP B 2 278 ? 127.51887 71.27798 51.94922 1.000 68.13355 274 ASP B CA 1
ATOM 3625 C C . ASP B 2 278 ? 127.92306 69.80203 51.96213 1.000 75.22493 274 ASP B C 1
ATOM 3626 O O . ASP B 2 278 ? 128.91514 69.41054 52.58052 1.000 88.05475 274 ASP B O 1
ATOM 3631 N N . PHE B 2 279 ? 127.14914 68.97651 51.25038 1.000 75.11082 275 PHE B N 1
ATOM 3632 C CA . PHE B 2 279 ? 127.30933 67.52848 51.37437 1.000 75.97570 275 PHE B CA 1
ATOM 3633 C C . PHE B 2 279 ? 128.54301 67.01577 50.63717 1.000 76.34085 275 PHE B C 1
ATOM 3634 O O . PHE B 2 279 ? 129.27741 66.17466 51.17187 1.000 57.11204 275 PHE B O 1
ATOM 3642 N N . CYS B 2 280 ? 128.77864 67.49984 49.41116 1.000 68.62791 276 CYS B N 1
ATOM 3643 C CA . CYS B 2 280 ? 129.94024 67.05987 48.63898 1.000 61.55698 276 CYS B CA 1
ATOM 3644 C C . CYS B 2 280 ? 131.23646 67.22092 49.41606 1.000 71.50484 276 CYS B C 1
ATOM 3645 O O . CYS B 2 280 ? 132.08791 66.32490 49.40255 1.000 64.86152 276 CYS B O 1
ATOM 3648 N N . TYR B 2 281 ? 131.41763 68.36647 50.08110 1.000 80.64792 277 TYR B N 1
ATOM 3649 C CA . TYR B 2 281 ? 132.63214 68.55409 50.86559 1.000 75.02442 277 TYR B CA 1
ATOM 3650 C C . TYR B 2 281 ? 132.62756 67.66975 52.10543 1.000 72.71947 277 TYR B C 1
ATOM 3651 O O . TYR B 2 281 ? 133.66600 67.10880 52.48355 1.000 52.88880 277 TYR B O 1
ATOM 3660 N N . ARG B 2 282 ? 131.47040 67.53171 52.75310 1.000 72.15786 278 ARG B N 1
ATOM 3661 C CA . ARG B 2 282 ? 131.42474 66.76909 53.99420 1.000 64.47284 278 ARG B CA 1
ATOM 3662 C C . ARG B 2 282 ? 131.80316 65.31361 53.75805 1.000 54.73826 278 ARG B C 1
ATOM 3663 O O . ARG B 2 282 ? 132.56510 64.72914 54.53619 1.000 64.36923 278 ARG B O 1
ATOM 3671 N N . LEU B 2 283 ? 131.32995 64.72290 52.66166 1.000 62.23351 279 LEU B N 1
ATOM 3672 C CA . LEU B 2 283 ? 131.67722 63.33025 52.41962 1.000 61.17451 279 LEU B CA 1
ATOM 3673 C C . LEU B 2 283 ? 133.08828 63.19288 51.87833 1.000 64.55502 279 LEU B C 1
ATOM 3674 O O . LEU B 2 283 ? 133.74883 62.19091 52.15679 1.000 86.90115 279 LEU B O 1
ATOM 3679 N N . ALA B 2 284 ? 133.58319 64.18958 51.14630 1.000 55.42773 280 ALA B N 1
ATOM 3680 C CA . ALA B 2 284 ? 134.97668 64.15307 50.71378 1.000 60.29070 280 ALA B CA 1
ATOM 3681 C C . ALA B 2 284 ? 135.92213 64.15894 51.91183 1.000 68.83417 280 ALA B C 1
ATOM 3682 O O . ALA B 2 284 ? 136.84313 63.33237 52.00559 1.000 61.84797 280 ALA B O 1
ATOM 3684 N N . SER B 2 285 ? 135.70296 65.08232 52.84975 1.000 62.05333 281 SER B N 1
ATOM 3685 C CA . SER B 2 285 ? 136.58556 65.15760 54.00760 1.000 71.65789 281 SER B CA 1
ATOM 3686 C C . SER B 2 285 ? 136.39446 63.96109 54.92719 1.000 72.61259 281 SER B C 1
ATOM 3687 O O . SER B 2 285 ? 137.36206 63.48210 55.53166 1.000 73.58186 281 SER B O 1
ATOM 3690 N N . PHE B 2 286 ? 135.15842 63.46270 55.05203 1.000 68.28102 282 PHE B N 1
ATOM 3691 C CA . PHE B 2 286 ? 134.95001 62.22766 55.79532 1.000 58.13846 282 PHE B CA 1
ATOM 3692 C C . PHE B 2 286 ? 135.73021 61.08647 55.17093 1.000 68.96108 282 PHE B C 1
ATOM 3693 O O . PHE B 2 286 ? 136.32540 60.27538 55.88308 1.000 65.14148 282 PHE B O 1
ATOM 3701 N N . TYR B 2 287 ? 135.69942 60.98616 53.83975 1.000 75.18152 283 TYR B N 1
ATOM 3702 C CA . TYR B 2 287 ? 136.48991 59.98620 53.13407 1.000 68.24227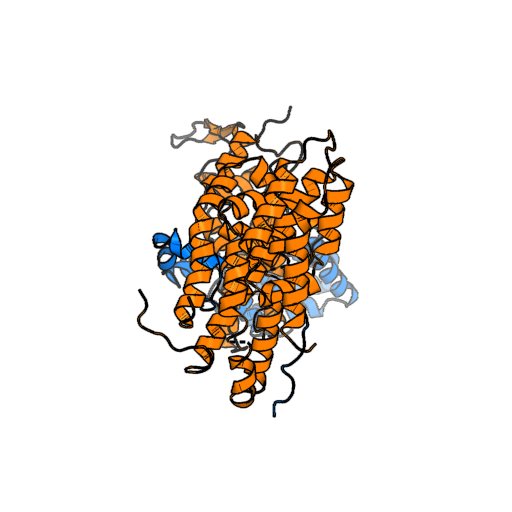 283 TYR B CA 1
ATOM 3703 C C . TYR B 2 287 ? 137.95835 60.10396 53.51424 1.000 64.02519 283 TYR B C 1
ATOM 3704 O O . TYR B 2 287 ? 138.58365 59.12808 53.94571 1.000 70.02354 283 TYR B O 1
ATOM 3713 N N . GLU B 2 288 ? 138.50353 61.31530 53.41458 1.000 56.92539 284 GLU B N 1
ATOM 3714 C CA . GLU B 2 288 ? 139.90761 61.53102 53.75388 1.000 63.19703 284 GLU B CA 1
ATOM 3715 C C . GLU B 2 288 ? 140.22087 61.11315 55.18690 1.000 63.48231 284 GLU B C 1
ATOM 3716 O O . GLU B 2 288 ? 141.25469 60.48801 55.44602 1.000 57.99840 284 GLU B O 1
ATOM 3722 N N . ALA B 2 289 ? 139.35702 61.46752 56.13678 1.000 72.82954 285 ALA B N 1
ATOM 3723 C CA . ALA B 2 289 ? 139.65506 61.17128 57.53432 1.000 69.62302 285 ALA B CA 1
ATOM 3724 C C . ALA B 2 289 ? 139.52907 59.68123 57.81361 1.000 78.59839 285 ALA B C 1
ATOM 3725 O O . ALA B 2 289 ? 140.43781 59.05643 58.37504 1.000 91.90846 285 ALA B O 1
ATOM 3727 N N . ALA B 2 290 ? 138.41941 59.09259 57.38885 1.000 70.78991 286 ALA B N 1
ATOM 3728 C CA . ALA B 2 290 ? 138.03045 57.76397 57.81924 1.000 62.92535 286 ALA B CA 1
ATOM 3729 C C . ALA B 2 290 ? 138.74737 56.67871 57.02632 1.000 73.17763 286 ALA B C 1
ATOM 3730 O O . ALA B 2 290 ? 139.32281 55.75554 57.61650 1.000 60.29309 286 ALA B O 1
ATOM 3732 N N . ILE B 2 291 ? 138.75666 56.79290 55.68968 1.000 69.16909 287 ILE B N 1
ATOM 3733 C CA . ILE B 2 291 ? 139.12707 55.66341 54.83128 1.000 65.03662 287 ILE B CA 1
ATOM 3734 C C . ILE B 2 291 ? 140.56299 55.17328 55.07645 1.000 64.40530 287 ILE B C 1
ATOM 3735 O O . ILE B 2 291 ? 140.75619 53.96657 55.24494 1.000 79.29804 287 ILE B O 1
ATOM 3740 N N . PRO B 2 292 ? 141.58781 56.04182 55.06682 1.000 59.43417 288 PRO B N 1
ATOM 3741 C CA . PRO B 2 292 ? 142.96071 55.51638 55.25119 1.000 60.71887 288 PRO B CA 1
ATOM 3742 C C . PRO B 2 292 ? 143.15879 54.72379 56.53501 1.000 76.87402 288 PRO B C 1
ATOM 3743 O O . PRO B 2 292 ? 143.73164 53.62179 56.50515 1.000 83.87878 288 PRO B O 1
ATOM 3747 N N . GLU B 2 293 ? 142.70323 55.25776 57.66925 1.000 88.35089 289 GLU B N 1
ATOM 3748 C CA . GLU B 2 293 ? 142.95879 54.60058 58.94717 1.000 87.44711 289 GLU B CA 1
ATOM 3749 C C . GLU B 2 293 ? 142.28262 53.23588 59.00978 1.000 87.81692 289 GLU B C 1
ATOM 3750 O O . GLU B 2 293 ? 142.89440 52.24904 59.43861 1.000 100.03120 289 GLU B O 1
ATOM 3764 N N . GLU B 2 295 ? 141.26272 51.36397 56.44213 1.000 77.38539 291 GLU B N 1
ATOM 3765 C CA . GLU B 2 295 ? 141.97006 50.49829 55.50435 1.000 77.81877 291 GLU B CA 1
ATOM 3766 C C . GLU B 2 295 ? 143.18711 49.86216 56.16480 1.000 86.67416 291 GLU B C 1
ATOM 3767 O O . GLU B 2 295 ? 143.34432 48.63125 56.15767 1.000 93.89217 291 GLU B O 1
ATOM 3773 N N . SER B 2 296 ? 144.05914 50.69128 56.75164 1.000 77.34982 292 SER B N 1
ATOM 3774 C CA . SER B 2 296 ? 145.27918 50.16029 57.35168 1.000 75.76625 292 SER B CA 1
ATOM 3775 C C . SER B 2 296 ? 144.96611 49.21849 58.50517 1.000 81.48117 292 SER B C 1
ATOM 3776 O O . SER B 2 296 ? 145.62815 48.18750 58.66910 1.000 91.53644 292 SER B O 1
ATOM 3779 N N . ALA B 2 297 ? 143.95684 49.54983 59.31039 1.000 77.21981 293 ALA B N 1
ATOM 3780 C CA . ALA B 2 297 ? 143.63581 48.70922 60.45709 1.000 82.77291 293 ALA B CA 1
ATOM 3781 C C . ALA B 2 297 ? 143.11359 47.34782 60.01871 1.000 78.61953 293 ALA B C 1
ATOM 3782 O O . ALA B 2 297 ? 143.52190 46.31285 60.56858 1.000 89.13102 293 ALA B O 1
ATOM 3784 N N . ILE B 2 298 ? 142.20582 47.32946 59.03708 1.000 75.23107 294 ILE B N 1
ATOM 3785 C CA . ILE B 2 298 ? 141.67797 46.06662 58.52695 1.000 84.37598 294 ILE B CA 1
ATOM 3786 C C . ILE B 2 298 ? 142.80876 45.21683 57.96332 1.000 98.49838 294 ILE B C 1
ATOM 3787 O O . ILE B 2 298 ? 142.91594 44.01282 58.24707 1.000 108.43071 294 ILE B O 1
ATOM 3792 N N . LYS B 2 299 ? 143.69354 45.84327 57.18322 1.000 91.27654 295 LYS B N 1
ATOM 3793 C CA . LYS B 2 299 ? 144.80756 45.10523 56.60032 1.000 82.86060 295 LYS B CA 1
ATOM 3794 C C . LYS B 2 299 ? 145.70585 44.52199 57.68344 1.000 83.65621 295 LYS B C 1
ATOM 3795 O O . LYS B 2 299 ? 146.05798 43.33639 57.64073 1.000 78.87074 295 LYS B O 1
ATOM 3801 N N . LYS B 2 300 ? 146.07170 45.34060 58.67486 1.000 86.94973 296 LYS B N 1
ATOM 3802 C CA . LYS B 2 300 ? 146.98150 44.89328 59.72584 1.000 86.45166 296 LYS B CA 1
ATOM 3803 C C . LYS B 2 300 ? 146.38822 43.73451 60.51330 1.000 91.93473 296 LYS B C 1
ATOM 3804 O O . LYS B 2 300 ? 147.06880 42.73705 60.77772 1.000 92.97340 296 LYS B O 1
ATOM 3810 N N . ARG B 2 301 ? 145.11684 43.84514 60.89582 1.000 91.21865 297 ARG B N 1
ATOM 3811 C CA . ARG B 2 301 ? 144.50196 42.87335 61.78943 1.000 98.40947 297 ARG B CA 1
ATOM 3812 C C . ARG B 2 301 ? 143.77291 41.74879 61.05383 1.000 109.28536 297 ARG B C 1
ATOM 3813 O O . ARG B 2 301 ? 142.99624 41.02500 61.68415 1.000 115.47031 297 ARG B O 1
ATOM 3821 N N . ARG B 2 302 ? 143.98264 41.60554 59.73798 1.000 105.63360 298 ARG B N 1
ATOM 3822 C CA . ARG B 2 302 ? 143.34237 40.52655 58.98146 1.000 92.18245 298 ARG B CA 1
ATOM 3823 C C . ARG B 2 302 ? 143.48338 39.14071 59.61608 1.000 89.16972 298 ARG B C 1
ATOM 3824 O O . ARG B 2 302 ? 142.56185 38.32036 59.50562 1.000 89.95070 298 ARG B O 1
ATOM 3832 N N . LEU B 2 303 ? 144.61189 38.84173 60.26868 1.000 107.12728 299 LEU B N 1
ATOM 3833 C CA . LEU B 2 303 ? 144.80798 37.46933 60.73992 1.000 127.57620 299 LEU B CA 1
ATOM 3834 C C . LEU B 2 303 ? 144.23187 37.22251 62.12798 1.000 113.73662 299 LEU B C 1
ATOM 3835 O O . LEU B 2 303 ? 144.15957 36.06227 62.55256 1.000 106.12282 299 LEU B O 1
ATOM 3840 N N . GLU B 2 304 ? 143.82288 38.27638 62.83930 1.000 98.51281 300 GLU B N 1
ATOM 3841 C CA . GLU B 2 304 ? 142.99364 38.07888 64.02201 1.000 88.43227 300 GLU B CA 1
ATOM 3842 C C . GLU B 2 304 ? 141.73344 37.30426 63.66423 1.000 99.36743 300 GLU B C 1
ATOM 3843 O O . GLU B 2 304 ? 141.30838 36.40984 64.40677 1.000 102.70508 300 GLU B O 1
ATOM 3849 N N . ASP B 2 305 ? 141.12932 37.62723 62.51804 1.000 98.83296 301 ASP B N 1
ATOM 3850 C CA . ASP B 2 305 ? 139.99862 36.85794 62.00049 1.000 95.92716 301 ASP B CA 1
ATOM 3851 C C . ASP B 2 305 ? 140.01635 36.95140 60.47223 1.000 105.06567 301 ASP B C 1
ATOM 3852 O O . ASP B 2 305 ? 139.40828 37.84772 59.88475 1.000 102.50134 301 ASP B O 1
ATOM 3857 N N . SER B 2 306 ? 140.76922 36.04255 59.85427 1.000 114.84753 302 SER B N 1
ATOM 3858 C CA . SER B 2 306 ? 140.64416 35.64123 58.45448 1.000 117.60002 302 SER B CA 1
ATOM 3859 C C . SER B 2 306 ? 139.34076 36.05835 57.77427 1.000 111.65215 302 SER B C 1
ATOM 3860 O O . SER B 2 306 ? 139.35464 36.89663 56.86542 1.000 100.25344 302 SER B O 1
ATOM 3863 N N . LYS B 2 307 ? 138.21172 35.49043 58.21107 1.000 110.40014 303 LYS B N 1
ATOM 3864 C CA . LYS B 2 307 ? 136.96561 35.64199 57.46148 1.000 113.68127 303 LYS B CA 1
ATOM 3865 C C . LYS B 2 307 ? 136.26258 36.95649 57.77252 1.000 105.88761 303 LYS B C 1
ATOM 3866 O O . LYS B 2 307 ? 135.70190 37.59276 56.87031 1.000 103.92397 303 LYS B O 1
ATOM 3872 N N . LEU B 2 308 ? 136.26240 37.35985 59.04363 1.000 91.53897 304 LEU B N 1
ATOM 3873 C CA . LEU B 2 308 ? 135.61746 38.60808 59.43423 1.000 92.16767 304 LEU B CA 1
ATOM 3874 C C . LEU B 2 308 ? 136.26227 39.80037 58.73463 1.000 104.06686 304 LEU B C 1
ATOM 3875 O O . LEU B 2 308 ? 135.56884 40.65844 58.17423 1.000 106.55350 304 LEU B O 1
ATOM 3880 N N . LEU B 2 309 ? 137.59655 39.86514 58.75434 1.000 93.74314 305 LEU B N 1
ATOM 3881 C CA . LEU B 2 309 ? 138.29341 41.03346 58.22815 1.000 80.00106 305 LEU B CA 1
ATOM 3882 C C . LEU B 2 309 ? 138.14669 41.15249 56.71653 1.000 84.74700 305 LEU B C 1
ATOM 3883 O O . LEU B 2 309 ? 138.07845 42.26888 56.19215 1.000 85.06461 305 LEU B O 1
ATOM 3888 N N . GLY B 2 310 ? 138.07066 40.02751 56.00283 1.000 81.26072 306 GLY B N 1
ATOM 3889 C CA . GLY B 2 310 ? 137.80052 40.09130 54.57382 1.000 72.86687 306 GLY B CA 1
ATOM 3890 C C . GLY B 2 310 ? 136.40536 40.60433 54.26384 1.000 67.54212 306 GLY B C 1
ATOM 3891 O O . GLY B 2 310 ? 136.21076 41.37493 53.31643 1.000 82.14863 306 GLY B O 1
ATOM 3892 N N . ASP B 2 311 ? 135.41540 40.19074 55.05901 1.000 61.03661 307 ASP B N 1
ATOM 3893 C CA . ASP B 2 311 ? 134.07247 40.74328 54.91316 1.000 72.78281 307 ASP B CA 1
ATOM 3894 C C . ASP B 2 311 ? 134.06042 42.24442 55.18752 1.000 77.95475 307 ASP B C 1
ATOM 3895 O O . ASP B 2 311 ? 133.43036 43.01900 54.45511 1.000 74.47268 307 ASP B O 1
ATOM 3900 N N . LEU B 2 312 ? 134.74378 42.67081 56.24872 1.000 78.67187 308 LEU B N 1
ATOM 3901 C CA . LEU B 2 312 ? 134.83033 44.09367 56.54938 1.000 73.92883 308 LEU B CA 1
ATOM 3902 C C . LEU B 2 312 ? 135.50981 44.85281 55.41637 1.000 88.07991 308 LEU B C 1
ATOM 3903 O O . LEU B 2 312 ? 135.14211 45.99213 55.11185 1.000 87.04559 308 LEU B O 1
ATOM 3908 N N . TRP B 2 313 ? 136.50626 44.23604 54.78108 1.000 85.06340 309 TRP B N 1
ATOM 3909 C CA . TRP B 2 313 ? 137.16610 44.87004 53.64680 1.000 79.93985 309 TRP B CA 1
ATOM 3910 C C . TRP B 2 313 ? 136.20452 45.03921 52.47939 1.000 77.08528 309 TRP B C 1
ATOM 3911 O O . TRP B 2 313 ? 136.17008 46.09484 51.83114 1.000 93.16195 309 TRP B O 1
ATOM 3922 N N . GLN B 2 314 ? 135.43609 43.99017 52.17841 1.000 74.61381 310 GLN B N 1
ATOM 3923 C CA . GLN B 2 314 ? 134.42408 44.08643 51.12884 1.000 75.98794 310 GLN B CA 1
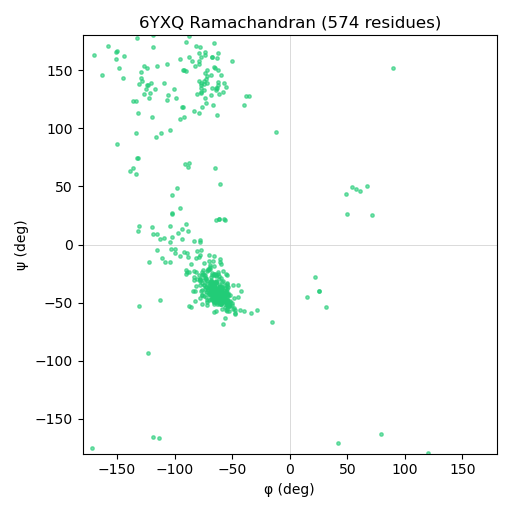ATOM 3924 C C . GLN B 2 314 ? 133.45704 45.22586 51.41157 1.000 71.67092 310 GLN B C 1
ATOM 3925 O O . GLN B 2 314 ? 133.15480 46.03772 50.52700 1.000 75.87819 310 GLN B O 1
ATOM 3931 N N . ARG B 2 315 ? 132.97516 45.30596 52.65422 1.000 63.76329 311 ARG B N 1
ATOM 3932 C CA . ARG B 2 315 ? 132.02137 46.34777 53.02550 1.000 67.92519 311 ARG B CA 1
ATOM 3933 C C . ARG B 2 315 ? 132.64271 47.73631 52.93986 1.000 78.00574 311 ARG B C 1
ATOM 3934 O O . ARG B 2 315 ? 131.99105 48.68179 52.48750 1.000 82.81544 311 ARG B O 1
ATOM 3942 N N . LEU B 2 316 ? 133.89777 47.88176 53.37084 1.000 63.96964 312 LEU B N 1
ATOM 3943 C CA . LEU B 2 316 ? 134.55911 49.18113 53.30823 1.000 62.99007 312 LEU B CA 1
ATOM 3944 C C . LEU B 2 316 ? 134.72984 49.64696 51.86829 1.000 75.50558 312 LEU B C 1
ATOM 3945 O O . LEU B 2 316 ? 134.47579 50.81603 51.55284 1.000 90.84291 312 LEU B O 1
ATOM 3950 N N . SER B 2 317 ? 135.16278 48.74889 50.97810 1.000 75.38477 313 SER B N 1
ATOM 3951 C CA . SER B 2 317 ? 135.30856 49.12864 49.57556 1.000 74.62121 313 SER B CA 1
ATOM 3952 C C . SER B 2 317 ? 133.95839 49.46468 48.95233 1.000 78.65715 313 SER B C 1
ATOM 3953 O O . SER B 2 317 ? 133.83883 50.43738 48.19039 1.000 89.24699 313 SER B O 1
ATOM 3956 N N . HIS B 2 318 ? 132.92786 48.68148 49.27971 1.000 66.33496 314 HIS B N 1
ATOM 3957 C CA . HIS B 2 318 ? 131.57598 49.00722 48.84245 1.000 58.88908 314 HIS B CA 1
ATOM 3958 C C . HIS B 2 318 ? 131.15803 50.39390 49.32396 1.000 67.33757 314 HIS B C 1
ATOM 3959 O O . HIS B 2 318 ? 130.56474 51.17211 48.56522 1.000 75.23457 314 HIS B O 1
ATOM 3966 N N . SER B 2 319 ? 131.48184 50.73203 50.57481 1.000 66.00800 315 SER B N 1
ATOM 3967 C CA . SER B 2 319 ? 131.07773 52.02716 51.11672 1.000 73.20573 315 SER B CA 1
ATOM 3968 C C . SER B 2 319 ? 131.80116 53.16297 50.41366 1.000 69.95540 315 SER B C 1
ATOM 3969 O O . SER B 2 319 ? 131.20624 54.21225 50.14395 1.000 75.00031 315 SER B O 1
ATOM 3972 N N . ARG B 2 320 ? 133.08404 52.97349 50.10896 1.000 51.30649 316 ARG B N 1
ATOM 3973 C CA . ARG B 2 320 ? 133.81937 54.01782 49.40426 1.000 58.86435 316 ARG B CA 1
ATOM 3974 C C . ARG B 2 320 ? 133.24144 54.23867 48.01326 1.000 68.77638 316 ARG B C 1
ATOM 3975 O O . ARG B 2 320 ? 133.02234 55.38727 47.58867 1.000 70.54249 316 ARG B O 1
ATOM 3983 N N . LYS B 2 321 ? 132.95415 53.14363 47.30156 1.000 72.85836 317 LYS B N 1
ATOM 3984 C CA . LYS B 2 321 ? 132.35188 53.26000 45.97677 1.000 60.13686 317 LYS B CA 1
ATOM 3985 C C . LYS B 2 321 ? 131.01444 53.99470 46.04074 1.000 64.12908 317 LYS B C 1
ATOM 3986 O O . LYS B 2 321 ? 130.75279 54.90404 45.24266 1.000 63.76987 317 LYS B O 1
ATOM 3992 N N . LYS B 2 322 ? 130.15977 53.62648 47.00069 1.000 66.92895 318 LYS B N 1
ATOM 3993 C CA . LYS B 2 322 ? 128.85311 54.27223 47.10830 1.000 59.65375 318 LYS B CA 1
ATOM 3994 C C . LYS B 2 322 ? 128.98423 55.74490 47.47928 1.000 67.96109 318 LYS B C 1
ATOM 3995 O O . LYS B 2 322 ? 128.19264 56.57714 47.02167 1.000 67.44047 318 LYS B O 1
ATOM 4001 N N . LEU B 2 323 ? 129.96905 56.08853 48.31500 1.000 68.09864 319 LEU B N 1
ATOM 4002 C CA . LEU B 2 323 ? 130.18486 57.49214 48.65579 1.000 65.21397 319 LEU B CA 1
ATOM 4003 C C . LEU B 2 323 ? 130.53065 58.29963 47.41446 1.000 65.19325 319 LEU B C 1
ATOM 4004 O O . LEU B 2 323 ? 129.97385 59.38264 47.18325 1.000 71.97512 319 LEU B O 1
ATOM 4017 N N . GLU B 2 325 ? 129.86292 57.55639 44.31756 1.000 69.47176 321 GLU B N 1
ATOM 4018 C CA . GLU B 2 325 ? 128.69587 57.59516 43.44450 1.000 60.51300 321 GLU B CA 1
ATOM 4019 C C . GLU B 2 325 ? 127.69661 58.64476 43.91650 1.000 75.76301 321 GLU B C 1
ATOM 4020 O O . GLU B 2 325 ? 127.10658 59.36022 43.09974 1.000 92.99260 321 GLU B O 1
ATOM 4026 N N . ILE B 2 326 ? 127.50634 58.76320 45.23213 1.000 65.40210 322 ILE B N 1
ATOM 4027 C CA . ILE B 2 326 ? 126.66691 59.83048 45.77143 1.000 68.30100 322 ILE B CA 1
ATOM 4028 C C . ILE B 2 326 ? 127.20978 61.19139 45.34845 1.000 72.34403 322 ILE B C 1
ATOM 4029 O O . ILE B 2 326 ? 126.46635 62.06069 44.85888 1.000 60.52086 322 ILE B O 1
ATOM 4034 N N . PHE B 2 327 ? 128.51808 61.39548 45.55544 1.000 69.08178 323 PHE B N 1
ATOM 4035 C CA . PHE B 2 327 ? 129.16966 62.64666 45.17199 1.000 56.97329 323 PHE B CA 1
ATOM 4036 C C . PHE B 2 327 ? 128.88019 62.98975 43.71802 1.000 64.36393 323 PHE B C 1
ATOM 4037 O O . PHE B 2 327 ? 128.46566 64.11306 43.39470 1.000 75.02417 323 PHE B O 1
ATOM 4045 N N . HIS B 2 328 ? 129.08387 62.02311 42.82421 1.000 58.72298 324 HIS B N 1
ATOM 4046 C CA . HIS B 2 328 ? 128.89514 62.31988 41.41276 1.000 63.07034 324 HIS B CA 1
ATOM 4047 C C . HIS B 2 328 ? 127.42949 62.54152 41.06490 1.000 69.36593 324 HIS B C 1
ATOM 4048 O O . HIS B 2 328 ? 127.12683 63.36107 40.19246 1.000 76.90985 324 HIS B O 1
ATOM 4055 N N . ILE B 2 329 ? 126.50974 61.82632 41.71709 1.000 67.34215 325 ILE B N 1
ATOM 4056 C CA . ILE B 2 329 ? 125.08877 62.03043 41.44394 1.000 59.30977 325 ILE B CA 1
ATOM 4057 C C . ILE B 2 329 ? 124.69866 63.46681 41.76712 1.000 71.50598 325 ILE B C 1
ATOM 4058 O O . ILE B 2 329 ? 124.02032 64.14152 40.97727 1.000 70.53355 325 ILE B O 1
ATOM 4063 N N . ILE B 2 330 ? 125.15918 63.96631 42.92013 1.000 64.77536 326 ILE B N 1
ATOM 4064 C CA . ILE B 2 330 ? 124.84119 65.33916 43.31687 1.000 57.30558 326 ILE B CA 1
ATOM 4065 C C . ILE B 2 330 ? 125.46840 66.33757 42.34889 1.000 73.06549 326 ILE B C 1
ATOM 4066 O O . ILE B 2 330 ? 124.81404 67.29072 41.88862 1.000 83.82103 326 ILE B O 1
ATOM 4071 N N . LEU B 2 331 ? 126.76045 66.15193 42.05643 1.000 54.23231 327 LEU B N 1
ATOM 4072 C CA . LEU B 2 331 ? 127.45053 67.03495 41.12519 1.000 46.96957 327 LEU B CA 1
ATOM 4073 C C . LEU B 2 331 ? 126.70876 67.11848 39.79664 1.000 67.26367 327 LEU B C 1
ATOM 4074 O O . LEU B 2 331 ? 126.42430 68.21306 39.29400 1.000 68.26337 327 LEU B O 1
ATOM 4079 N N . ASN B 2 332 ? 126.38704 65.96025 39.21435 1.000 77.42116 328 ASN B N 1
ATOM 4080 C CA . ASN B 2 332 ? 125.69055 65.93217 37.93523 1.000 71.27099 328 ASN B CA 1
ATOM 4081 C C . ASN B 2 332 ? 124.35536 66.65265 38.02576 1.000 74.48783 328 ASN B C 1
ATOM 4082 O O . ASN B 2 332 ? 124.06251 67.53682 37.20880 1.000 76.07641 328 ASN B O 1
ATOM 4087 N N . GLN B 2 333 ? 123.55387 66.31747 39.04522 1.000 71.12629 329 GLN B N 1
ATOM 4088 C CA . GLN B 2 333 ? 122.19805 66.84784 39.12924 1.000 65.98150 329 GLN B CA 1
ATOM 4089 C C . GLN B 2 333 ? 122.18960 68.36676 39.24137 1.000 61.20596 329 GLN B C 1
ATOM 4090 O O . GLN B 2 333 ? 121.34554 69.03054 38.62937 1.000 61.04095 329 GLN B O 1
ATOM 4096 N N . ILE B 2 334 ? 123.11844 68.94851 40.00457 1.000 67.38856 330 ILE B N 1
ATOM 4097 C CA . ILE B 2 334 ? 123.03501 70.39162 40.23645 1.000 60.26557 330 ILE B CA 1
ATOM 4098 C C . ILE B 2 334 ? 123.96742 71.22312 39.35856 1.000 69.96255 330 ILE B C 1
ATOM 4099 O O . ILE B 2 334 ? 123.86170 72.46099 39.37814 1.000 71.11348 330 ILE B O 1
ATOM 4104 N N . CYS B 2 335 ? 124.85909 70.60069 38.58082 1.000 73.70814 331 CYS B N 1
ATOM 4105 C CA . CYS B 2 335 ? 125.73147 71.37327 37.70165 1.000 67.51780 331 CYS B CA 1
ATOM 4106 C C . CYS B 2 335 ? 125.73241 70.83059 36.28346 1.000 77.74461 331 CYS B C 1
ATOM 4107 O O . CYS B 2 335 ? 125.51958 71.57514 35.32167 1.000 74.79316 331 CYS B O 1
ATOM 4110 N N . LEU B 2 336 ? 125.99846 69.53294 36.14420 1.000 74.06535 332 LEU B N 1
ATOM 4111 C CA . LEU B 2 336 ? 126.25165 68.99137 34.81771 1.000 62.38468 332 LEU B CA 1
ATOM 4112 C C . LEU B 2 336 ? 124.95361 68.83192 34.04516 1.000 72.22165 332 LEU B C 1
ATOM 4113 O O . LEU B 2 336 ? 124.84069 69.30107 32.90793 1.000 78.82362 332 LEU B O 1
ATOM 4118 N N . LEU B 2 337 ? 123.96535 68.17421 34.65652 1.000 73.27874 333 LEU B N 1
ATOM 4119 C CA . LEU B 2 337 ? 122.66288 68.01574 34.01513 1.000 64.70256 333 LEU B CA 1
ATOM 4120 C C . LEU B 2 337 ? 122.02095 69.35236 33.66869 1.000 64.84653 333 LEU B C 1
ATOM 4121 O O . LEU B 2 337 ? 121.52280 69.49149 32.53835 1.000 69.34465 333 LEU B O 1
ATOM 4126 N N . PRO B 2 338 ? 121.99602 70.36136 34.55171 1.000 61.73585 334 PRO B N 1
ATOM 4127 C CA . PRO B 2 338 ? 121.41703 71.65902 34.15471 1.000 65.29603 334 PRO B CA 1
ATOM 4128 C C . PRO B 2 338 ? 122.11287 72.31176 32.97608 1.000 73.68596 334 PRO B C 1
ATOM 4129 O O . PRO B 2 338 ? 121.47560 73.06831 32.23425 1.000 87.95911 334 PRO B O 1
ATOM 4133 N N . ILE B 2 339 ? 123.40494 72.05139 32.78905 1.000 76.48297 335 ILE B N 1
ATOM 4134 C CA . ILE B 2 339 ? 124.14119 72.64249 31.67628 1.000 76.92058 335 ILE B CA 1
ATOM 4135 C C . ILE B 2 339 ? 123.76987 71.96172 30.36221 1.000 89.43777 335 ILE B C 1
ATOM 4136 O O . ILE B 2 339 ? 123.56384 72.62382 29.33764 1.000 102.79829 335 ILE B O 1
ATOM 4141 N N . LEU B 2 340 ? 123.69919 70.62617 30.37078 1.000 84.44123 336 LEU B N 1
ATOM 4142 C CA . LEU B 2 340 ? 123.37617 69.87543 29.15912 1.000 93.06690 336 LEU B CA 1
ATOM 4143 C C . LEU B 2 340 ? 121.99712 70.23834 28.62878 1.000 113.45566 336 LEU B C 1
ATOM 4144 O O . LEU B 2 340 ? 121.83530 70.51800 27.43491 1.000 120.27775 336 LEU B O 1
ATOM 4149 N N . GLU B 2 341 ? 120.99202 70.22200 29.49450 1.000 116.33679 337 GLU B N 1
ATOM 4150 C CA . GLU B 2 341 ? 119.67926 70.73944 29.15215 1.000 108.66494 337 GLU B CA 1
ATOM 4151 C C . GLU B 2 341 ? 119.71419 72.26811 29.10616 1.000 121.65582 337 GLU B C 1
ATOM 4152 O O . GLU B 2 341 ? 120.67149 72.90412 29.56123 1.000 121.40966 337 GLU B O 1
ATOM 4158 N N . SER B 2 342 ? 118.66944 72.85017 28.52340 1.000 150.15972 338 SER B N 1
ATOM 4159 C CA . SER B 2 342 ? 118.30705 74.24834 28.74968 1.000 165.86835 338 SER B CA 1
ATOM 4160 C C . SER B 2 342 ? 119.47778 75.19498 28.48508 1.000 173.72584 338 SER B C 1
ATOM 4161 O O . SER B 2 342 ? 119.80711 76.06270 29.29398 1.000 164.48953 338 SER B O 1
ATOM 4164 N N . SER B 2 343 ? 120.11329 75.01555 27.32195 1.000 180.56837 339 SER B N 1
ATOM 4165 C CA . SER B 2 343 ? 121.29152 75.80951 26.96733 1.000 180.63267 339 SER B CA 1
ATOM 4166 C C . SER B 2 343 ? 120.86267 77.09816 26.25437 1.000 181.14683 339 SER B C 1
ATOM 4167 O O . SER B 2 343 ? 121.10768 77.32873 25.06146 1.000 179.66878 339 SER B O 1
ATOM 4170 N N . CYS B 2 344 ? 120.19153 77.95123 27.03471 1.000 187.58982 340 CYS B N 1
ATOM 4171 C CA . CYS B 2 344 ? 119.98867 79.35605 26.70899 1.000 185.51480 340 CYS B CA 1
ATOM 4172 C C . CYS B 2 344 ? 121.23259 80.19218 26.98508 1.000 183.82658 340 CYS B C 1
ATOM 4173 O O . CYS B 2 344 ? 121.18918 81.42201 26.83691 1.000 175.28430 340 CYS B O 1
ATOM 4176 N N . ASP B 2 345 ? 122.32618 79.54098 27.38870 1.000 180.30272 341 ASP B N 1
ATOM 4177 C CA . ASP B 2 345 ? 123.63126 80.16478 27.62553 1.000 177.81158 341 ASP B CA 1
ATOM 4178 C C . ASP B 2 345 ? 123.60763 81.11434 28.82732 1.000 169.32206 341 ASP B C 1
ATOM 4179 O O . ASP B 2 345 ? 124.06482 82.25666 28.74895 1.000 159.24772 341 ASP B O 1
ATOM 4184 N N . ASN B 2 346 ? 123.08768 80.60986 29.96555 1.000 166.42314 342 ASN B N 1
ATOM 4185 C CA . ASN B 2 346 ? 123.17728 81.27443 31.27015 1.000 153.94491 342 ASN B CA 1
ATOM 4186 C C . ASN B 2 346 ? 123.55192 80.20309 32.29998 1.000 129.60212 342 ASN B C 1
ATOM 4187 O O . ASN B 2 346 ? 122.79480 79.85696 33.20502 1.000 112.58340 342 ASN B O 1
ATOM 4192 N N . ILE B 2 347 ? 124.75973 79.66659 32.15323 1.000 116.81540 343 ILE B N 1
ATOM 4193 C CA . ILE B 2 347 ? 125.22724 78.53058 32.92924 1.000 102.24704 343 ILE B CA 1
ATOM 4194 C C . ILE B 2 347 ? 126.40175 78.90118 33.81992 1.000 99.58762 343 ILE B C 1
ATOM 4195 O O . ILE B 2 347 ? 127.03271 78.01563 34.40720 1.000 105.42262 343 ILE B O 1
ATOM 4200 N N . GLN B 2 348 ? 126.72073 80.19136 33.92657 1.000 91.98869 344 GLN B N 1
ATOM 4201 C CA . GLN B 2 348 ? 127.87347 80.60869 34.71794 1.000 87.30037 344 GLN B CA 1
ATOM 4202 C C . GLN B 2 348 ? 127.73894 80.17004 36.17232 1.000 85.49633 344 GLN B C 1
ATOM 4203 O O . GLN B 2 348 ? 128.69670 79.66719 36.77252 1.000 80.74698 344 GLN B O 1
ATOM 4209 N N . GLY B 2 349 ? 126.55010 80.34450 36.75285 1.000 80.37253 345 GLY B N 1
ATOM 4210 C CA . GLY B 2 349 ? 126.35039 79.94838 38.13641 1.000 69.05678 345 GLY B CA 1
ATOM 4211 C C . GLY B 2 349 ? 126.55775 78.46293 38.35189 1.000 83.08028 345 GLY B C 1
ATOM 4212 O O . GLY B 2 349 ? 127.15556 78.05033 39.34872 1.000 93.85567 345 GLY B O 1
ATOM 4213 N N . PHE B 2 350 ? 126.06370 77.63996 37.42037 1.000 81.44229 346 PHE B N 1
ATOM 4214 C CA . PHE B 2 350 ? 126.32242 76.20123 37.46548 1.000 78.27405 346 PHE B CA 1
ATOM 4215 C C . PHE B 2 350 ? 127.81849 75.91323 37.40647 1.000 73.74556 346 PHE B C 1
ATOM 4216 O O . PHE B 2 350 ? 128.35672 75.13541 38.21176 1.000 77.00321 346 PHE B O 1
ATOM 4224 N N . ILE B 2 351 ? 128.49869 76.53216 36.43799 1.000 65.69724 347 ILE B N 1
ATOM 4225 C CA . ILE B 2 351 ? 129.94602 76.40568 36.30464 1.000 59.68971 347 ILE B CA 1
ATOM 4226 C C . ILE B 2 351 ? 130.64085 76.83964 37.58931 1.000 70.42003 347 ILE B C 1
ATOM 4227 O O . ILE B 2 351 ? 131.56142 76.16903 38.08312 1.000 62.81735 347 ILE B O 1
ATOM 4232 N N . GLU B 2 352 ? 130.21759 77.97736 38.14523 1.000 69.27007 348 GLU B N 1
ATOM 4233 C CA . GLU B 2 352 ? 130.87483 78.48103 39.34412 1.000 73.51726 348 GLU B CA 1
ATOM 4234 C C . GLU B 2 352 ? 130.65488 77.54264 40.51926 1.000 72.11144 348 GLU B C 1
ATOM 4235 O O . GLU B 2 352 ? 131.55212 77.36294 41.34747 1.000 69.29865 348 GLU B O 1
ATOM 4241 N N . GLU B 2 353 ? 129.47544 76.92392 40.60315 1.000 67.44680 349 GLU B N 1
ATOM 4242 C CA . GLU B 2 353 ? 129.22580 75.98480 41.68870 1.000 61.83241 349 GLU B CA 1
ATOM 4243 C C . GLU B 2 353 ? 130.14798 74.77909 41.57968 1.000 68.40457 349 GLU B C 1
ATOM 4244 O O . GLU B 2 353 ? 130.73348 74.33769 42.57724 1.000 76.80480 349 GLU B O 1
ATOM 4250 N N . PHE B 2 354 ? 130.28607 74.23363 40.36714 1.000 60.58403 350 PHE B N 1
ATOM 4251 C CA . PHE B 2 354 ? 131.24447 73.15423 40.12904 1.000 63.39628 350 PHE B CA 1
ATOM 4252 C C . PHE B 2 354 ? 132.64798 73.54190 40.60323 1.000 78.49820 350 PHE B C 1
ATOM 4253 O O . PHE B 2 354 ? 133.30023 72.81151 41.37606 1.000 78.80719 350 PHE B O 1
ATOM 4261 N N . LEU B 2 355 ? 133.12753 74.69752 40.13194 1.000 73.69794 351 LEU B N 1
ATOM 4262 C CA . LEU B 2 355 ? 134.47474 75.14425 40.47034 1.000 65.45591 351 LEU B CA 1
ATOM 4263 C C . LEU B 2 355 ? 134.64582 75.31420 41.97821 1.000 70.73481 351 LEU B C 1
ATOM 4264 O O . LEU B 2 355 ? 135.67246 74.92031 42.54373 1.000 68.31139 351 LEU B O 1
ATOM 4269 N N . GLN B 2 356 ? 133.65033 75.89790 42.64554 1.000 69.04372 352 GLN B N 1
ATOM 4270 C CA . GLN B 2 356 ? 133.72113 76.07889 44.09074 1.000 59.53081 352 GLN B CA 1
ATOM 4271 C C . GLN B 2 356 ? 133.81190 74.73677 44.80518 1.000 68.39156 352 GLN B C 1
ATOM 4272 O O . GLN B 2 356 ? 134.63634 74.55178 45.71456 1.000 63.96509 352 GLN B O 1
ATOM 4278 N N . ILE B 2 357 ? 132.95604 73.78939 44.41144 1.000 63.85688 353 ILE B N 1
ATOM 4279 C CA . ILE B 2 357 ? 132.96573 72.47373 45.04115 1.000 67.62381 353 ILE B CA 1
ATOM 4280 C C . ILE B 2 357 ? 134.35762 71.86904 44.97853 1.000 70.97214 353 ILE B C 1
ATOM 4281 O O . ILE B 2 357 ? 134.85241 71.31915 45.97006 1.000 78.18692 353 ILE B O 1
ATOM 4286 N N . PHE B 2 358 ? 135.02426 71.97377 43.82348 1.000 59.75297 354 PHE B N 1
ATOM 4287 C CA . PHE B 2 358 ? 136.33419 71.32125 43.74054 1.000 57.02945 354 PHE B CA 1
ATOM 4288 C C . PHE B 2 358 ? 137.43734 72.12227 44.43415 1.000 66.74580 354 PHE B C 1
ATOM 4289 O O . PHE B 2 358 ? 138.34674 71.53291 45.04833 1.000 62.41506 354 PHE B O 1
ATOM 4297 N N . SER B 2 359 ? 137.35963 73.45274 44.37865 1.000 69.57257 355 SER B N 1
ATOM 4298 C CA . SER B 2 359 ? 138.29712 74.27798 45.12634 1.000 56.48699 355 SER B CA 1
ATOM 4299 C C . SER B 2 359 ? 138.25129 73.96657 46.61519 1.000 62.27542 355 SER B C 1
ATOM 4300 O O . SER B 2 359 ? 139.27020 74.08500 47.30656 1.000 71.87099 355 SER B O 1
ATOM 4303 N N . SER B 2 360 ? 137.08520 73.57415 47.12943 1.000 66.84311 356 SER B N 1
ATOM 4304 C CA . SER B 2 360 ? 136.97861 73.32411 48.56164 1.000 63.27975 356 SER B CA 1
ATOM 4305 C C . SER B 2 360 ? 137.57245 71.98673 48.98017 1.000 67.35658 356 SER B C 1
ATOM 4306 O O . SER B 2 360 ? 137.70645 71.73925 50.18537 1.000 66.78799 356 SER B O 1
ATOM 4309 N N . LEU B 2 361 ? 137.94870 71.12517 48.03031 1.000 71.69243 357 LEU B N 1
ATOM 4310 C CA . LEU B 2 361 ? 138.51488 69.82982 48.38709 1.000 63.07584 357 LEU B CA 1
ATOM 4311 C C . LEU B 2 361 ? 139.80564 69.52734 47.63300 1.000 66.62610 357 LEU B C 1
ATOM 4312 O O . LEU B 2 361 ? 140.22335 68.36580 47.58552 1.000 66.58868 357 LEU B O 1
ATOM 4317 N N . LEU B 2 362 ? 140.43083 70.53940 47.02518 1.000 79.35360 358 LEU B N 1
ATOM 4318 C CA . LEU B 2 362 ? 141.79596 70.40596 46.50862 1.000 73.04218 358 LEU B CA 1
ATOM 4319 C C . LEU B 2 362 ? 142.74004 69.65211 47.44373 1.000 64.88698 358 LEU B C 1
ATOM 4320 O O . LEU B 2 362 ? 143.57949 68.87587 46.97996 1.000 68.08435 358 LEU B O 1
ATOM 4325 N N . GLN B 2 363 ? 142.63506 69.88604 48.75407 1.000 69.66201 359 GLN B N 1
ATOM 4326 C CA . GLN B 2 363 ? 143.57795 69.29957 49.70151 1.000 91.91807 359 GLN B CA 1
ATOM 4327 C C . GLN B 2 363 ? 143.28452 67.83870 50.03096 1.000 89.91050 359 GLN B C 1
ATOM 4328 O O . GLN B 2 363 ? 144.13256 67.18044 50.64545 1.000 90.29837 359 GLN B O 1
ATOM 4334 N N . GLU B 2 364 ? 142.12549 67.31322 49.63233 1.000 67.86208 360 GLU B N 1
ATOM 4335 C CA . GLU B 2 364 ? 141.72513 65.94783 49.98074 1.000 55.59708 360 GLU B CA 1
ATOM 4336 C C . GLU B 2 364 ? 142.27161 64.95720 48.95108 1.000 68.00609 360 GLU B C 1
ATOM 4337 O O . GLU B 2 364 ? 141.53522 64.33863 48.17826 1.000 61.77934 360 GLU B O 1
ATOM 4343 N N . LYS B 2 365 ? 143.59779 64.77752 48.99201 1.000 67.62220 361 LYS B N 1
ATOM 4344 C CA . LYS B 2 365 ? 144.29467 64.13125 47.88064 1.000 70.06349 361 LYS B CA 1
ATOM 4345 C C . LYS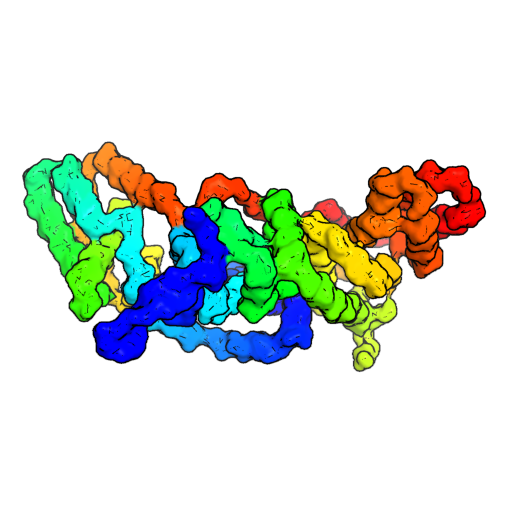 B 2 365 ? 143.90299 62.66340 47.73042 1.000 70.70723 361 LYS B C 1
ATOM 4346 O O . LYS B 2 365 ? 143.75407 62.17173 46.60531 1.000 72.88634 361 LYS B O 1
ATOM 4352 N N . ARG B 2 366 ? 143.72735 61.94617 48.84180 1.000 63.26623 362 ARG B N 1
ATOM 4353 C CA . ARG B 2 366 ? 143.34243 60.53913 48.74943 1.000 74.56246 362 ARG B CA 1
ATOM 4354 C C . ARG B 2 366 ? 141.93997 60.39294 48.17290 1.000 77.31654 362 ARG B C 1
ATOM 4355 O O . ARG B 2 366 ? 141.69548 59.55213 47.29988 1.000 71.85937 362 ARG B O 1
ATOM 4363 N N . PHE B 2 367 ? 140.99673 61.19467 48.66160 1.000 77.26777 363 PHE B N 1
ATOM 4364 C CA . PHE B 2 367 ? 139.66856 61.17347 48.06920 1.000 62.56847 363 PHE B CA 1
ATOM 4365 C C . PHE B 2 367 ? 139.71464 61.61600 46.61494 1.000 66.09695 363 PHE B C 1
ATOM 4366 O O . PHE B 2 367 ? 139.01797 61.05049 45.76706 1.000 65.81130 363 PHE B O 1
ATOM 4374 N N . LEU B 2 368 ? 140.51398 62.64047 46.30861 1.000 56.12404 364 LEU B N 1
ATOM 4375 C CA . LEU B 2 368 ? 140.58556 63.12138 44.93500 1.000 49.68018 364 LEU B CA 1
ATOM 4376 C C . LEU B 2 368 ? 141.07896 62.02566 44.00452 1.000 66.20044 364 LEU B C 1
ATOM 4377 O O . LEU B 2 368 ? 140.52066 61.81373 42.92418 1.000 61.27339 364 LEU B O 1
ATOM 4382 N N . ARG B 2 369 ? 142.12535 61.31307 44.41822 1.000 65.05234 365 ARG B N 1
ATOM 4383 C CA . ARG B 2 369 ? 142.71427 60.27394 43.58004 1.000 64.38150 365 ARG B CA 1
ATOM 4384 C C . ARG B 2 369 ? 141.69439 59.18861 43.25210 1.000 64.94517 365 ARG B C 1
ATOM 4385 O O . ARG B 2 369 ? 141.47412 58.85940 42.08090 1.000 76.79175 365 ARG B O 1
ATOM 4393 N N . ASP B 2 370 ? 141.03209 58.65111 44.28022 1.000 64.15658 366 ASP B N 1
ATOM 4394 C CA . ASP B 2 370 ? 140.04516 57.58795 44.09054 1.000 69.49718 366 ASP B CA 1
ATOM 4395 C C . ASP B 2 370 ? 138.83397 58.07961 43.29854 1.000 76.74494 366 ASP B C 1
ATOM 4396 O O . ASP B 2 370 ? 138.34852 57.39235 42.38165 1.000 68.13965 366 ASP B O 1
ATOM 4401 N N . TYR B 2 371 ? 138.33242 59.27004 43.64196 1.000 72.12869 367 TYR B N 1
ATOM 4402 C CA . TYR B 2 371 ? 137.19318 59.83573 42.92907 1.000 66.91077 367 TYR B CA 1
ATOM 4403 C C . TYR B 2 371 ? 137.51295 60.05607 41.45896 1.000 72.41371 367 TYR B C 1
ATOM 4404 O O . TYR B 2 371 ? 136.67106 59.80168 40.59591 1.000 60.42038 367 TYR B O 1
ATOM 4413 N N . ASP B 2 372 ? 138.70399 60.57844 41.15712 1.000 72.20037 368 ASP B N 1
ATOM 4414 C CA . ASP B 2 372 ? 139.11049 60.74891 39.77005 1.000 63.06987 368 ASP B CA 1
ATOM 4415 C C . ASP B 2 372 ? 139.23807 59.40466 39.06944 1.000 71.95843 368 ASP B C 1
ATOM 4416 O O . ASP B 2 372 ? 138.89621 59.27941 37.88776 1.000 69.99488 368 ASP B O 1
ATOM 4421 N N . ALA B 2 373 ? 139.73187 58.38779 39.78062 1.000 64.96342 369 ALA B N 1
ATOM 4422 C CA . ALA B 2 373 ? 139.81957 57.06058 39.18648 1.000 59.27459 369 ALA B CA 1
ATOM 4423 C C . ALA B 2 373 ? 138.44681 56.56466 38.75744 1.000 75.22872 369 ALA B C 1
ATOM 4424 O O . ALA B 2 373 ? 138.31418 55.92337 37.70729 1.000 82.24578 369 ALA B O 1
ATOM 4426 N N . LEU B 2 374 ? 137.40989 56.86518 39.54799 1.000 63.98594 370 LEU B N 1
ATOM 4427 C CA . LEU B 2 374 ? 136.07755 56.35137 39.21555 1.000 64.79399 370 LEU B CA 1
ATOM 4428 C C . LEU B 2 374 ? 135.29262 57.26037 38.26100 1.000 70.78809 370 LEU B C 1
ATOM 4429 O O . LEU B 2 374 ? 134.78806 56.79239 37.23685 1.000 76.67663 370 LEU B O 1
ATOM 4434 N N . PHE B 2 375 ? 135.15120 58.54600 38.58585 1.000 68.72153 371 PHE B N 1
ATOM 4435 C CA . PHE B 2 375 ? 134.52722 59.54523 37.71646 1.000 55.90305 371 PHE B CA 1
ATOM 4436 C C . PHE B 2 375 ? 135.58560 60.57860 37.35739 1.000 67.80423 371 PHE B C 1
ATOM 4437 O O . PHE B 2 375 ? 135.76459 61.56529 38.08987 1.000 70.70591 371 PHE B O 1
ATOM 4445 N N . PRO B 2 376 ? 136.29781 60.40708 36.24440 1.000 64.21314 372 PRO B N 1
ATOM 4446 C CA . PRO B 2 376 ? 137.40800 61.31966 35.92420 1.000 66.06914 372 PRO B CA 1
ATOM 4447 C C . PRO B 2 376 ? 136.96852 62.77777 35.90406 1.000 70.90180 372 PRO B C 1
ATOM 4448 O O . PRO B 2 376 ? 135.91711 63.12070 35.35603 1.000 71.64909 372 PRO B O 1
ATOM 4452 N N . VAL B 2 377 ? 137.79228 63.63392 36.52338 1.000 71.02822 373 VAL B N 1
ATOM 4453 C CA . VAL B 2 377 ? 137.48178 65.05898 36.62719 1.000 60.53358 373 VAL B CA 1
ATOM 4454 C C . VAL B 2 377 ? 137.64340 65.75010 35.27709 1.000 69.83668 373 VAL B C 1
ATOM 4455 O O . VAL B 2 377 ? 136.82697 66.60025 34.90061 1.000 79.94209 373 VAL B O 1
ATOM 4459 N N . ALA B 2 378 ? 138.69814 65.40290 34.53086 1.000 60.44411 374 ALA B N 1
ATOM 4460 C CA . ALA B 2 378 ? 138.96451 66.06137 33.25449 1.000 61.85314 374 ALA B CA 1
ATOM 4461 C C . ALA B 2 378 ? 137.77505 65.96030 32.31274 1.000 67.04558 374 ALA B C 1
ATOM 4462 O O . ALA B 2 378 ? 137.50498 66.88378 31.53734 1.000 77.36897 374 ALA B O 1
ATOM 4464 N N . GLU B 2 379 ? 137.05045 64.84585 32.36881 1.000 77.44820 375 GLU B N 1
ATOM 4465 C CA . GLU B 2 379 ? 135.92399 64.64788 31.46606 1.000 79.22309 375 GLU B CA 1
ATOM 4466 C C . GLU B 2 379 ? 134.74809 65.54901 31.83008 1.000 75.79394 375 GLU B C 1
ATOM 4467 O O . GLU B 2 379 ? 134.00012 65.97729 30.94294 1.000 75.75391 375 GLU B O 1
ATOM 4473 N N . ASP B 2 380 ? 134.57885 65.86849 33.11520 1.000 64.41850 376 ASP B N 1
ATOM 4474 C CA . ASP B 2 380 ? 133.50645 66.77660 33.50569 1.000 62.93448 376 ASP B CA 1
ATOM 4475 C C . ASP B 2 380 ? 133.91343 68.23961 33.34896 1.000 71.52815 376 ASP B C 1
ATOM 4476 O O . ASP B 2 380 ? 133.05089 69.09598 33.12345 1.000 73.48948 376 ASP B O 1
ATOM 4481 N N . ILE B 2 381 ? 135.20902 68.54640 33.45299 1.000 64.76955 377 ILE B N 1
ATOM 4482 C CA . ILE B 2 381 ? 135.66610 69.91194 33.21264 1.000 56.69579 377 ILE B CA 1
ATOM 4483 C C . ILE B 2 381 ? 135.48373 70.28301 31.74632 1.000 60.51197 377 ILE B C 1
ATOM 4484 O O . ILE B 2 381 ? 135.08735 71.40961 31.41782 1.000 81.86120 377 ILE B O 1
ATOM 4489 N N . SER B 2 382 ? 135.75747 69.34341 30.84057 1.000 68.79258 378 SER B N 1
ATOM 4490 C CA . SER B 2 382 ? 135.55685 69.62789 29.42589 1.000 77.74397 378 SER B CA 1
ATOM 4491 C C . SER B 2 382 ? 134.09034 69.88403 29.10342 1.000 77.20380 378 SER B C 1
ATOM 4492 O O . SER B 2 382 ? 133.79647 70.60261 28.15059 1.000 97.74487 378 SER B O 1
ATOM 4495 N N . LEU B 2 383 ? 133.15722 69.32268 29.87674 1.000 68.70135 379 LEU B N 1
ATOM 4496 C CA . LEU B 2 383 ? 131.74599 69.64694 29.67314 1.000 62.49673 379 LEU B CA 1
ATOM 4497 C C . LEU B 2 383 ? 131.49224 71.13265 29.89361 1.000 76.47356 379 LEU B C 1
ATOM 4498 O O . LEU B 2 383 ? 130.85353 71.80130 29.06913 1.000 86.00495 379 LEU B O 1
ATOM 4503 N N . LEU B 2 384 ? 131.98162 71.66463 31.01491 1.000 78.00171 380 LEU B N 1
ATOM 4504 C CA . LEU B 2 384 ? 131.86117 73.09473 31.26438 1.000 77.45307 380 LEU B CA 1
ATOM 4505 C C . LEU B 2 384 ? 132.55951 73.89696 30.17946 1.000 73.01207 380 LEU B C 1
ATOM 4506 O O . LEU B 2 384 ? 132.03495 74.91363 29.71466 1.000 76.21457 380 LEU B O 1
ATOM 4511 N N . GLN B 2 385 ? 133.75042 73.45651 29.76974 1.000 83.51023 381 GLN B N 1
ATOM 4512 C CA . GLN B 2 385 ? 134.50997 74.20551 28.77230 1.000 79.89954 381 GLN B CA 1
ATOM 4513 C C . GLN B 2 385 ? 133.79818 74.21440 27.42264 1.000 83.27503 381 GLN B C 1
ATOM 4514 O O . GLN B 2 385 ? 133.84350 75.21523 26.69995 1.000 101.67920 381 GLN B O 1
ATOM 4520 N N . GLN B 2 386 ? 133.13926 73.10863 27.06673 1.000 94.64351 382 GLN B N 1
ATOM 4521 C CA . GLN B 2 386 ? 132.36899 73.04756 25.82851 1.000 112.74431 382 GLN B CA 1
ATOM 4522 C C . GLN B 2 386 ? 131.14072 73.93954 25.90674 1.000 122.93412 382 GLN B C 1
ATOM 4523 O O . GLN B 2 386 ? 130.80955 74.64325 24.94382 1.000 133.23649 382 GLN B O 1
ATOM 4529 N N . ALA B 2 387 ? 130.44703 73.91346 27.04525 1.000 110.56327 383 ALA B N 1
ATOM 4530 C CA . ALA B 2 387 ? 129.19090 74.64142 27.15117 1.000 104.44204 383 ALA B CA 1
ATOM 4531 C C . ALA B 2 387 ? 129.41840 76.14542 27.22133 1.000 112.65825 383 ALA B C 1
ATOM 4532 O O . ALA B 2 387 ? 128.67737 76.92098 26.60415 1.000 130.80207 383 ALA B O 1
ATOM 4534 N N . SER B 2 388 ? 130.43111 76.57913 27.96385 1.000 103.44604 384 SER B N 1
ATOM 4535 C CA . SER B 2 388 ? 130.73932 77.99688 28.05902 1.000 99.66876 384 SER B CA 1
ATOM 4536 C C . SER B 2 388 ? 131.45498 78.45304 26.79616 1.000 114.68403 384 SER B C 1
ATOM 4537 O O . SER B 2 388 ? 132.42372 77.82634 26.35614 1.000 115.63409 384 SER B O 1
ATOM 4540 N N . SER B 2 389 ? 130.97028 79.54243 26.20614 1.000 136.99200 385 SER B N 1
ATOM 4541 C CA . SER B 2 389 ? 131.65630 80.09382 25.04495 1.000 151.75441 385 SER B CA 1
ATOM 4542 C C . SER B 2 389 ? 133.00578 80.69676 25.41906 1.000 149.18702 385 SER B C 1
ATOM 4543 O O . SER B 2 389 ? 133.87864 80.84446 24.55604 1.000 139.54069 385 SER B O 1
ATOM 4546 N N . VAL B 2 390 ? 133.21349 81.01862 26.69562 1.000 149.18273 386 VAL B N 1
ATOM 4547 C CA . VAL B 2 390 ? 134.33765 81.85526 27.10166 1.000 143.83538 386 VAL B CA 1
ATOM 4548 C C . VAL B 2 390 ? 134.98794 81.33152 28.37792 1.000 139.68177 386 VAL B C 1
ATOM 4549 O O . VAL B 2 390 ? 135.03472 82.01843 29.40221 1.000 143.01648 386 VAL B O 1
ATOM 4553 N N . LEU B 2 391 ? 135.55563 80.12675 28.32806 1.000 137.24703 387 LEU B N 1
ATOM 4554 C CA . LEU B 2 391 ? 136.14888 79.52013 29.52224 1.000 133.65881 387 LEU B CA 1
ATOM 4555 C C . LEU B 2 391 ? 137.63539 79.27075 29.29161 1.000 130.00992 387 LEU B C 1
ATOM 4556 O O . LEU B 2 391 ? 138.01338 78.37742 28.52429 1.000 140.03548 387 LEU B O 1
ATOM 4561 N N . ASP B 2 392 ? 138.46999 80.04686 29.98301 1.000 112.32848 388 ASP B N 1
ATOM 4562 C CA . ASP B 2 392 ? 139.91633 79.94074 29.88303 1.000 102.30394 388 ASP B CA 1
ATOM 4563 C C . ASP B 2 392 ? 140.45195 78.85738 30.81366 1.000 105.00628 388 ASP B C 1
ATOM 4564 O O . ASP B 2 392 ? 139.82295 78.47473 31.80309 1.000 97.57278 388 ASP B O 1
ATOM 4569 N N . GLU B 2 393 ? 141.64394 78.36455 30.47310 1.000 113.50847 389 GLU B N 1
ATOM 4570 C CA . GLU B 2 393 ? 142.28087 77.32591 31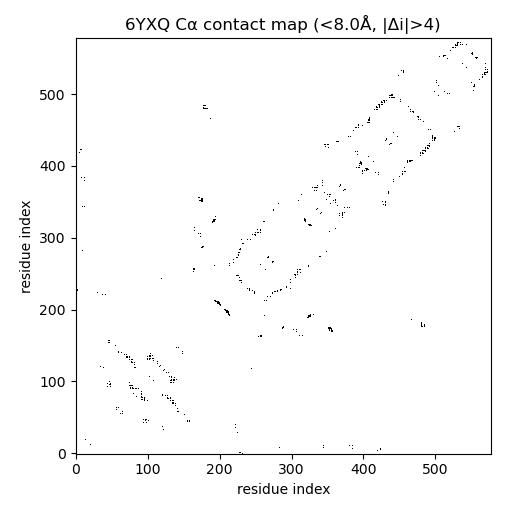.27052 1.000 97.96739 389 GLU B CA 1
ATOM 4571 C C . GLU B 2 393 ? 142.55389 77.80204 32.68583 1.000 95.74354 389 GLU B C 1
ATOM 4572 O O . GLU B 2 393 ? 142.61454 76.98762 33.61318 1.000 106.80415 389 GLU B O 1
ATOM 4578 N N . THR B 2 394 ? 142.73078 79.11325 32.86004 1.000 94.50112 390 THR B N 1
ATOM 4579 C CA . THR B 2 394 ? 142.91158 79.72084 34.17425 1.000 86.17939 390 THR B CA 1
ATOM 4580 C C . THR B 2 394 ? 141.92264 79.17859 35.18972 1.000 83.74305 390 THR B C 1
ATOM 4581 O O . THR B 2 394 ? 142.28437 78.83600 36.32238 1.000 73.88222 390 THR B O 1
ATOM 4585 N N . ARG B 2 395 ? 140.66120 79.09175 34.78082 1.000 69.51308 391 ARG B N 1
ATOM 4586 C CA . ARG B 2 395 ? 139.57889 78.79962 35.70058 1.000 55.64489 391 ARG B CA 1
ATOM 4587 C C . ARG B 2 395 ? 139.58780 77.36355 36.20588 1.000 66.99698 391 ARG B C 1
ATOM 4588 O O . ARG B 2 395 ? 139.00334 77.09846 37.25948 1.000 69.92986 391 ARG B O 1
ATOM 4596 N N . THR B 2 396 ? 140.22462 76.42765 35.49392 1.000 69.55385 392 THR B N 1
ATOM 4597 C CA . THR B 2 396 ? 140.21189 75.03326 35.92362 1.000 69.35699 392 THR B CA 1
ATOM 4598 C C . THR B 2 396 ? 141.58874 74.42247 36.14392 1.000 64.69069 392 THR B C 1
ATOM 4599 O O . THR B 2 396 ? 141.67028 73.37719 36.80017 1.000 70.30822 392 THR B O 1
ATOM 4603 N N . ALA B 2 397 ? 142.66331 75.05219 35.65799 1.000 65.90577 393 ALA B N 1
ATOM 4604 C CA . ALA B 2 397 ? 143.99103 74.43903 35.66821 1.000 69.91098 393 ALA B CA 1
ATOM 4605 C C . ALA B 2 397 ? 144.35679 73.88770 37.04284 1.000 71.91856 393 ALA B C 1
ATOM 4606 O O . ALA B 2 397 ? 144.73160 72.71415 37.17478 1.000 77.91811 393 ALA B O 1
ATOM 4608 N N . TYR B 2 398 ? 144.23347 74.71988 38.08328 1.000 56.99451 394 TYR B N 1
ATOM 4609 C CA . TYR B 2 398 ? 144.62792 74.29438 39.42424 1.000 67.71454 394 TYR B CA 1
ATOM 4610 C C . TYR B 2 398 ? 143.93428 72.99898 39.82547 1.000 71.67413 394 TYR B C 1
ATOM 4611 O O . TYR B 2 398 ? 144.58006 72.08667 40.35808 1.000 82.11255 394 TYR B O 1
ATOM 4620 N N . ILE B 2 399 ? 142.63537 72.87767 39.52818 1.000 67.43971 395 ILE B N 1
ATOM 4621 C CA . ILE B 2 399 ? 141.90263 71.65977 39.87173 1.000 63.32872 395 ILE B CA 1
ATOM 4622 C C . ILE B 2 399 ? 142.59508 70.44015 39.27592 1.000 62.13895 395 ILE B C 1
ATOM 4623 O O . ILE B 2 399 ? 142.87348 69.45343 39.97249 1.000 67.78114 395 ILE B O 1
ATOM 4628 N N . LEU B 2 400 ? 142.93423 70.51145 37.98883 1.000 57.98267 396 LEU B N 1
ATOM 4629 C CA . LEU B 2 400 ? 143.61983 69.38743 37.36259 1.000 63.97003 396 LEU B CA 1
ATOM 4630 C C . LEU B 2 400 ? 144.97789 69.15469 38.00612 1.000 81.38805 396 LEU B C 1
ATOM 4631 O O . LEU B 2 400 ? 145.35528 68.00283 38.26731 1.000 86.32096 396 LEU B O 1
ATOM 4636 N N . GLN B 2 401 ? 145.71080 70.23717 38.31892 1.000 73.25244 397 GLN B N 1
ATOM 4637 C CA . GLN B 2 401 ? 147.01506 70.03202 38.93422 1.000 74.58512 397 GLN B CA 1
ATOM 4638 C C . GLN B 2 401 ? 146.86935 69.49905 40.34757 1.000 87.00778 397 GLN B C 1
ATOM 4639 O O . GLN B 2 401 ? 147.79908 68.86063 40.86077 1.000 96.25217 397 GLN B O 1
ATOM 4645 N N . ALA B 2 402 ? 145.70570 69.70416 40.96957 1.000 68.60746 398 ALA B N 1
ATOM 4646 C CA . ALA B 2 402 ? 145.41222 68.97155 42.19140 1.000 64.65739 398 ALA B CA 1
ATOM 4647 C C . ALA B 2 402 ? 145.32354 67.48193 41.89247 1.000 61.48651 398 ALA B C 1
ATOM 4648 O O . ALA B 2 402 ? 146.08518 66.67536 42.44237 1.000 73.41832 398 ALA B O 1
ATOM 4650 N N . VAL B 2 403 ? 144.43339 67.11432 40.96427 1.000 50.99556 399 VAL B N 1
ATOM 4651 C CA . VAL B 2 403 ? 144.23653 65.71151 40.60127 1.000 62.00372 399 VAL B CA 1
ATOM 4652 C C . VAL B 2 403 ? 145.57714 65.04511 40.33299 1.000 66.39782 399 VAL B C 1
ATOM 4653 O O . VAL B 2 403 ? 145.92655 64.03123 40.95122 1.000 61.92969 399 VAL B O 1
ATOM 4657 N N . GLU B 2 404 ? 146.35679 65.63689 39.42419 1.000 67.05570 400 GLU B N 1
ATOM 4658 C CA . GLU B 2 404 ? 147.68123 65.12254 39.10394 1.000 59.26308 400 GLU B CA 1
ATOM 4659 C C . GLU B 2 404 ? 148.47511 64.83183 40.36467 1.000 55.65377 400 GLU B C 1
ATOM 4660 O O . GLU B 2 404 ? 148.87517 63.68994 40.61329 1.000 80.14852 400 GLU B O 1
ATOM 4666 N N . SER B 2 405 ? 148.67656 65.85136 41.20046 1.000 63.70113 401 SER B N 1
ATOM 4667 C CA . SER B 2 405 ? 149.52909 65.64110 42.36353 1.000 65.57042 401 SER B CA 1
ATOM 4668 C C . SER B 2 405 ? 148.92171 64.61519 43.30922 1.000 67.54980 401 SER B C 1
ATOM 4669 O O . SER B 2 405 ? 149.65817 63.84993 43.94154 1.000 89.43363 401 SER B O 1
ATOM 4672 N N . ALA B 2 406 ? 147.58835 64.54037 43.36548 1.000 63.64933 402 ALA B N 1
ATOM 4673 C CA . ALA B 2 406 ? 146.93475 63.52538 44.18461 1.000 67.61675 402 ALA B CA 1
ATOM 4674 C C . ALA B 2 406 ? 147.37778 62.12784 43.77604 1.000 84.45275 402 ALA B C 1
ATOM 4675 O O . ALA B 2 406 ? 147.63980 61.26899 44.62666 1.000 91.24136 402 ALA B O 1
ATOM 4677 N N . TRP B 2 407 ? 147.47221 61.88175 42.47069 1.000 85.95847 403 TRP B N 1
ATOM 4678 C CA . TRP B 2 407 ? 148.00343 60.60437 42.01659 1.000 70.97260 403 TRP B CA 1
ATOM 4679 C C . TRP B 2 407 ? 149.49570 60.50806 42.30492 1.000 71.41269 403 TRP B C 1
ATOM 4680 O O . TRP B 2 407 ? 149.97661 59.48007 42.80149 1.000 91.28536 403 TRP B O 1
ATOM 4691 N N . GLU B 2 408 ? 150.23457 61.59398 42.05835 1.000 72.72036 404 GLU B N 1
ATOM 4692 C CA . GLU B 2 408 ? 151.68926 61.52506 42.11895 1.000 92.32079 404 GLU B CA 1
ATOM 4693 C C . GLU B 2 408 ? 152.19583 61.24939 43.52647 1.000 110.39835 404 GLU B C 1
ATOM 4694 O O . GLU B 2 408 ? 153.33887 60.80813 43.68587 1.000 120.44944 404 GLU B O 1
ATOM 4700 N N . GLY B 2 409 ? 151.36808 61.48067 44.54672 1.000 122.47103 405 GLY B N 1
ATOM 4701 C CA . GLY B 2 409 ? 151.77551 61.16678 45.90330 1.000 136.37273 405 GLY B CA 1
ATOM 4702 C C . GLY B 2 409 ? 151.97228 59.68383 46.14285 1.000 146.29142 405 GLY B C 1
ATOM 4703 O O . GLY B 2 409 ? 152.83434 59.29125 46.93496 1.000 147.21626 405 GLY B O 1
ATOM 4704 N N . VAL B 2 410 ? 151.19688 58.84107 45.46064 1.000 150.23711 406 VAL B N 1
ATOM 4705 C CA . VAL B 2 410 ? 151.23790 57.39879 45.68069 1.000 147.26157 406 VAL B CA 1
ATOM 4706 C C . VAL B 2 410 ? 151.94963 56.74717 44.50048 1.000 147.97951 406 VAL B C 1
ATOM 4707 O O . VAL B 2 410 ? 152.00734 57.31078 43.40179 1.000 143.20414 406 VAL B O 1
ATOM 4711 N N . ASP B 2 411 ? 152.53195 55.57033 44.73611 1.000 152.09771 407 ASP B N 1
ATOM 4712 C CA . ASP B 2 411 ? 152.98290 54.72000 43.64020 1.000 158.59844 407 ASP B CA 1
ATOM 4713 C C . ASP B 2 411 ? 151.85865 53.74937 43.30399 1.000 169.28836 407 ASP B C 1
ATOM 4714 O O . ASP B 2 411 ? 151.45701 52.93023 44.13991 1.000 164.12544 407 ASP B O 1
ATOM 4719 N N . ARG B 2 412 ? 151.36647 53.84783 42.07632 1.000 172.36488 408 ARG B N 1
ATOM 4720 C CA . ARG B 2 412 ? 150.25262 53.05661 41.58468 1.000 169.27540 408 ARG B CA 1
ATOM 4721 C C . ARG B 2 412 ? 150.72188 51.71394 41.03296 1.000 162.05183 408 ARG B C 1
ATOM 4722 O O . ARG B 2 412 ? 150.88185 50.74599 41.77314 1.000 161.97731 408 ARG B O 1
#